Protein AF-A0A6P2FCX9-F1 (afdb_monomer_lite)

Foldseek 3Di:
DQDLQRLLVLLVVLLVLLLVVLVVVVVVDPDQAQAFFWPDVDPDPPGPGDLLLLLLNLLSCCFPNHDDPSNVVSLVSLLVVCPDPVVLQVLQFLLSLLSSLLSLLADDDPSSVVVSVVSVVVSLVQQDPVQLFHFRGHARPVLPVAPDDGDGDLLSRLSSLLSLLSSLVSHDCPPCVVVNVVSLVSLQSSLVSLLVCCVPPVPVCVLVLLSNLLSSCLNQAVNRDPVSVVSLLVLLVVLQQLDKDKDKDWGQDPVRDIDIDIDIDRSSLSQLLSLQRPNHFLLSNLSSLSSSVSLSVQADPSSFRASVHDMGTSNSSSSNSSSSSSSSVSSVPDDPSNVVSNVLVVQPPQDPVRDRPPVSLVVLVVVVVLLCLLVVLCVPDPVCCVPVVSVVSVVVNVVDDPVNVSCVVVVVVCVVVVVVVVCVVVVPPPD

Sequence (431 aa):
MSTPDTLGQQARHLTQRLQAKVISIANAGSLAHLHWGQFVVDPKPDAQVGVYGSTCAAIILSLGGRDDAAAVNARANLVAFVGTAAAEVELAHSLKLAMMACALAPRLDQQADNLMLDQLQKLLGRCSNATHLWPAYSVPQQFQHTQFVERPSEVATAVIVLFLVEIIRRLGHASHSGLRGQITAMLKDTAEVLENAYAGNRSVLARHATLVAAAVILVKGGKASKPIRAAFKEAVQQRDFPDRRVFFYDCVRSNGSFGRDYFILPPSLVLPMVALSDAATAGQRALALDIAPALLDQLDDDGLFRGGQDLPSMVEQGLAGISLEAVAKGVLKKSAALHVAKAWLYVLQPSPSGKPTKLVYAFVILLWIATGVVILGRYVPSSLLSIEILNYVYLASTKTPEPISQFLPFLAAALPVSRAAFSHLIGRGGE

Secondary structure (DSSP, 8-state):
---HHHHHHHHHHHHHHHHHHHHHHHHH---SS-------SS--TTS--SHHHHHHHHHHHHGGG--SHHHHHHHHHHHHHHTSHHHHHHTTBHHHHHHHHHHH-S-S-HHHHHHHHHHHHHHHHTS-TTTS--BSB---GGGTTS-----B-HHHHHHHHHHHHHHHHHS-TTTTHHHHHHHHHHHHHHHHHHHHHHHH-HHHHHTTHHHHHHHHHHHHGGGS-HHHHHHHHHHHHH---S--EEEEEEEE-TTS-EEEEEEEE-GGGGGGGGGG-SSS-HHHHHHHHHSHHHHHTTB-TTS-B-TT-S---HHHHHHHHHHHHHHHHHHH---HHHHHHHHHHHHHSPPTTSS--HHHHHHHHHHHHHHHHHHHHTT--GGGTTSHHHHHHHHHHHH-HHHHHHHHHHHHHHHHHHHHHHHHHHTTS--

pLDDT: mean 77.85, std 16.77, range [32.81, 96.94]

Radius of gyration: 24.72 Å; chains: 1; bounding box: 72×47×86 Å

Structure (mmCIF, N/CA/C/O backbone):
data_AF-A0A6P2FCX9-F1
#
_entry.id   AF-A0A6P2FCX9-F1
#
loop_
_atom_site.group_PDB
_atom_site.id
_atom_site.type_symbol
_atom_site.label_atom_id
_atom_site.label_alt_id
_atom_site.label_comp_id
_atom_site.label_asym_id
_atom_site.label_entity_id
_atom_site.label_seq_id
_atom_site.pdbx_PDB_ins_code
_atom_site.Cartn_x
_atom_site.Cartn_y
_atom_site.Cartn_z
_atom_site.occupancy
_atom_site.B_iso_or_equiv
_atom_site.auth_seq_id
_atom_site.auth_comp_id
_atom_site.auth_asym_id
_atom_site.auth_atom_id
_atom_site.pdbx_PDB_model_num
ATOM 1 N N . MET A 1 1 ? -13.112 -18.689 15.942 1.00 46.19 1 MET A N 1
ATOM 2 C CA . MET A 1 1 ? -12.396 -17.394 15.928 1.00 46.19 1 MET A CA 1
ATOM 3 C C . MET A 1 1 ? -10.965 -17.628 16.371 1.00 46.19 1 MET A C 1
ATOM 5 O O . MET A 1 1 ? -10.762 -18.164 17.452 1.00 46.19 1 MET A O 1
ATOM 9 N N . SER A 1 2 ? -9.996 -17.263 15.538 1.00 47.22 2 SER A N 1
ATOM 10 C CA . SER A 1 2 ? -8.569 -17.256 15.870 1.00 47.22 2 SER A CA 1
ATOM 11 C C . SER A 1 2 ? -8.294 -16.226 16.975 1.00 47.22 2 SER A C 1
ATOM 13 O O . SER A 1 2 ? -8.699 -15.067 16.856 1.00 47.22 2 SER A O 1
ATOM 15 N N . THR A 1 3 ? -7.611 -16.612 18.057 1.00 61.78 3 THR A N 1
ATOM 16 C CA . THR A 1 3 ? -7.068 -15.645 19.026 1.00 61.78 3 THR A CA 1
ATOM 17 C C . THR A 1 3 ? -6.097 -14.684 18.317 1.00 61.78 3 THR A C 1
ATOM 19 O O . THR A 1 3 ? -5.522 -15.055 17.290 1.00 61.78 3 THR A O 1
ATOM 22 N N . PRO A 1 4 ? -5.871 -13.455 18.818 1.00 58.69 4 PRO A N 1
ATOM 23 C CA . PRO A 1 4 ? -4.960 -12.504 18.179 1.00 58.69 4 PRO A CA 1
ATOM 24 C C . PRO A 1 4 ? -3.586 -13.116 17.875 1.00 58.69 4 PRO A C 1
ATOM 26 O O . PRO A 1 4 ? -3.094 -12.983 16.757 1.00 58.69 4 PRO A O 1
ATOM 29 N N . ASP A 1 5 ? -3.027 -13.875 18.819 1.00 68.88 5 ASP A N 1
ATOM 30 C CA . ASP A 1 5 ? -1.742 -14.552 18.643 1.00 68.88 5 ASP A CA 1
ATOM 31 C C . ASP A 1 5 ? -1.777 -15.582 17.505 1.00 68.88 5 ASP A C 1
ATOM 33 O O . ASP A 1 5 ? -0.844 -15.626 16.702 1.00 68.88 5 ASP A O 1
ATOM 37 N N . THR A 1 6 ? -2.878 -16.327 17.351 1.00 84.06 6 THR A N 1
ATOM 38 C CA . THR A 1 6 ? -3.045 -17.252 16.215 1.00 84.06 6 THR A CA 1
ATOM 39 C C . THR A 1 6 ? -3.201 -16.521 14.882 1.00 84.06 6 THR A C 1
ATOM 41 O O . THR A 1 6 ? -2.595 -16.946 13.906 1.00 84.06 6 THR A O 1
ATOM 44 N N . LEU A 1 7 ? -3.902 -15.381 14.828 1.00 86.06 7 LEU A N 1
ATOM 45 C CA . LEU A 1 7 ? -4.043 -14.586 13.599 1.00 86.06 7 LEU A CA 1
ATOM 46 C C . LEU A 1 7 ? -2.684 -14.048 13.121 1.00 86.06 7 LEU A C 1
ATOM 48 O O . LEU A 1 7 ? -2.337 -14.149 11.946 1.00 86.06 7 LEU A O 1
ATOM 52 N N . GLY A 1 8 ? -1.886 -13.499 14.040 1.00 87.81 8 GLY A N 1
ATOM 53 C CA . GLY A 1 8 ? -0.548 -13.000 13.717 1.00 87.81 8 GLY A CA 1
ATOM 54 C C . GLY A 1 8 ? 0.445 -14.114 13.362 1.00 87.81 8 GLY A C 1
ATOM 55 O O . GLY A 1 8 ? 1.371 -13.891 12.581 1.00 87.81 8 GLY A O 1
ATOM 56 N N . GLN A 1 9 ? 0.287 -15.316 13.923 1.00 90.12 9 GLN A N 1
ATOM 57 C CA . GLN A 1 9 ? 1.065 -16.497 13.533 1.00 90.12 9 GLN A CA 1
ATOM 58 C C . GLN A 1 9 ? 0.660 -17.015 12.149 1.00 90.12 9 GLN A C 1
ATOM 60 O O . GLN A 1 9 ? 1.540 -17.236 11.323 1.00 90.12 9 GLN A O 1
ATOM 65 N N . GLN A 1 10 ? -0.641 -17.129 11.868 1.00 92.62 10 GLN A N 1
ATOM 66 C CA . GLN A 1 10 ? -1.169 -17.528 10.559 1.00 92.62 10 GLN A CA 1
ATOM 67 C C . GLN A 1 10 ? -0.705 -16.577 9.456 1.00 92.62 10 GLN A C 1
ATOM 69 O O . GLN A 1 10 ? -0.171 -17.029 8.448 1.00 92.62 10 GLN A O 1
ATOM 74 N N . ALA A 1 11 ? -0.815 -15.262 9.675 1.00 93.19 11 ALA A N 1
ATOM 75 C CA . ALA A 1 11 ? -0.355 -14.276 8.704 1.00 93.19 11 ALA A CA 1
ATOM 76 C C . ALA A 1 11 ? 1.149 -14.418 8.405 1.00 93.19 11 ALA A C 1
ATOM 78 O O . ALA A 1 11 ? 1.545 -14.425 7.243 1.00 93.19 11 ALA A O 1
ATOM 79 N N . ARG A 1 12 ? 1.988 -14.616 9.437 1.00 93.62 12 ARG A N 1
ATOM 80 C CA . ARG A 1 12 ? 3.430 -14.876 9.255 1.00 93.62 12 ARG A CA 1
ATOM 81 C C . ARG A 1 12 ? 3.697 -16.174 8.506 1.00 93.62 12 ARG A C 1
ATOM 83 O O . ARG A 1 12 ? 4.557 -16.189 7.631 1.00 93.62 12 ARG A O 1
ATOM 90 N N . HIS A 1 13 ? 2.977 -17.239 8.845 1.00 94.50 13 HIS A N 1
ATOM 91 C CA . HIS A 1 13 ? 3.109 -18.527 8.179 1.00 94.50 13 HIS A CA 1
ATOM 92 C C . HIS A 1 13 ? 2.786 -18.408 6.685 1.00 94.50 13 HIS A C 1
ATOM 94 O O . HIS A 1 13 ? 3.591 -18.820 5.855 1.00 94.50 13 HIS A O 1
ATOM 100 N N . LEU A 1 14 ? 1.678 -17.754 6.324 1.00 94.44 14 LEU A N 1
ATOM 101 C CA . LEU A 1 14 ? 1.314 -17.547 4.920 1.00 94.44 14 LEU A CA 1
ATOM 102 C C . LEU A 1 14 ? 2.271 -16.596 4.193 1.00 94.44 14 LEU A C 1
ATOM 104 O O . LEU A 1 14 ? 2.592 -16.845 3.037 1.00 94.44 14 LEU A O 1
ATOM 108 N N . THR A 1 15 ? 2.821 -15.571 4.858 1.00 94.62 15 THR A N 1
ATOM 109 C CA . THR A 1 15 ? 3.922 -14.776 4.282 1.00 94.62 15 THR A CA 1
ATOM 110 C C . THR A 1 15 ? 5.138 -15.651 3.960 1.00 94.62 15 THR A C 1
ATOM 112 O O . THR A 1 15 ? 5.723 -15.508 2.890 1.00 94.62 15 THR A O 1
ATOM 115 N N . GLN A 1 16 ? 5.520 -16.575 4.846 1.00 94.06 16 GLN A N 1
ATOM 116 C CA . GLN A 1 16 ? 6.639 -17.495 4.602 1.00 94.06 16 GLN A CA 1
ATOM 117 C C . GLN A 1 16 ? 6.348 -18.465 3.450 1.00 94.06 16 GLN A C 1
ATOM 119 O O . GLN A 1 16 ? 7.233 -18.713 2.630 1.00 94.06 16 GLN A O 1
ATOM 124 N N . ARG A 1 17 ? 5.116 -18.983 3.359 1.00 93.12 17 ARG A N 1
ATOM 125 C CA . ARG A 1 17 ? 4.664 -19.841 2.251 1.00 93.12 17 ARG A CA 1
ATOM 126 C C . ARG A 1 17 ? 4.724 -19.091 0.918 1.00 93.12 17 ARG A C 1
ATOM 128 O O . ARG A 1 17 ? 5.370 -19.572 -0.011 1.00 93.12 17 ARG A O 1
ATOM 135 N N . LEU A 1 18 ? 4.206 -17.861 0.882 1.00 90.94 18 LEU A N 1
ATOM 136 C CA . LEU A 1 18 ? 4.267 -16.990 -0.291 1.00 90.94 18 LEU A CA 1
ATOM 137 C C . LEU A 1 18 ? 5.717 -16.730 -0.727 1.00 90.94 18 LEU A C 1
ATOM 139 O O . LEU A 1 18 ? 6.050 -16.850 -1.904 1.00 90.94 18 LEU A O 1
ATOM 143 N N . GLN A 1 19 ? 6.610 -16.422 0.218 1.00 90.81 19 GLN A N 1
ATOM 144 C CA . GLN A 1 19 ? 8.033 -16.245 -0.076 1.00 90.81 19 GLN A CA 1
ATOM 145 C C . GLN A 1 19 ? 8.674 -17.520 -0.637 1.00 90.81 19 GLN A C 1
ATOM 147 O O . GLN A 1 19 ? 9.436 -17.446 -1.598 1.00 90.81 19 GLN A O 1
ATOM 152 N N . ALA A 1 20 ? 8.375 -18.688 -0.061 1.00 87.81 20 ALA A N 1
ATOM 153 C CA . ALA A 1 20 ? 8.876 -19.966 -0.562 1.00 87.81 20 ALA A CA 1
ATOM 154 C C . ALA A 1 20 ? 8.386 -20.241 -1.991 1.00 87.81 20 ALA A C 1
ATOM 156 O O . ALA A 1 20 ? 9.168 -20.687 -2.832 1.00 87.81 20 ALA A O 1
ATOM 157 N N . LYS A 1 21 ? 7.127 -19.903 -2.292 1.00 85.12 21 LYS A N 1
ATOM 158 C CA . LYS A 1 21 ? 6.565 -20.031 -3.637 1.00 85.12 21 LYS A CA 1
ATOM 159 C C . LYS A 1 21 ? 7.264 -19.122 -4.642 1.00 85.12 21 LYS A C 1
ATOM 161 O O . LYS A 1 21 ? 7.625 -19.586 -5.720 1.00 85.12 21 LYS A O 1
ATOM 166 N N . VAL A 1 22 ? 7.510 -17.862 -4.276 1.00 83.38 22 VAL A N 1
ATOM 167 C CA . VAL A 1 22 ? 8.298 -16.929 -5.094 1.00 83.38 22 VAL A CA 1
ATOM 168 C C . VAL A 1 22 ? 9.678 -17.534 -5.367 1.00 83.38 22 VAL A C 1
ATOM 170 O O . VAL A 1 22 ? 10.031 -17.719 -6.523 1.00 83.38 22 VAL A O 1
ATOM 173 N N . ILE A 1 23 ? 10.420 -17.977 -4.348 1.00 82.00 23 ILE A N 1
ATOM 174 C CA . ILE A 1 23 ? 11.749 -18.600 -4.534 1.00 82.00 23 ILE A CA 1
ATOM 175 C C . ILE A 1 23 ? 11.701 -19.809 -5.475 1.00 82.00 23 ILE A C 1
ATOM 177 O O . ILE A 1 23 ? 12.553 -19.940 -6.352 1.00 82.00 23 ILE A O 1
ATOM 181 N N . SER A 1 24 ? 10.698 -20.676 -5.324 1.00 78.19 24 SER A N 1
ATOM 182 C CA . SER A 1 24 ? 10.518 -21.838 -6.198 1.00 78.19 24 SER A CA 1
ATOM 183 C C . SER A 1 24 ? 10.377 -21.443 -7.668 1.00 78.19 24 SER A C 1
ATOM 185 O O . SER A 1 24 ? 10.896 -22.144 -8.529 1.00 78.19 24 SER A O 1
ATOM 187 N N . ILE A 1 25 ? 9.688 -20.338 -7.957 1.00 72.00 25 ILE A N 1
ATOM 188 C CA . ILE A 1 25 ? 9.503 -19.832 -9.322 1.00 72.00 25 ILE A CA 1
ATOM 189 C C . ILE A 1 25 ? 10.802 -19.224 -9.858 1.00 72.00 25 ILE A C 1
ATOM 191 O O . ILE A 1 25 ? 11.153 -19.487 -11.003 1.00 72.00 25 ILE A O 1
ATOM 195 N N . ALA A 1 26 ? 11.556 -18.493 -9.026 1.00 66.81 26 ALA A N 1
ATOM 196 C CA . ALA A 1 26 ? 12.891 -18.002 -9.394 1.00 66.81 26 ALA A CA 1
ATOM 197 C C . ALA A 1 26 ? 13.815 -19.138 -9.839 1.00 66.81 26 ALA A C 1
ATOM 199 O O . ALA A 1 26 ? 14.487 -19.032 -10.858 1.00 66.81 26 ALA A O 1
ATOM 200 N N . ASN A 1 27 ? 13.848 -20.222 -9.065 1.00 60.50 27 ASN A N 1
ATOM 201 C CA . ASN A 1 27 ? 14.765 -21.333 -9.307 1.00 60.50 27 ASN A CA 1
ATOM 202 C C . ASN A 1 27 ? 14.372 -22.180 -10.529 1.00 60.50 27 ASN A C 1
ATOM 204 O O . ASN A 1 27 ? 15.218 -22.886 -11.071 1.00 60.50 27 ASN A O 1
ATOM 208 N N . ALA A 1 28 ? 13.109 -22.123 -10.961 1.00 52.75 28 ALA A N 1
ATOM 209 C CA . ALA A 1 28 ? 12.601 -22.879 -12.103 1.00 52.75 28 ALA A CA 1
ATOM 210 C C . ALA A 1 28 ? 12.895 -22.219 -13.469 1.00 52.75 28 ALA A C 1
ATOM 212 O O . ALA A 1 28 ? 12.693 -22.861 -14.498 1.00 52.75 28 ALA A O 1
ATOM 213 N N . GLY A 1 29 ? 13.372 -20.965 -13.507 1.00 52.50 29 GLY A N 1
ATOM 214 C CA . GLY A 1 29 ? 13.648 -20.226 -14.744 1.00 52.50 29 GLY A CA 1
ATOM 215 C C . GLY A 1 29 ? 15.104 -19.769 -14.865 1.00 52.50 29 GLY A C 1
ATOM 216 O O . GLY A 1 29 ? 15.557 -18.919 -14.106 1.00 52.50 29 GLY A O 1
ATOM 217 N N . SER A 1 30 ? 15.833 -20.283 -15.863 1.00 36.91 30 SER A N 1
ATOM 218 C CA . SER A 1 30 ? 17.183 -19.828 -16.227 1.00 36.91 30 SER A CA 1
ATOM 219 C C . SER A 1 30 ? 17.128 -18.672 -17.230 1.00 36.91 30 SER A C 1
ATOM 221 O O . SER A 1 30 ? 17.400 -18.857 -18.414 1.00 36.91 30 SER A O 1
ATOM 223 N N . LEU A 1 31 ? 16.755 -17.470 -16.812 1.00 41.50 31 LEU A N 1
ATOM 224 C CA . LEU A 1 31 ? 16.911 -16.302 -17.676 1.00 41.50 31 LEU A CA 1
ATOM 225 C C . LEU A 1 31 ? 17.497 -15.155 -16.851 1.00 41.50 31 LEU A C 1
ATOM 227 O O . LEU A 1 31 ? 17.304 -15.081 -15.641 1.00 41.50 31 LEU A O 1
ATOM 231 N N . ALA A 1 32 ? 18.299 -14.327 -17.510 1.00 39.09 32 ALA A N 1
ATOM 232 C CA . ALA A 1 32 ? 18.761 -13.041 -17.011 1.00 39.09 32 ALA A CA 1
ATOM 233 C C . ALA A 1 32 ? 17.771 -11.968 -17.508 1.00 39.09 32 ALA A C 1
ATOM 235 O O . ALA A 1 32 ? 17.309 -12.082 -18.643 1.00 39.09 32 ALA A O 1
ATOM 236 N N . HIS A 1 33 ? 17.453 -10.958 -16.676 1.00 50.34 33 HIS A N 1
ATOM 237 C CA . HIS A 1 33 ? 16.500 -9.834 -16.890 1.00 50.34 33 HIS A CA 1
ATOM 238 C C . HIS A 1 33 ? 15.006 -9.995 -16.460 1.00 50.34 33 HIS A C 1
ATOM 240 O O . HIS A 1 33 ? 14.185 -10.541 -17.182 1.00 50.34 33 HIS A O 1
ATOM 246 N N . LEU A 1 34 ? 14.620 -9.369 -15.328 1.00 45.94 34 LEU A N 1
ATOM 247 C CA . LEU A 1 34 ? 13.234 -9.107 -14.855 1.00 45.94 34 LEU A CA 1
ATOM 248 C C . LEU A 1 34 ? 12.187 -10.219 -15.129 1.00 45.94 34 LEU A C 1
ATOM 250 O O . LEU A 1 34 ? 11.284 -10.028 -15.934 1.00 45.94 34 LEU A O 1
ATOM 254 N N . HIS A 1 35 ? 12.250 -11.355 -14.426 1.00 52.97 35 HIS A N 1
ATOM 255 C CA . HIS A 1 35 ? 11.493 -12.579 -14.783 1.00 52.97 35 HIS A CA 1
ATOM 256 C C . HIS A 1 35 ? 10.130 -12.779 -14.132 1.00 52.97 35 HIS A C 1
ATOM 258 O O . HIS A 1 35 ? 9.468 -13.789 -14.359 1.00 52.97 35 HIS A O 1
ATOM 264 N N . TRP A 1 36 ? 9.708 -11.863 -13.280 1.00 47.91 36 TRP A N 1
ATOM 265 C CA . TRP A 1 36 ? 8.547 -12.116 -12.446 1.00 47.91 36 TRP A CA 1
ATOM 266 C C . TRP A 1 36 ? 7.291 -11.598 -13.139 1.00 47.91 36 TRP A C 1
ATOM 268 O O . TRP A 1 36 ? 7.201 -10.414 -13.466 1.00 47.91 36 TRP A O 1
ATOM 278 N N . GLY A 1 37 ? 6.341 -12.506 -13.347 1.00 45.66 37 GLY A N 1
ATOM 279 C CA . GLY A 1 37 ? 5.006 -12.265 -13.886 1.00 45.66 37 GLY A CA 1
ATOM 280 C C . GLY A 1 37 ? 3.979 -13.214 -13.286 1.00 45.66 37 GLY A C 1
ATOM 281 O O . GLY A 1 37 ? 4.338 -13.967 -12.385 1.00 45.66 37 GLY A O 1
ATOM 282 N N . GLN A 1 38 ? 2.711 -13.117 -13.725 1.00 44.72 38 GLN A N 1
ATOM 283 C CA . GLN A 1 38 ? 1.582 -13.968 -13.289 1.00 44.72 38 GLN A CA 1
ATOM 284 C C . GLN A 1 38 ? 2.030 -15.394 -12.940 1.00 44.72 38 GLN A C 1
ATOM 286 O O . GLN A 1 38 ? 2.846 -15.973 -13.656 1.00 44.72 38 GLN A O 1
ATOM 291 N N . PHE A 1 39 ? 1.472 -15.965 -11.869 1.00 45.44 39 PHE A N 1
ATOM 292 C CA . PHE A 1 39 ? 1.688 -17.366 -11.505 1.00 45.44 39 PHE A CA 1
ATOM 293 C C . PHE A 1 39 ? 0.986 -18.245 -12.545 1.00 45.44 39 PHE A C 1
ATOM 295 O O . PHE A 1 39 ? -0.110 -18.753 -12.315 1.00 45.44 39 PHE A O 1
ATOM 302 N N . VAL A 1 40 ? 1.578 -18.369 -13.730 1.00 38.47 40 VAL A N 1
ATOM 303 C CA . VAL A 1 40 ? 1.132 -19.325 -14.732 1.00 38.47 40 VAL A CA 1
ATOM 304 C C . VAL A 1 40 ? 1.622 -20.681 -14.245 1.00 38.47 40 VAL A C 1
ATOM 306 O O . VAL A 1 40 ? 2.812 -20.887 -14.019 1.00 38.47 40 VAL A O 1
ATOM 309 N N . VAL A 1 41 ? 0.678 -21.592 -14.029 1.00 37.16 41 VAL A N 1
ATOM 310 C CA . VAL A 1 41 ? 0.930 -22.974 -13.588 1.00 37.16 41 VAL A CA 1
ATOM 311 C C . VAL A 1 41 ? 1.678 -23.787 -14.667 1.00 37.16 41 VAL A C 1
ATOM 313 O O . VAL A 1 41 ? 2.102 -24.902 -14.403 1.00 37.16 41 VAL A O 1
ATOM 316 N N . ASP A 1 42 ? 1.935 -23.194 -15.837 1.00 32.81 42 ASP A N 1
ATOM 317 C CA . ASP A 1 42 ? 2.752 -23.738 -16.919 1.00 32.81 42 ASP A CA 1
ATOM 318 C C . ASP A 1 42 ? 3.721 -22.680 -17.475 1.00 32.81 42 ASP A C 1
ATOM 320 O O . ASP A 1 42 ? 3.376 -21.495 -17.529 1.00 32.81 42 ASP A O 1
ATOM 324 N N . PRO A 1 43 ? 4.908 -23.079 -17.965 1.00 36.31 43 PRO A N 1
ATOM 325 C CA . PRO A 1 43 ? 5.846 -22.180 -18.621 1.00 36.31 43 PRO A CA 1
ATOM 326 C C . PRO A 1 43 ? 5.298 -21.805 -20.007 1.00 36.31 43 PRO A C 1
ATOM 328 O O . PRO A 1 43 ? 5.662 -22.404 -21.017 1.00 36.31 43 PRO A O 1
ATOM 331 N N . LYS A 1 44 ? 4.386 -20.829 -20.076 1.00 34.12 44 LYS A N 1
ATOM 332 C CA . LYS A 1 44 ? 3.972 -20.212 -21.344 1.00 34.12 44 LYS A CA 1
ATOM 333 C C . LYS A 1 44 ? 4.708 -18.886 -21.588 1.00 34.12 44 LYS A C 1
ATOM 335 O O . LYS A 1 44 ? 4.954 -18.157 -20.629 1.00 34.12 44 LYS A O 1
ATOM 340 N N . PRO A 1 45 ? 5.010 -18.539 -22.857 1.00 34.00 45 PRO A N 1
ATOM 341 C CA . PRO A 1 45 ? 5.805 -17.358 -23.221 1.00 34.00 45 PRO A CA 1
ATOM 342 C C . PRO A 1 45 ? 5.134 -16.001 -22.946 1.00 34.00 45 PRO A C 1
ATOM 344 O O . PRO A 1 45 ? 5.797 -14.977 -23.059 1.00 34.00 45 PRO A O 1
ATOM 347 N N . ASP A 1 46 ? 3.854 -15.983 -22.558 1.00 34.50 46 ASP A N 1
ATOM 348 C CA . ASP A 1 46 ? 3.037 -14.767 -22.416 1.00 34.50 46 ASP A CA 1
ATOM 349 C C . ASP A 1 46 ? 2.695 -14.431 -20.950 1.00 34.50 46 ASP A C 1
ATOM 351 O O . ASP A 1 46 ? 1.618 -13.920 -20.639 1.00 34.50 46 ASP A O 1
ATOM 355 N N . ALA A 1 47 ? 3.590 -14.743 -20.009 1.00 39.81 47 ALA A N 1
ATOM 356 C CA . ALA A 1 47 ? 3.454 -14.265 -18.634 1.00 39.81 47 ALA A CA 1
ATOM 357 C C . ALA A 1 47 ? 3.623 -12.730 -18.588 1.00 39.81 47 ALA A C 1
ATOM 359 O O . ALA A 1 47 ? 4.386 -12.161 -19.367 1.00 39.81 47 ALA A O 1
ATOM 360 N N . GLN A 1 48 ? 2.953 -12.039 -17.652 1.00 41.94 48 GLN A N 1
ATOM 361 C CA . GLN A 1 48 ? 3.209 -10.616 -17.340 1.00 41.94 48 GLN A CA 1
ATOM 362 C C . GLN A 1 48 ? 4.599 -10.419 -16.701 1.00 41.94 48 GLN A C 1
ATOM 364 O O . GLN A 1 48 ? 4.720 -9.959 -15.570 1.00 41.94 48 GLN A O 1
ATOM 369 N N . VAL A 1 49 ? 5.648 -10.831 -17.400 1.00 52.12 49 VAL A N 1
ATOM 370 C CA . VAL A 1 49 ? 7.055 -10.695 -17.044 1.00 52.12 49 VAL A CA 1
ATOM 371 C C . VAL A 1 49 ? 7.429 -9.217 -17.136 1.00 52.12 49 VAL A C 1
ATOM 373 O O . VAL A 1 49 ? 7.111 -8.556 -18.123 1.00 52.12 49 VAL A O 1
ATOM 376 N N . GLY A 1 50 ? 8.067 -8.666 -16.102 1.00 67.69 50 GLY A N 1
ATOM 377 C CA . GLY A 1 50 ? 8.580 -7.297 -16.169 1.00 67.69 50 GLY A CA 1
ATOM 378 C C . GLY A 1 50 ? 8.753 -6.604 -14.822 1.00 67.69 50 GLY A C 1
ATOM 379 O O . GLY A 1 50 ? 8.922 -7.229 -13.770 1.00 67.69 50 GLY A O 1
ATOM 380 N N . VAL A 1 51 ? 8.730 -5.269 -14.856 1.00 79.12 51 VAL A N 1
ATOM 381 C CA . VAL A 1 51 ? 9.039 -4.411 -13.699 1.00 79.12 51 VAL A CA 1
ATOM 382 C C . VAL A 1 51 ? 8.064 -4.632 -12.542 1.00 79.12 51 VAL A C 1
ATOM 384 O O . VAL A 1 51 ? 8.488 -4.720 -11.390 1.00 79.12 51 VAL A O 1
ATOM 387 N N . TYR A 1 52 ? 6.767 -4.779 -12.826 1.00 78.81 52 TYR A N 1
ATOM 388 C CA . TYR A 1 52 ? 5.747 -4.990 -11.795 1.00 78.81 52 TYR A CA 1
ATOM 389 C C . TYR A 1 52 ? 5.971 -6.261 -10.990 1.00 78.81 52 TYR A C 1
ATOM 391 O O . TYR A 1 52 ? 6.052 -6.207 -9.765 1.00 78.81 52 TYR A O 1
ATOM 399 N N . GLY A 1 53 ? 6.093 -7.406 -11.662 1.00 78.81 53 GLY A N 1
ATOM 400 C CA . GLY A 1 53 ? 6.291 -8.646 -10.933 1.00 78.81 53 GLY A CA 1
ATOM 401 C C . GLY A 1 53 ? 7.637 -8.661 -10.223 1.00 78.81 53 GLY A C 1
ATOM 402 O O . GLY A 1 53 ? 7.710 -9.156 -9.103 1.00 78.81 53 GLY A O 1
ATOM 403 N N . SER A 1 54 ? 8.684 -8.072 -10.814 1.00 83.31 54 SER A N 1
ATOM 404 C CA . SER A 1 54 ? 10.032 -8.123 -10.230 1.00 83.31 54 SER A CA 1
ATOM 405 C C . SER A 1 54 ? 10.139 -7.270 -8.973 1.00 83.31 54 SER A C 1
ATOM 407 O O . SER A 1 54 ? 10.716 -7.699 -7.973 1.00 83.31 54 SER A O 1
ATOM 409 N N . THR A 1 55 ? 9.518 -6.090 -8.989 1.00 88.62 55 THR A N 1
ATOM 410 C CA . THR A 1 55 ? 9.405 -5.241 -7.798 1.00 88.62 55 THR A CA 1
ATOM 411 C C . THR A 1 55 ? 8.549 -5.910 -6.723 1.00 88.62 55 THR A C 1
ATOM 413 O O . THR A 1 55 ? 8.967 -5.959 -5.569 1.00 88.62 55 THR A O 1
ATOM 416 N N . CYS A 1 56 ? 7.413 -6.523 -7.076 1.00 88.69 56 CYS A N 1
ATOM 417 C CA . CYS A 1 56 ? 6.592 -7.272 -6.120 1.00 88.69 56 CYS A CA 1
ATOM 418 C C . CYS A 1 56 ? 7.302 -8.495 -5.532 1.00 88.69 56 CYS A C 1
ATOM 420 O O . CYS A 1 56 ? 7.198 -8.719 -4.329 1.00 88.69 56 CYS A O 1
ATOM 422 N N . ALA A 1 57 ? 8.055 -9.255 -6.329 1.00 86.75 57 ALA A N 1
ATOM 423 C CA . ALA A 1 57 ? 8.854 -10.376 -5.841 1.00 86.75 57 ALA A CA 1
ATOM 424 C C . ALA A 1 57 ? 9.896 -9.904 -4.819 1.00 86.75 57 ALA A C 1
ATOM 426 O O . ALA A 1 57 ? 9.965 -10.444 -3.718 1.00 86.75 57 ALA A O 1
ATOM 427 N N . ALA A 1 58 ? 10.651 -8.847 -5.134 1.00 88.62 58 ALA A N 1
ATOM 428 C CA . ALA A 1 58 ? 11.622 -8.265 -4.207 1.00 88.62 58 ALA A CA 1
ATOM 429 C C . ALA A 1 58 ? 10.962 -7.711 -2.927 1.00 88.62 58 ALA A C 1
ATOM 431 O O . ALA A 1 58 ? 11.487 -7.888 -1.823 1.00 88.62 58 ALA A O 1
ATOM 432 N N . ILE A 1 59 ? 9.777 -7.098 -3.040 1.00 91.44 59 ILE A N 1
ATOM 433 C CA . ILE A 1 59 ? 8.975 -6.687 -1.879 1.00 91.44 59 ILE A CA 1
ATOM 434 C C . ILE A 1 59 ? 8.622 -7.903 -1.022 1.00 91.44 59 ILE A C 1
ATOM 436 O O . ILE A 1 59 ? 8.875 -7.861 0.177 1.00 91.44 59 ILE A O 1
ATOM 440 N N . ILE A 1 60 ? 8.081 -8.975 -1.613 1.00 92.62 60 ILE A N 1
ATOM 441 C CA . ILE A 1 60 ? 7.678 -10.200 -0.904 1.00 92.62 60 ILE A CA 1
ATOM 442 C C . ILE A 1 60 ? 8.874 -10.835 -0.189 1.00 92.62 60 ILE A C 1
ATOM 444 O O . ILE A 1 60 ? 8.792 -11.149 1.000 1.00 92.62 60 ILE A O 1
ATOM 448 N N . LEU A 1 61 ? 9.996 -10.998 -0.894 1.00 90.69 61 LEU A N 1
ATOM 449 C CA . LEU A 1 61 ? 11.205 -11.637 -0.369 1.00 90.69 61 LEU A CA 1
ATOM 450 C C . LEU A 1 61 ? 11.853 -10.850 0.774 1.00 90.69 61 LEU A C 1
ATOM 452 O O . LEU A 1 61 ? 12.543 -11.449 1.591 1.00 90.69 61 LEU A O 1
ATOM 456 N N . SER A 1 62 ? 11.588 -9.545 0.871 1.00 88.50 62 SER A N 1
ATOM 457 C CA . SER A 1 62 ? 12.078 -8.691 1.961 1.00 88.50 62 SER A CA 1
ATOM 458 C C . SER A 1 62 ? 11.113 -8.547 3.146 1.00 88.50 62 SER A C 1
ATOM 460 O O . SER A 1 62 ? 11.478 -7.971 4.178 1.00 88.50 62 SER A O 1
ATOM 462 N N . LEU A 1 63 ? 9.881 -9.064 3.046 1.00 90.94 63 LEU A N 1
ATOM 463 C CA . LEU A 1 63 ? 8.914 -9.013 4.150 1.00 90.94 63 LEU A CA 1
ATOM 464 C C . LEU A 1 63 ? 9.454 -9.725 5.394 1.00 90.94 63 LEU A C 1
ATOM 466 O O . LEU A 1 63 ? 10.171 -10.724 5.312 1.00 90.94 63 LEU A O 1
ATOM 470 N N . GLY A 1 64 ? 9.092 -9.209 6.570 1.00 84.06 64 GLY A N 1
ATOM 471 C CA . GLY A 1 64 ? 9.576 -9.741 7.842 1.00 84.06 64 GLY A CA 1
ATOM 472 C C . GLY A 1 64 ? 11.033 -9.386 8.151 1.00 84.06 64 GLY A C 1
ATOM 473 O O . GLY A 1 64 ? 11.558 -9.883 9.141 1.00 84.06 64 GLY A O 1
ATOM 474 N N . GLY A 1 65 ? 11.668 -8.517 7.353 1.00 78.12 65 GLY A N 1
ATOM 475 C CA . GLY A 1 65 ? 13.091 -8.191 7.493 1.00 78.12 65 GLY A CA 1
ATOM 476 C C . GLY A 1 65 ? 14.008 -9.317 7.014 1.00 78.12 65 GLY A C 1
ATOM 477 O O . GLY A 1 65 ? 15.132 -9.437 7.490 1.00 78.12 65 GLY A O 1
ATOM 478 N N . ARG A 1 66 ? 13.502 -10.176 6.124 1.00 80.75 66 ARG A N 1
ATOM 479 C CA . ARG A 1 66 ? 14.271 -11.255 5.513 1.00 80.75 66 ARG A CA 1
ATOM 480 C C . ARG A 1 66 ? 15.278 -10.676 4.527 1.00 80.75 66 ARG A C 1
ATOM 482 O O . ARG A 1 66 ? 14.944 -9.783 3.751 1.00 80.75 66 ARG A O 1
ATOM 489 N N . ASP A 1 67 ? 16.489 -11.221 4.560 1.00 80.19 67 ASP A N 1
ATOM 490 C CA . ASP A 1 67 ? 17.588 -10.710 3.747 1.00 80.19 67 ASP A CA 1
ATOM 491 C C . ASP A 1 67 ? 18.583 -11.774 3.289 1.00 80.19 67 ASP A C 1
ATOM 493 O O . ASP A 1 67 ? 19.801 -11.630 3.348 1.00 80.19 67 ASP A O 1
ATOM 497 N N . ASP A 1 68 ? 18.038 -12.906 2.870 1.00 84.25 68 ASP A N 1
ATOM 498 C CA . ASP A 1 68 ? 18.838 -14.000 2.346 1.00 84.25 68 ASP A CA 1
ATOM 499 C C . ASP A 1 68 ? 19.251 -13.782 0.883 1.00 84.25 68 ASP A C 1
ATOM 501 O O . ASP A 1 68 ? 18.907 -12.789 0.236 1.00 84.25 68 ASP A O 1
ATOM 505 N N . ALA A 1 69 ? 19.984 -14.755 0.341 1.00 84.56 69 ALA A N 1
ATOM 506 C CA . ALA A 1 69 ? 20.496 -14.712 -1.023 1.00 84.56 69 ALA A CA 1
ATOM 507 C C . ALA A 1 69 ? 19.402 -14.469 -2.080 1.00 84.56 69 ALA A C 1
ATOM 509 O O . ALA A 1 69 ? 19.664 -13.799 -3.076 1.00 84.56 69 ALA A O 1
ATOM 510 N N . ALA A 1 70 ? 18.178 -14.969 -1.870 1.00 83.19 70 ALA A N 1
ATOM 511 C CA . ALA A 1 70 ? 17.078 -14.760 -2.807 1.00 83.19 70 ALA A CA 1
ATOM 512 C C . ALA A 1 70 ? 16.605 -13.300 -2.802 1.00 83.19 70 ALA A C 1
ATOM 514 O O . ALA A 1 70 ? 16.439 -12.708 -3.869 1.00 83.19 70 ALA A O 1
ATOM 515 N N . ALA A 1 71 ? 16.435 -12.702 -1.618 1.00 82.62 71 ALA A N 1
ATOM 516 C CA . ALA A 1 71 ? 16.084 -11.289 -1.484 1.00 82.62 71 ALA A CA 1
ATOM 517 C C . ALA A 1 71 ? 17.180 -10.369 -2.058 1.00 82.62 71 ALA A C 1
ATOM 519 O O . ALA A 1 71 ? 16.874 -9.430 -2.798 1.00 82.62 71 ALA A O 1
ATOM 520 N N . VAL A 1 72 ? 18.452 -10.680 -1.784 1.00 83.38 72 VAL A N 1
ATOM 521 C CA . VAL A 1 72 ? 19.616 -9.957 -2.325 1.00 83.38 72 VAL A CA 1
ATOM 522 C C . VAL A 1 72 ? 19.662 -10.041 -3.849 1.00 83.38 72 VAL A C 1
ATOM 524 O O . VAL A 1 72 ? 19.747 -9.010 -4.514 1.00 83.38 72 VAL A O 1
ATOM 527 N N . ASN A 1 73 ? 19.543 -11.242 -4.420 1.00 82.81 73 ASN A N 1
ATOM 528 C CA . ASN A 1 73 ? 19.574 -11.442 -5.869 1.00 82.81 73 ASN A CA 1
ATOM 529 C C . ASN A 1 73 ? 18.395 -10.737 -6.565 1.00 82.81 73 ASN A C 1
ATOM 531 O O . ASN A 1 73 ? 18.574 -10.050 -7.570 1.00 82.81 73 ASN A O 1
ATOM 535 N N . ALA A 1 74 ? 17.187 -10.823 -5.998 1.00 82.31 74 ALA A N 1
ATOM 536 C CA . ALA A 1 74 ? 16.026 -10.114 -6.533 1.00 82.31 74 ALA A CA 1
ATOM 537 C C . ALA A 1 74 ? 16.270 -8.598 -6.625 1.00 82.31 74 ALA A C 1
ATOM 539 O O . ALA A 1 74 ? 15.955 -7.995 -7.650 1.00 82.31 74 ALA A O 1
ATOM 540 N N . ARG A 1 75 ? 16.890 -7.984 -5.607 1.00 84.12 75 ARG A N 1
ATOM 541 C CA . ARG A 1 75 ? 17.251 -6.557 -5.638 1.00 84.12 75 ARG A CA 1
ATOM 542 C C . ARG A 1 75 ? 18.408 -6.256 -6.585 1.00 84.12 75 ARG A C 1
ATOM 544 O O . ARG A 1 75 ? 18.329 -5.261 -7.297 1.00 84.12 75 ARG A O 1
ATOM 551 N N . ALA A 1 76 ? 19.429 -7.107 -6.656 1.00 83.38 76 ALA A N 1
ATOM 552 C CA . ALA A 1 76 ? 20.532 -6.942 -7.605 1.00 83.38 76 ALA A CA 1
ATOM 553 C C . ALA A 1 76 ? 20.025 -6.888 -9.059 1.00 83.38 76 ALA A C 1
ATOM 555 O O . ALA A 1 76 ? 20.465 -6.048 -9.842 1.00 83.38 76 ALA A O 1
ATOM 556 N N . ASN A 1 77 ? 19.022 -7.703 -9.397 1.00 83.00 77 ASN A N 1
ATOM 557 C CA . ASN A 1 77 ? 18.366 -7.658 -10.706 1.00 83.00 77 ASN A CA 1
ATOM 558 C C . ASN A 1 77 ? 17.620 -6.338 -10.959 1.00 83.00 77 ASN A C 1
ATOM 560 O O . ASN A 1 77 ? 17.638 -5.827 -12.079 1.00 83.00 77 ASN A O 1
ATOM 564 N N . LEU A 1 78 ? 16.985 -5.762 -9.932 1.00 86.44 78 LEU A N 1
ATOM 565 C CA . LEU A 1 78 ? 16.357 -4.441 -10.032 1.00 86.44 78 LEU A CA 1
ATOM 566 C C . LEU A 1 78 ? 17.403 -3.335 -10.213 1.00 86.44 78 LEU A C 1
ATOM 568 O O . LEU A 1 78 ? 17.229 -2.469 -11.065 1.00 86.44 78 LEU A O 1
ATOM 572 N N . VAL A 1 79 ? 18.507 -3.394 -9.465 1.00 88.19 79 VAL A N 1
ATOM 573 C CA . VAL A 1 79 ? 19.647 -2.474 -9.597 1.00 88.19 79 VAL A CA 1
ATOM 574 C C . VAL A 1 79 ? 20.218 -2.515 -11.016 1.00 88.19 79 VAL A C 1
ATOM 576 O O . VAL A 1 79 ? 20.389 -1.467 -11.635 1.00 88.19 79 VAL A O 1
ATOM 579 N N . ALA A 1 80 ? 20.445 -3.713 -11.561 1.00 85.62 80 ALA A N 1
ATOM 580 C CA . ALA A 1 80 ? 20.918 -3.888 -12.931 1.00 85.62 80 ALA A CA 1
ATOM 581 C C . ALA A 1 80 ? 19.925 -3.325 -13.961 1.00 85.62 80 ALA A C 1
ATOM 583 O O . ALA A 1 80 ? 20.333 -2.678 -14.923 1.00 85.62 80 ALA A O 1
ATOM 584 N N . PHE A 1 81 ? 18.621 -3.524 -13.745 1.00 86.25 81 PHE A N 1
ATOM 585 C CA . PHE A 1 81 ? 17.587 -2.998 -14.631 1.00 86.25 81 PHE A CA 1
ATOM 586 C C . PHE A 1 81 ? 17.570 -1.468 -14.684 1.00 86.25 81 PHE A C 1
ATOM 588 O O . PHE A 1 81 ? 17.474 -0.918 -15.779 1.00 86.25 81 PHE A O 1
ATOM 595 N N . VAL A 1 82 ? 17.689 -0.778 -13.542 1.00 87.31 82 VAL A N 1
ATOM 596 C CA . VAL A 1 82 ? 17.647 0.698 -13.482 1.00 87.31 82 VAL A CA 1
ATOM 597 C C . VAL A 1 82 ? 18.722 1.344 -14.370 1.00 87.31 82 VAL A C 1
ATOM 599 O O . VAL A 1 82 ? 18.504 2.435 -14.887 1.00 87.31 82 VAL A O 1
ATOM 602 N N . GLY A 1 83 ? 19.845 0.660 -14.612 1.00 83.12 83 GLY A N 1
ATOM 603 C CA . GLY A 1 83 ? 20.906 1.120 -15.515 1.00 83.12 83 GLY A CA 1
ATOM 604 C C . GLY A 1 83 ? 20.626 0.950 -17.017 1.00 83.12 83 GLY A C 1
ATOM 605 O O . GLY A 1 83 ? 21.498 1.258 -17.825 1.00 83.12 83 GLY A O 1
ATOM 606 N N . THR A 1 84 ? 19.459 0.437 -17.418 1.00 85.06 84 THR A N 1
ATOM 607 C CA . THR A 1 84 ? 19.125 0.162 -18.828 1.00 85.06 84 THR A CA 1
ATOM 608 C C . THR A 1 84 ? 18.290 1.277 -19.463 1.00 85.06 84 THR A C 1
ATOM 610 O O . THR A 1 84 ? 17.506 1.942 -18.790 1.00 85.06 84 THR A O 1
ATOM 613 N N . ALA A 1 85 ? 18.363 1.431 -20.790 1.00 80.31 85 ALA A N 1
ATOM 614 C CA . ALA A 1 85 ? 17.508 2.373 -21.528 1.00 80.31 85 ALA A CA 1
ATOM 615 C C . ALA A 1 85 ? 16.003 2.053 -21.395 1.00 80.31 85 ALA A C 1
ATOM 617 O O . ALA A 1 85 ? 15.161 2.949 -21.396 1.00 80.31 85 ALA A O 1
ATOM 618 N N . ALA A 1 86 ? 15.655 0.771 -21.229 1.00 81.69 86 ALA A N 1
ATOM 619 C CA . ALA A 1 86 ? 14.275 0.343 -21.008 1.00 81.69 86 ALA A CA 1
ATOM 620 C C . ALA A 1 86 ? 13.704 0.864 -19.677 1.00 81.69 86 ALA A C 1
ATOM 622 O O . ALA A 1 86 ? 12.504 1.132 -19.586 1.00 81.69 86 ALA A O 1
ATOM 623 N N . ALA A 1 87 ? 14.550 1.056 -18.658 1.00 86.06 87 ALA A N 1
ATOM 624 C CA . ALA A 1 87 ? 14.111 1.565 -17.365 1.00 86.06 87 ALA A CA 1
ATOM 625 C C . ALA A 1 87 ? 13.571 2.992 -17.440 1.00 86.06 87 ALA A C 1
ATOM 627 O O . ALA A 1 87 ? 12.620 3.297 -16.727 1.00 86.06 87 ALA A O 1
ATOM 628 N N . GLU A 1 88 ? 14.099 3.846 -18.319 1.00 83.88 88 GLU A N 1
ATOM 629 C CA . GLU A 1 88 ? 13.600 5.218 -18.467 1.00 83.88 88 GLU A CA 1
ATOM 630 C C . GLU A 1 88 ? 12.125 5.241 -18.905 1.00 83.88 88 GLU A C 1
ATOM 632 O O . GLU A 1 88 ? 11.319 5.982 -18.344 1.00 83.88 88 GLU A O 1
ATOM 637 N N . VAL A 1 89 ? 11.750 4.379 -19.859 1.00 83.44 89 VAL A N 1
ATOM 638 C CA . VAL A 1 89 ? 10.370 4.272 -20.368 1.00 83.44 89 VAL A CA 1
ATOM 639 C C . VAL A 1 89 ? 9.455 3.583 -19.362 1.00 83.44 89 VAL A C 1
ATOM 641 O O . VAL A 1 89 ? 8.329 4.018 -19.144 1.00 83.44 89 VAL A O 1
ATOM 644 N N . GLU A 1 90 ? 9.917 2.507 -18.730 1.00 84.62 90 GLU A N 1
ATOM 645 C CA . GLU A 1 90 ? 9.102 1.747 -17.782 1.00 84.62 90 GLU A CA 1
ATOM 646 C C . GLU A 1 90 ? 8.857 2.522 -16.479 1.00 84.62 90 GLU A C 1
ATOM 648 O O . GLU A 1 90 ? 7.738 2.555 -15.963 1.00 84.62 90 GLU A O 1
ATOM 653 N N . LEU A 1 91 ? 9.885 3.192 -15.950 1.00 90.25 91 LEU A N 1
ATOM 654 C CA . LEU A 1 91 ? 9.806 3.974 -14.712 1.00 90.25 91 LEU A CA 1
ATOM 655 C C . LEU A 1 91 ? 9.238 5.382 -14.930 1.00 90.25 91 LEU A C 1
ATOM 657 O O . LEU A 1 91 ? 9.089 6.146 -13.976 1.00 90.25 91 LEU A O 1
ATOM 661 N N . ALA A 1 92 ? 8.852 5.724 -16.157 1.00 89.75 92 ALA A N 1
ATOM 662 C CA . ALA A 1 92 ? 7.990 6.859 -16.479 1.00 89.75 92 ALA A CA 1
ATOM 663 C C . ALA A 1 92 ? 6.628 6.770 -15.765 1.00 89.75 92 ALA A C 1
ATOM 665 O O . ALA A 1 92 ? 6.047 7.780 -15.367 1.00 89.75 92 ALA A O 1
ATOM 666 N N . HIS A 1 93 ? 6.146 5.549 -15.513 1.00 90.19 93 HIS A N 1
ATOM 667 C CA . HIS A 1 93 ? 4.969 5.322 -14.683 1.00 90.19 93 HIS A CA 1
ATOM 668 C C . HIS A 1 93 ? 5.308 5.551 -13.202 1.00 90.19 93 HIS A C 1
ATOM 670 O O . HIS A 1 93 ? 6.055 4.785 -12.589 1.00 90.19 93 HIS A O 1
ATOM 676 N N . SER A 1 94 ? 4.699 6.570 -12.594 1.00 92.56 94 SER A N 1
ATOM 677 C CA . SER A 1 94 ? 4.882 6.924 -11.180 1.00 92.56 94 SER A CA 1
ATOM 678 C C . SER A 1 94 ? 4.598 5.767 -10.210 1.00 92.56 94 SER A C 1
ATOM 680 O O . SER A 1 94 ? 5.303 5.622 -9.215 1.00 92.56 94 SER A O 1
ATOM 682 N N . LEU A 1 95 ? 3.626 4.893 -10.503 1.00 89.50 95 LEU A N 1
ATOM 683 C CA . LEU A 1 95 ? 3.361 3.697 -9.696 1.00 89.50 95 LEU A CA 1
ATOM 684 C C . LEU A 1 95 ? 4.514 2.688 -9.754 1.00 89.50 95 LEU A C 1
ATOM 686 O O . LEU A 1 95 ? 4.961 2.229 -8.705 1.00 89.50 95 LEU A O 1
ATOM 690 N N . LYS A 1 96 ? 5.018 2.357 -10.955 1.00 89.75 96 LYS A N 1
ATOM 691 C CA . LYS A 1 96 ? 6.176 1.454 -11.113 1.00 89.75 96 LYS A CA 1
ATOM 692 C C . LYS A 1 96 ? 7.394 2.018 -10.384 1.00 89.75 96 LYS A C 1
ATOM 694 O O . LYS A 1 96 ? 8.104 1.271 -9.719 1.00 89.75 96 LYS A O 1
ATOM 699 N N . LEU A 1 97 ? 7.587 3.337 -10.442 1.00 93.56 97 LEU A N 1
ATOM 700 C CA . LEU A 1 97 ? 8.648 4.026 -9.714 1.00 93.56 97 LEU A CA 1
ATOM 701 C C . LEU A 1 97 ? 8.477 3.924 -8.186 1.00 93.56 97 LEU A C 1
ATOM 703 O O . LEU A 1 97 ? 9.438 3.612 -7.486 1.00 93.56 97 LEU A O 1
ATOM 707 N N . ALA A 1 98 ? 7.260 4.106 -7.662 1.00 94.25 98 ALA A N 1
ATOM 708 C CA . ALA A 1 98 ? 6.969 3.932 -6.236 1.00 94.25 98 ALA A CA 1
ATOM 709 C C . ALA A 1 98 ? 7.188 2.485 -5.762 1.00 94.25 98 ALA A C 1
ATOM 711 O O . ALA A 1 98 ? 7.771 2.258 -4.701 1.00 94.25 98 ALA A O 1
ATOM 712 N N . MET A 1 99 ? 6.777 1.504 -6.567 1.00 92.00 99 MET A N 1
ATOM 713 C CA . MET A 1 99 ? 7.014 0.083 -6.302 1.00 92.00 99 MET A CA 1
ATOM 714 C C . MET A 1 99 ? 8.504 -0.260 -6.334 1.00 92.00 99 MET A C 1
ATOM 716 O O . MET A 1 99 ? 8.978 -0.976 -5.456 1.00 92.00 99 MET A O 1
ATOM 720 N N . MET A 1 100 ? 9.249 0.289 -7.299 1.00 92.19 100 MET A N 1
ATOM 721 C CA . MET A 1 100 ? 10.702 0.145 -7.396 1.00 92.19 100 MET A CA 1
ATOM 722 C C . MET A 1 100 ? 11.398 0.690 -6.145 1.00 92.19 100 MET A C 1
ATOM 724 O O . MET A 1 100 ? 12.159 -0.032 -5.505 1.00 92.19 100 MET A O 1
ATOM 728 N N . ALA A 1 101 ? 11.082 1.922 -5.736 1.00 92.56 101 ALA A N 1
ATOM 729 C CA . ALA A 1 101 ? 11.634 2.508 -4.516 1.00 92.56 101 ALA A CA 1
ATOM 730 C C . ALA A 1 101 ? 11.283 1.672 -3.269 1.00 92.56 101 ALA A C 1
ATOM 732 O O . ALA A 1 101 ? 12.137 1.435 -2.417 1.00 92.56 101 ALA A O 1
ATOM 733 N N . CYS A 1 102 ? 10.053 1.152 -3.182 1.00 91.94 102 CYS A N 1
ATOM 734 C CA . CYS A 1 102 ? 9.630 0.282 -2.084 1.00 91.94 102 CYS A CA 1
ATOM 735 C C . CYS A 1 102 ? 10.371 -1.064 -2.060 1.00 91.94 102 CYS A C 1
ATOM 737 O O . CYS A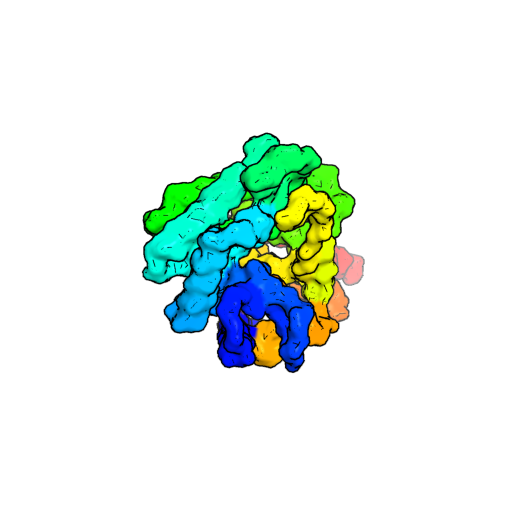 1 102 ? 10.700 -1.564 -0.981 1.00 91.94 102 CYS A O 1
ATOM 739 N N . ALA A 1 103 ? 10.642 -1.647 -3.227 1.00 90.62 103 ALA A N 1
ATOM 740 C CA . ALA A 1 103 ? 11.389 -2.893 -3.364 1.00 90.62 103 ALA A CA 1
ATOM 741 C C . ALA A 1 103 ? 12.863 -2.745 -2.950 1.00 90.62 103 ALA A C 1
ATOM 743 O O . ALA A 1 103 ? 13.439 -3.680 -2.394 1.00 90.62 103 ALA A O 1
ATOM 744 N N . LEU A 1 104 ? 13.453 -1.569 -3.189 1.00 88.38 104 LEU A N 1
ATOM 745 C CA . LEU A 1 104 ? 14.843 -1.252 -2.848 1.00 88.38 104 LEU A CA 1
ATOM 746 C C . LEU A 1 104 ? 15.031 -0.734 -1.407 1.00 88.38 104 LEU A C 1
ATOM 748 O O . LEU A 1 104 ? 16.155 -0.674 -0.930 1.00 88.38 104 LEU A O 1
ATOM 752 N N . ALA A 1 105 ? 13.954 -0.383 -0.694 1.00 81.12 105 ALA A N 1
ATOM 753 C CA . ALA A 1 105 ? 14.008 0.179 0.662 1.00 81.12 105 ALA A CA 1
ATOM 754 C C . ALA A 1 105 ? 14.615 -0.704 1.793 1.00 81.12 105 ALA A C 1
ATOM 756 O O . ALA A 1 105 ? 14.978 -0.133 2.827 1.00 81.12 105 ALA A O 1
ATOM 757 N N . PRO A 1 106 ? 14.728 -2.049 1.707 1.00 68.06 106 PRO A N 1
ATOM 758 C CA . PRO A 1 106 ? 15.487 -2.833 2.690 1.00 68.06 106 PRO A CA 1
ATOM 759 C C . PRO A 1 106 ? 17.002 -2.572 2.574 1.00 68.06 106 PRO A C 1
ATOM 761 O O . PRO A 1 106 ? 17.568 -2.683 1.489 1.00 68.06 106 PRO A O 1
ATOM 764 N N . ARG A 1 107 ? 17.666 -2.239 3.692 1.00 64.44 107 ARG A N 1
ATOM 765 C CA . ARG A 1 107 ? 19.092 -1.860 3.727 1.00 64.44 107 ARG A CA 1
ATOM 766 C C . ARG A 1 107 ? 20.004 -3.085 3.802 1.00 64.44 107 ARG A C 1
ATOM 768 O O . ARG A 1 107 ? 19.978 -3.760 4.825 1.00 64.44 107 ARG A O 1
ATOM 775 N N . LEU A 1 108 ? 20.896 -3.255 2.823 1.00 55.75 108 LEU A N 1
ATOM 776 C CA . LEU A 1 108 ? 22.136 -4.031 3.007 1.00 55.75 108 LEU A CA 1
ATOM 777 C C . LEU A 1 108 ? 23.349 -3.417 2.317 1.00 55.75 108 LEU A C 1
ATOM 779 O O . LEU A 1 108 ? 24.419 -3.402 2.918 1.00 55.75 108 LEU A O 1
ATOM 783 N N . ASP A 1 109 ? 23.202 -2.915 1.088 1.00 69.44 109 ASP A N 1
ATOM 784 C CA . ASP A 1 109 ? 24.319 -2.371 0.313 1.00 69.44 109 ASP A CA 1
ATOM 785 C C . ASP A 1 109 ? 24.114 -0.892 -0.061 1.00 69.44 109 ASP A C 1
ATOM 787 O O . ASP A 1 109 ? 22.995 -0.391 -0.191 1.00 69.44 109 ASP A O 1
ATOM 791 N N . GLN A 1 110 ? 25.229 -0.169 -0.182 1.00 77.06 110 GLN A N 1
ATOM 792 C CA . GLN A 1 110 ? 25.245 1.276 -0.423 1.00 77.06 110 GLN A CA 1
ATOM 793 C C . GLN A 1 110 ? 24.735 1.643 -1.828 1.00 77.06 110 GLN A C 1
ATOM 795 O O . GLN A 1 110 ? 24.236 2.746 -2.037 1.00 77.06 110 GLN A O 1
ATOM 800 N N . GLN A 1 111 ? 24.839 0.727 -2.794 1.00 81.12 111 GLN A N 1
ATOM 801 C CA . GLN A 1 111 ? 24.420 0.963 -4.175 1.00 81.12 111 GLN A CA 1
ATOM 802 C C . GLN A 1 111 ? 22.892 0.958 -4.309 1.00 81.12 111 GLN A C 1
ATOM 804 O O . GLN A 1 111 ? 22.329 1.872 -4.914 1.00 81.12 111 GLN A O 1
ATOM 809 N N . ALA A 1 112 ? 22.215 -0.031 -3.726 1.00 79.38 112 ALA A N 1
ATOM 810 C CA . ALA A 1 112 ? 20.763 -0.121 -3.686 1.00 79.38 112 ALA A CA 1
ATOM 811 C C . ALA A 1 112 ? 20.153 1.030 -2.876 1.00 79.38 112 ALA A C 1
ATOM 813 O O . ALA A 1 112 ? 19.144 1.585 -3.307 1.00 79.38 112 ALA A O 1
ATOM 814 N N . ASP A 1 113 ? 20.785 1.441 -1.767 1.00 83.88 113 ASP A N 1
ATOM 815 C CA . ASP A 1 113 ? 20.343 2.598 -0.969 1.00 83.88 113 ASP A CA 1
ATOM 816 C C . ASP A 1 113 ? 20.411 3.889 -1.806 1.00 83.88 113 ASP A C 1
ATOM 818 O O . ASP A 1 113 ? 19.423 4.612 -1.923 1.00 83.88 113 ASP A O 1
ATOM 822 N N . ASN A 1 114 ? 21.526 4.134 -2.506 1.00 86.56 114 ASN A N 1
ATOM 823 C CA . ASN A 1 114 ? 21.668 5.293 -3.394 1.00 86.56 114 ASN A CA 1
ATOM 824 C C . ASN A 1 114 ? 20.636 5.296 -4.534 1.00 86.56 114 ASN A C 1
ATOM 826 O O . ASN A 1 114 ? 20.041 6.333 -4.830 1.00 86.56 114 ASN A O 1
ATOM 830 N N . LEU A 1 115 ? 20.395 4.144 -5.168 1.00 88.31 115 LEU A N 1
ATOM 831 C CA . LEU A 1 115 ? 19.413 4.028 -6.251 1.00 88.31 115 LEU A CA 1
ATOM 832 C C . LEU A 1 115 ? 17.973 4.178 -5.759 1.00 88.31 115 LEU A C 1
ATOM 834 O O . LEU A 1 115 ? 17.155 4.782 -6.454 1.00 88.31 115 LEU A O 1
ATOM 838 N N . MET A 1 116 ? 17.663 3.659 -4.570 1.00 90.06 116 MET A N 1
ATOM 839 C CA . MET A 1 116 ? 16.379 3.868 -3.906 1.00 90.06 116 MET A CA 1
ATOM 840 C C . MET A 1 116 ? 16.140 5.354 -3.649 1.00 90.06 116 MET A C 1
ATOM 842 O O . MET A 1 116 ? 15.069 5.859 -3.987 1.00 90.06 116 MET A O 1
ATOM 846 N N . LEU A 1 117 ? 17.145 6.059 -3.118 1.00 89.19 117 LEU A N 1
ATOM 847 C CA . LEU A 1 117 ? 17.080 7.499 -2.875 1.00 89.19 117 LEU A CA 1
ATOM 848 C C . LEU A 1 117 ? 16.874 8.286 -4.176 1.00 89.19 117 LEU A C 1
ATOM 850 O O . LEU A 1 117 ? 16.007 9.156 -4.208 1.00 89.19 117 LEU A O 1
ATOM 854 N N . ASP A 1 118 ? 17.591 7.950 -5.253 1.00 91.06 118 ASP A N 1
ATOM 855 C CA . ASP A 1 118 ? 17.402 8.565 -6.576 1.00 91.06 118 ASP A CA 1
ATOM 856 C C . ASP A 1 118 ? 15.982 8.333 -7.121 1.00 91.06 118 ASP A C 1
ATOM 858 O O . ASP A 1 118 ? 15.294 9.280 -7.509 1.00 91.06 118 ASP A O 1
ATOM 862 N N . GLN A 1 119 ? 15.487 7.088 -7.086 1.00 92.56 119 GLN A N 1
ATOM 863 C CA . GLN A 1 119 ? 14.128 6.771 -7.548 1.00 92.56 119 GLN A CA 1
ATOM 864 C C . GLN A 1 119 ? 13.064 7.495 -6.721 1.00 92.56 119 GLN A C 1
ATOM 866 O O . GLN A 1 119 ? 12.073 7.991 -7.262 1.00 92.56 119 GLN A O 1
ATOM 871 N N . LEU A 1 120 ? 13.266 7.583 -5.408 1.00 92.44 120 LEU A N 1
ATOM 872 C CA . LEU A 1 120 ? 12.355 8.271 -4.512 1.00 92.44 120 LEU A CA 1
ATOM 873 C C . LEU A 1 120 ? 12.378 9.786 -4.744 1.00 92.44 120 LEU A C 1
ATOM 875 O O . LEU A 1 120 ? 11.316 10.396 -4.800 1.00 92.44 120 LEU A O 1
ATOM 879 N N . GLN A 1 121 ? 13.544 10.400 -4.941 1.00 92.31 121 GLN A N 1
ATOM 880 C CA . GLN A 1 121 ? 13.642 11.823 -5.281 1.00 92.31 121 GLN A CA 1
ATOM 881 C C . GLN A 1 121 ? 12.963 12.133 -6.618 1.00 92.31 121 GLN A C 1
ATOM 883 O O . GLN A 1 121 ? 12.190 13.088 -6.692 1.00 92.31 121 GLN A O 1
ATOM 888 N N . LYS A 1 122 ? 13.163 11.291 -7.641 1.00 93.81 122 LYS A N 1
ATOM 889 C CA . LYS A 1 122 ? 12.437 11.381 -8.919 1.00 93.81 122 LYS A CA 1
ATOM 890 C C . LYS A 1 122 ? 10.927 11.307 -8.712 1.00 93.81 122 LYS A C 1
ATOM 892 O O . LYS A 1 122 ? 10.193 12.120 -9.267 1.00 93.81 122 LYS A O 1
ATOM 897 N N . LEU A 1 123 ? 10.454 10.372 -7.887 1.00 95.38 123 LEU A N 1
ATOM 898 C CA . LEU A 1 123 ? 9.033 10.244 -7.572 1.00 95.38 123 LEU A CA 1
ATOM 899 C C . LEU A 1 123 ? 8.501 11.497 -6.872 1.00 95.38 123 LEU A C 1
ATOM 901 O O . LEU A 1 123 ? 7.474 12.027 -7.282 1.00 95.38 123 LEU A O 1
ATOM 905 N N . LEU A 1 124 ? 9.189 11.990 -5.841 1.00 94.00 124 LEU A N 1
ATOM 906 C CA . LEU A 1 124 ? 8.784 13.194 -5.113 1.00 94.00 124 LEU A CA 1
ATOM 907 C C . LEU A 1 124 ? 8.773 14.427 -6.030 1.00 94.00 124 LEU A C 1
ATOM 909 O O . LEU A 1 124 ? 7.845 15.225 -5.949 1.00 94.00 124 LEU A O 1
ATOM 913 N N . GLY A 1 125 ? 9.741 14.543 -6.945 1.00 93.06 125 GLY A N 1
ATOM 914 C CA . GLY A 1 125 ? 9.810 15.617 -7.939 1.00 93.06 125 GLY A CA 1
ATOM 915 C C . GLY A 1 125 ? 8.683 15.599 -8.979 1.00 93.06 125 GLY A C 1
ATOM 916 O O . GLY A 1 125 ? 8.387 16.636 -9.562 1.00 93.06 125 GLY A O 1
ATOM 917 N N . ARG A 1 126 ? 8.019 14.452 -9.187 1.00 93.50 126 ARG A N 1
ATOM 918 C CA . ARG A 1 126 ? 6.834 14.331 -10.059 1.00 93.50 126 ARG A CA 1
ATOM 919 C C . ARG A 1 126 ? 5.529 14.740 -9.382 1.00 93.50 126 ARG A C 1
ATOM 921 O O . ARG A 1 126 ? 4.502 14.822 -10.054 1.00 93.50 126 ARG A O 1
ATOM 928 N N . CYS A 1 127 ? 5.522 14.946 -8.066 1.00 93.75 127 CYS A N 1
ATOM 929 C CA . CYS A 1 127 ? 4.325 15.426 -7.390 1.00 93.75 127 CYS A CA 1
ATOM 930 C C . CYS A 1 127 ? 4.028 16.854 -7.861 1.00 93.75 127 CYS A C 1
ATOM 932 O O . CYS A 1 127 ? 4.884 17.735 -7.793 1.00 93.75 127 CYS A O 1
ATOM 934 N N . SER A 1 128 ? 2.819 17.092 -8.365 1.00 89.62 128 SER A N 1
ATOM 935 C CA . SER A 1 128 ? 2.431 18.411 -8.858 1.00 89.62 128 SER A CA 1
ATOM 936 C C . SER A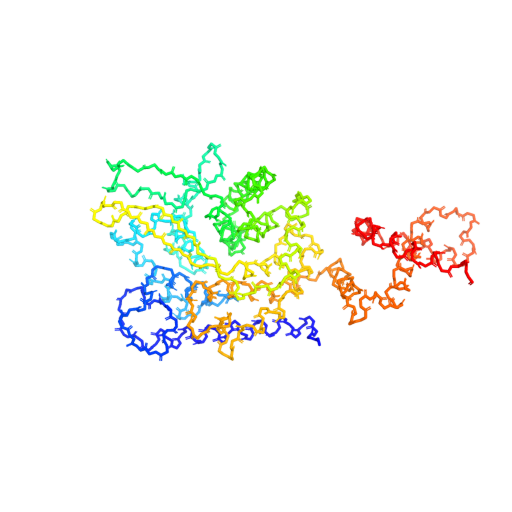 1 128 ? 2.376 19.409 -7.704 1.00 89.62 128 SER A C 1
ATOM 938 O O . SER A 1 128 ? 1.562 19.258 -6.800 1.00 89.62 128 SER A O 1
ATOM 940 N N . ASN A 1 129 ? 3.155 20.489 -7.768 1.00 86.00 129 ASN A N 1
ATOM 941 C CA . ASN A 1 129 ? 3.100 21.552 -6.755 1.00 86.00 129 ASN A CA 1
ATOM 942 C C . ASN A 1 129 ? 1.741 22.274 -6.704 1.00 86.00 129 ASN A C 1
ATOM 944 O O . ASN A 1 129 ? 1.392 22.838 -5.676 1.00 86.00 129 ASN A O 1
ATOM 948 N N . ALA A 1 130 ? 0.984 22.280 -7.807 1.00 85.50 130 ALA A N 1
ATOM 949 C CA . ALA A 1 130 ? -0.305 22.968 -7.887 1.00 85.50 130 ALA A CA 1
ATOM 950 C C . ALA A 1 130 ? -1.459 22.137 -7.311 1.00 85.50 130 ALA A C 1
ATOM 952 O O . ALA A 1 130 ? -2.418 22.692 -6.783 1.00 85.50 130 ALA A O 1
ATOM 953 N N . THR A 1 131 ? -1.389 20.811 -7.450 1.00 89.44 131 THR A N 1
ATOM 954 C CA . THR A 1 131 ? -2.479 19.906 -7.047 1.00 89.44 131 THR A CA 1
ATOM 955 C C . THR A 1 131 ? -2.104 18.978 -5.899 1.00 89.44 131 THR A C 1
ATOM 957 O O . THR A 1 131 ? -2.987 18.357 -5.333 1.00 89.44 131 THR A O 1
ATOM 960 N N . HIS A 1 132 ? -0.825 18.860 -5.544 1.00 93.06 132 HIS A N 1
ATOM 961 C CA . HIS A 1 132 ? -0.291 17.874 -4.593 1.00 93.06 132 HIS A CA 1
ATOM 962 C C . HIS A 1 132 ? -0.658 16.418 -4.931 1.00 93.06 132 HIS A C 1
ATOM 964 O O . HIS A 1 132 ? -0.759 15.561 -4.048 1.00 93.06 132 HIS A O 1
ATOM 970 N N . LEU A 1 133 ? -0.865 16.144 -6.221 1.00 94.19 133 LEU A N 1
ATOM 971 C CA . LEU A 1 133 ? -1.169 14.830 -6.772 1.00 94.19 133 LEU A CA 1
ATOM 972 C C . LEU A 1 133 ? -0.078 14.415 -7.762 1.00 94.19 133 LEU A C 1
ATOM 974 O O . LEU A 1 133 ? 0.518 15.246 -8.454 1.00 94.19 133 LEU A O 1
ATOM 978 N N . TRP A 1 134 ? 0.153 13.111 -7.864 1.00 95.19 134 TRP A N 1
ATOM 979 C CA . TRP A 1 134 ? 1.037 12.540 -8.871 1.00 95.19 134 TRP A CA 1
ATOM 980 C C . TRP A 1 134 ? 0.294 12.311 -10.183 1.00 95.19 134 TRP A C 1
ATOM 982 O O . TRP A 1 134 ? -0.848 11.832 -10.170 1.00 95.19 134 TRP A O 1
ATOM 992 N N . PRO A 1 135 ? 0.939 12.569 -11.332 1.00 93.12 135 PRO A N 1
ATOM 993 C CA . PRO A 1 135 ? 0.463 12.029 -12.587 1.00 93.12 135 PRO A CA 1
ATOM 994 C C . PRO A 1 135 ? 0.668 10.513 -12.609 1.00 93.12 135 PRO A C 1
ATOM 996 O O . PRO A 1 135 ? 1.627 9.986 -12.035 1.00 93.12 135 PRO A O 1
ATOM 999 N N . ALA A 1 136 ? -0.223 9.803 -13.302 1.00 88.62 136 ALA A N 1
ATOM 1000 C CA . ALA A 1 136 ? -0.036 8.371 -13.533 1.00 88.62 136 ALA A CA 1
ATOM 1001 C C . ALA A 1 136 ? 1.245 8.116 -14.347 1.00 88.62 136 ALA A C 1
ATOM 1003 O O . ALA A 1 136 ? 2.018 7.220 -14.029 1.00 88.62 136 ALA A O 1
ATOM 1004 N N . TYR A 1 137 ? 1.522 8.957 -15.339 1.00 91.31 137 TYR A N 1
ATOM 1005 C CA . TYR A 1 137 ? 2.671 8.830 -16.226 1.00 91.31 137 TYR A CA 1
ATOM 1006 C C . TYR A 1 137 ? 3.376 10.177 -16.376 1.00 91.31 137 TYR A C 1
ATOM 1008 O O . TYR A 1 137 ? 2.702 11.196 -16.531 1.00 91.31 137 TYR A O 1
ATOM 1016 N N . SER A 1 138 ? 4.709 10.162 -16.342 1.00 91.25 138 SER A N 1
ATOM 1017 C CA . SER A 1 138 ? 5.548 11.323 -16.637 1.00 91.25 138 SER A CA 1
ATOM 1018 C C . SER A 1 138 ? 6.397 11.069 -17.875 1.00 91.25 138 SER A C 1
ATOM 1020 O O . SER A 1 138 ? 6.934 9.976 -18.030 1.00 91.25 138 SER A O 1
ATOM 1022 N N . VAL A 1 139 ? 6.488 12.050 -18.769 1.00 87.62 139 VAL A N 1
ATOM 1023 C CA . VAL A 1 139 ? 7.104 11.884 -20.089 1.00 87.62 139 VAL A CA 1
ATOM 1024 C C . VAL A 1 139 ? 8.615 11.661 -19.941 1.00 87.62 139 VAL A C 1
ATOM 1026 O O . VAL A 1 139 ? 9.295 12.511 -19.365 1.00 87.62 139 VAL A O 1
ATOM 1029 N N . PRO A 1 140 ? 9.168 10.549 -20.467 1.00 86.12 140 PRO A N 1
ATOM 1030 C CA . PRO A 1 140 ? 10.612 10.331 -20.519 1.00 86.12 140 PRO A CA 1
ATOM 1031 C C . PRO A 1 140 ? 11.331 11.476 -21.227 1.00 86.12 140 PRO A C 1
ATOM 1033 O O . PRO A 1 140 ? 10.798 12.053 -22.178 1.00 86.12 140 PRO A O 1
ATOM 1036 N N . GLN A 1 141 ? 12.573 11.758 -20.836 1.00 85.50 141 GLN A N 1
ATOM 1037 C CA . GLN A 1 141 ? 13.334 12.875 -21.393 1.00 85.50 141 GLN A CA 1
ATOM 1038 C C . GLN A 1 141 ? 13.541 12.706 -22.903 1.00 85.50 141 GLN A C 1
ATOM 1040 O O . GLN A 1 141 ? 13.391 13.661 -23.665 1.00 85.50 141 GLN A O 1
ATOM 1045 N N . GLN A 1 142 ? 13.779 11.473 -23.357 1.00 83.94 142 GLN A N 1
ATOM 1046 C CA . GLN A 1 142 ? 13.878 11.145 -24.785 1.00 83.94 142 GLN A CA 1
ATOM 1047 C C . GLN A 1 142 ? 12.613 11.470 -25.607 1.00 83.94 142 GLN A C 1
ATOM 1049 O O . GLN A 1 142 ? 12.698 11.637 -26.821 1.00 83.94 142 GLN A O 1
ATOM 1054 N N . PHE A 1 143 ? 11.445 11.604 -24.967 1.00 85.88 143 PHE A N 1
ATOM 1055 C CA . PHE A 1 143 ? 10.171 11.931 -25.616 1.00 85.88 143 PHE A CA 1
ATOM 1056 C C . PHE A 1 143 ? 9.643 13.319 -25.249 1.00 85.88 143 PHE A C 1
ATOM 1058 O O . PHE A 1 143 ? 8.483 13.611 -25.535 1.00 85.88 143 PHE A O 1
ATOM 1065 N N . GLN A 1 144 ? 10.479 14.200 -24.690 1.00 83.12 144 GLN A N 1
ATOM 1066 C CA . GLN A 1 144 ? 10.096 15.554 -24.263 1.00 83.12 144 GLN A CA 1
ATOM 1067 C C . GLN A 1 144 ? 9.464 16.418 -25.372 1.00 83.12 144 GLN A C 1
ATOM 1069 O O . GLN A 1 144 ? 8.729 17.357 -25.086 1.00 83.12 144 GLN A O 1
ATOM 1074 N N . HIS A 1 145 ? 9.740 16.112 -26.645 1.00 84.25 145 HIS A N 1
ATOM 1075 C CA . HIS A 1 145 ? 9.170 16.817 -27.800 1.00 84.25 145 HIS A CA 1
ATOM 1076 C C . HIS A 1 145 ? 7.761 16.331 -28.178 1.00 84.25 145 HIS A C 1
ATOM 1078 O O . HIS A 1 145 ? 7.111 16.918 -29.041 1.00 84.25 145 HIS A O 1
ATOM 1084 N N . THR A 1 146 ? 7.282 15.260 -27.546 1.00 82.56 146 THR A N 1
ATOM 1085 C CA . THR A 1 146 ? 5.945 14.712 -27.773 1.00 82.56 146 THR A CA 1
ATOM 1086 C C . THR A 1 146 ? 4.917 15.597 -27.081 1.00 82.56 146 THR A C 1
ATOM 1088 O O . THR A 1 146 ? 5.064 15.924 -25.905 1.00 82.56 146 THR A O 1
ATOM 1091 N N . GLN A 1 147 ? 3.842 15.961 -27.784 1.00 83.38 147 GLN A N 1
ATOM 1092 C CA . GLN A 1 147 ? 2.730 16.713 -27.199 1.00 83.38 147 GLN A CA 1
ATOM 1093 C C . GLN A 1 147 ? 1.885 15.813 -26.284 1.00 83.38 147 GLN A C 1
ATOM 1095 O O . GLN A 1 147 ? 0.789 15.388 -26.640 1.00 83.38 147 GLN A O 1
ATOM 1100 N N . PHE A 1 148 ? 2.409 15.493 -25.104 1.00 83.31 148 PHE A N 1
ATOM 1101 C CA . PHE A 1 148 ? 1.710 14.748 -24.065 1.00 83.31 148 PHE A CA 1
ATOM 1102 C C . PHE A 1 148 ? 1.448 15.659 -22.868 1.00 83.31 148 PHE A C 1
ATOM 1104 O O . PHE A 1 148 ? 2.347 16.337 -22.379 1.00 83.31 148 PHE A O 1
ATOM 1111 N N . VAL A 1 149 ? 0.207 15.665 -22.385 1.00 83.38 149 VAL A N 1
ATOM 1112 C CA . VAL A 1 149 ? -0.169 16.421 -21.189 1.00 83.38 149 VAL A CA 1
ATOM 1113 C C . VAL A 1 149 ? -0.220 15.459 -20.017 1.00 83.38 149 VAL A C 1
ATOM 1115 O O . VAL A 1 149 ? -1.133 14.638 -19.923 1.00 83.38 149 VAL A O 1
ATOM 1118 N N . GLU A 1 150 ? 0.743 15.585 -19.109 1.00 85.44 150 GLU A N 1
ATOM 1119 C CA . GLU A 1 150 ? 0.700 14.882 -17.832 1.00 85.44 150 GLU A CA 1
ATOM 1120 C C . GLU A 1 150 ? -0.522 15.343 -17.033 1.00 85.44 150 GLU A C 1
ATOM 1122 O O . GLU A 1 150 ? -0.737 16.539 -16.817 1.00 85.44 150 GLU A O 1
ATOM 1127 N N . ARG A 1 151 ? -1.350 14.390 -16.601 1.00 85.00 151 ARG A N 1
ATOM 1128 C CA . ARG A 1 151 ? -2.552 14.673 -15.813 1.00 85.00 151 ARG A CA 1
ATOM 1129 C C . ARG A 1 151 ? -2.414 14.065 -14.425 1.00 85.00 151 ARG A C 1
ATOM 1131 O O . ARG A 1 151 ? -2.223 12.847 -14.336 1.00 85.00 151 ARG A O 1
ATOM 1138 N N . PRO A 1 152 ? -2.530 14.873 -13.356 1.00 88.56 152 PRO A N 1
ATOM 1139 C CA . PRO A 1 152 ? -2.611 14.346 -12.005 1.00 88.56 152 PRO A CA 1
ATOM 1140 C C . PRO A 1 152 ? -3.757 13.337 -11.872 1.00 88.56 152 PRO A C 1
ATOM 1142 O O . PRO A 1 152 ? -4.797 13.481 -12.514 1.00 88.56 152 PRO A O 1
ATOM 1145 N N . SER A 1 153 ? -3.551 12.301 -11.062 1.00 89.69 153 SER A N 1
ATOM 1146 C CA . SER A 1 153 ? -4.509 11.212 -10.872 1.00 89.69 153 SER A CA 1
ATOM 1147 C C . SER A 1 153 ? -4.673 10.903 -9.392 1.00 89.69 153 SER A C 1
ATOM 1149 O O . SER A 1 153 ? -3.726 10.480 -8.729 1.00 89.69 153 SER A O 1
ATOM 1151 N N . GLU A 1 154 ? -5.888 11.050 -8.872 1.00 89.81 154 GLU A N 1
ATOM 1152 C CA . GLU A 1 154 ? -6.233 10.739 -7.483 1.00 89.81 154 GLU A CA 1
ATOM 1153 C C . GLU A 1 154 ? -6.028 9.256 -7.180 1.00 89.81 154 GLU A C 1
ATOM 1155 O O . GLU A 1 154 ? -5.570 8.889 -6.102 1.00 89.81 154 GLU A O 1
ATOM 1160 N N . VAL A 1 155 ? -6.338 8.394 -8.148 1.00 88.38 155 VAL A N 1
ATOM 1161 C CA . VAL A 1 155 ? -6.180 6.950 -8.005 1.00 88.38 155 VAL A CA 1
ATOM 1162 C C . VAL A 1 155 ? -4.709 6.563 -7.948 1.00 88.38 155 VAL A C 1
ATOM 1164 O O . VAL A 1 155 ? -4.306 5.874 -7.012 1.00 88.38 155 VAL A O 1
ATOM 1167 N N . ALA A 1 156 ? -3.908 6.988 -8.933 1.00 89.94 156 ALA A N 1
ATOM 1168 C CA . ALA A 1 156 ? -2.480 6.676 -8.940 1.00 89.94 156 ALA A CA 1
ATOM 1169 C C . ALA A 1 156 ? -1.826 7.220 -7.665 1.00 89.94 156 ALA A C 1
ATOM 1171 O O . ALA A 1 156 ? -1.079 6.510 -6.997 1.00 89.94 156 ALA A O 1
ATOM 1172 N N . THR A 1 157 ? -2.207 8.437 -7.273 1.00 94.69 157 THR A N 1
ATOM 1173 C CA . THR A 1 157 ? -1.774 9.069 -6.027 1.00 94.69 157 THR A CA 1
ATOM 1174 C C . THR A 1 157 ? -2.153 8.244 -4.801 1.00 94.69 157 THR A C 1
ATOM 1176 O O . THR A 1 157 ? -1.291 7.989 -3.965 1.00 94.69 157 THR A O 1
ATOM 1179 N N . ALA A 1 158 ? -3.395 7.766 -4.692 1.00 94.19 158 ALA A N 1
ATOM 1180 C CA . ALA A 1 158 ? -3.821 6.942 -3.565 1.00 94.19 158 ALA A CA 1
ATOM 1181 C C . ALA A 1 158 ? -2.964 5.676 -3.434 1.00 94.19 158 ALA A C 1
ATOM 1183 O O . ALA A 1 158 ? -2.567 5.339 -2.325 1.00 94.19 158 ALA A O 1
ATOM 1184 N N . VAL A 1 159 ? -2.620 5.014 -4.545 1.00 92.50 159 VAL A N 1
ATOM 1185 C CA . VAL A 1 159 ? -1.756 3.821 -4.524 1.00 92.50 159 VAL A CA 1
ATOM 1186 C C . VAL A 1 159 ? -0.298 4.180 -4.199 1.00 92.50 159 VAL A C 1
ATOM 1188 O O . VAL A 1 159 ? 0.332 3.499 -3.392 1.00 92.50 159 VAL A O 1
ATOM 1191 N N . ILE A 1 160 ? 0.234 5.274 -4.755 1.00 95.62 160 ILE A N 1
ATOM 1192 C CA . ILE A 1 160 ? 1.581 5.783 -4.439 1.00 95.62 160 ILE A CA 1
ATOM 1193 C C . ILE A 1 160 ? 1.707 6.101 -2.943 1.00 95.62 160 ILE A C 1
ATOM 1195 O O . ILE A 1 160 ? 2.709 5.739 -2.329 1.00 95.62 160 ILE A O 1
ATOM 1199 N N . VAL A 1 161 ? 0.676 6.693 -2.329 1.00 96.50 161 VAL A N 1
ATOM 1200 C CA . VAL A 1 161 ? 0.621 6.946 -0.879 1.00 96.50 161 VAL A CA 1
ATOM 1201 C C . VAL A 1 161 ? 0.815 5.652 -0.082 1.00 96.50 161 VAL A C 1
ATOM 1203 O O . VAL A 1 161 ? 1.559 5.662 0.898 1.00 96.50 161 VAL A O 1
ATOM 1206 N N . LEU A 1 162 ? 0.215 4.529 -0.502 1.00 94.75 162 LEU A N 1
ATOM 1207 C CA . LEU A 1 162 ? 0.388 3.235 0.176 1.00 94.75 162 LEU A CA 1
ATOM 1208 C C . LEU A 1 162 ? 1.861 2.806 0.192 1.00 94.75 162 LEU A C 1
ATOM 1210 O O . LEU A 1 162 ? 2.383 2.428 1.242 1.00 94.75 162 LEU A O 1
ATOM 1214 N N . PHE A 1 163 ? 2.536 2.909 -0.956 1.00 94.69 163 PHE A N 1
ATOM 1215 C CA . PHE A 1 163 ? 3.951 2.559 -1.082 1.00 94.69 163 PHE A CA 1
ATOM 1216 C C . PHE A 1 163 ? 4.862 3.537 -0.338 1.00 94.69 163 PHE A C 1
ATOM 1218 O O . PHE A 1 163 ? 5.802 3.098 0.313 1.00 94.69 163 PHE A O 1
ATOM 1225 N N . LEU A 1 164 ? 4.578 4.841 -0.354 1.00 95.06 164 LEU A N 1
ATOM 1226 C CA . LEU A 1 164 ? 5.353 5.835 0.398 1.00 95.06 164 LEU A CA 1
ATOM 1227 C C . LEU A 1 164 ? 5.244 5.637 1.915 1.00 95.06 164 LEU A C 1
ATOM 1229 O O . LEU A 1 164 ? 6.246 5.753 2.623 1.00 95.06 164 LEU A O 1
ATOM 1233 N N . VAL A 1 165 ? 4.056 5.296 2.424 1.00 93.75 165 VAL A N 1
ATOM 1234 C CA . VAL A 1 165 ? 3.865 4.937 3.840 1.00 93.75 165 VAL A CA 1
ATOM 1235 C C . VAL A 1 165 ? 4.661 3.678 4.189 1.00 93.75 165 VAL A C 1
ATOM 1237 O O . VAL A 1 165 ? 5.311 3.623 5.235 1.00 93.75 165 VAL A O 1
ATOM 1240 N N . GLU A 1 166 ? 4.656 2.684 3.304 1.00 91.25 166 GLU A N 1
ATOM 1241 C CA . GLU A 1 166 ? 5.422 1.453 3.483 1.00 91.25 166 GLU A CA 1
ATOM 1242 C C . GLU A 1 166 ? 6.943 1.694 3.423 1.00 91.25 166 GLU A C 1
ATOM 1244 O O . GLU A 1 166 ? 7.682 1.168 4.256 1.00 91.25 166 GLU A O 1
ATOM 1249 N N . ILE A 1 167 ? 7.417 2.561 2.523 1.00 90.94 167 ILE A N 1
ATOM 1250 C CA . ILE A 1 167 ? 8.813 3.015 2.463 1.00 90.94 167 ILE A CA 1
ATOM 1251 C C . ILE A 1 167 ? 9.195 3.702 3.775 1.00 90.94 167 ILE A C 1
ATOM 1253 O O . ILE A 1 167 ? 10.176 3.302 4.391 1.00 90.94 167 ILE A O 1
ATOM 1257 N N . ILE A 1 168 ? 8.405 4.668 4.263 1.00 89.50 168 ILE A N 1
ATOM 1258 C CA . ILE A 1 168 ? 8.652 5.341 5.552 1.00 89.50 168 ILE A CA 1
ATOM 1259 C C . ILE A 1 168 ? 8.818 4.329 6.691 1.00 89.50 168 ILE A C 1
ATOM 1261 O O . ILE A 1 168 ? 9.662 4.521 7.567 1.00 89.50 168 ILE A O 1
ATOM 1265 N N . ARG A 1 169 ? 8.016 3.260 6.691 1.00 86.00 169 ARG A N 1
ATOM 1266 C CA . ARG A 1 169 ? 8.077 2.205 7.707 1.00 86.00 169 ARG A CA 1
ATOM 1267 C C . ARG A 1 169 ? 9.361 1.378 7.606 1.00 86.00 169 ARG A C 1
ATOM 1269 O O . ARG A 1 169 ? 9.871 0.928 8.631 1.00 86.00 169 ARG A O 1
ATOM 1276 N N . ARG A 1 170 ? 9.846 1.137 6.387 1.00 82.88 170 ARG A N 1
ATOM 1277 C CA . ARG A 1 170 ? 11.074 0.373 6.109 1.00 82.88 170 ARG A CA 1
ATOM 1278 C C . ARG A 1 170 ? 12.338 1.208 6.324 1.00 82.88 170 ARG A C 1
ATOM 1280 O O . ARG A 1 170 ? 13.348 0.667 6.767 1.00 82.88 170 ARG A O 1
ATOM 1287 N N . LEU A 1 171 ? 12.276 2.518 6.087 1.00 80.25 171 LEU A N 1
ATOM 1288 C CA . LEU A 1 171 ? 13.363 3.450 6.374 1.00 80.25 171 LEU A CA 1
ATOM 1289 C C . LEU A 1 171 ? 13.579 3.546 7.895 1.00 80.25 171 LEU A C 1
ATOM 1291 O O . LEU A 1 171 ? 12.765 4.098 8.639 1.00 80.25 171 LEU A O 1
ATOM 1295 N N . GLY A 1 172 ? 14.707 3.005 8.365 1.00 67.75 172 GLY A N 1
ATOM 1296 C CA . GLY A 1 172 ? 15.116 3.089 9.768 1.00 67.75 172 GLY A CA 1
ATOM 1297 C C . GLY A 1 172 ? 15.185 4.537 10.279 1.00 67.75 172 GLY A C 1
ATOM 1298 O O . GLY A 1 172 ? 15.522 5.461 9.541 1.00 67.75 172 GLY A O 1
ATOM 1299 N N . HIS A 1 173 ? 14.879 4.738 11.564 1.00 60.72 173 HIS A N 1
ATOM 1300 C CA . HIS A 1 173 ? 14.624 6.058 12.160 1.00 60.72 173 HIS A CA 1
ATOM 1301 C C . HIS A 1 173 ? 15.790 7.068 12.103 1.00 60.72 173 HIS A C 1
ATOM 1303 O O . HIS A 1 173 ? 15.528 8.268 12.131 1.00 60.72 173 HIS A O 1
ATOM 1309 N N . ALA A 1 174 ? 17.050 6.622 12.038 1.00 61.75 174 ALA A N 1
ATOM 1310 C CA . ALA A 1 174 ? 18.209 7.500 12.242 1.00 61.75 174 ALA A CA 1
ATOM 1311 C C . ALA A 1 174 ? 18.837 8.052 10.947 1.00 61.75 174 ALA A C 1
ATOM 1313 O O . ALA A 1 174 ? 19.122 9.242 10.872 1.00 61.75 174 ALA A O 1
ATOM 1314 N N . SER A 1 175 ? 19.048 7.223 9.919 1.00 66.88 175 SER A N 1
ATOM 1315 C CA . SER A 1 175 ? 19.867 7.613 8.753 1.00 66.88 175 SER A CA 1
ATOM 1316 C C . SER A 1 175 ? 19.130 8.435 7.691 1.00 66.88 175 SER A C 1
ATOM 1318 O O . SER A 1 175 ? 19.773 9.084 6.878 1.00 66.88 175 SER A O 1
ATOM 1320 N N . HIS A 1 176 ? 17.794 8.430 7.697 1.00 76.38 176 HIS A N 1
ATOM 1321 C CA . HIS A 1 176 ? 16.966 9.073 6.666 1.00 76.38 176 HIS A CA 1
ATOM 1322 C C . HIS A 1 176 ? 15.900 10.002 7.263 1.00 76.38 176 HIS A C 1
ATOM 1324 O O . HIS A 1 176 ? 14.830 10.190 6.686 1.00 76.38 176 HIS A O 1
ATOM 1330 N N . SER A 1 177 ? 16.165 10.573 8.441 1.00 80.62 177 SER A N 1
ATOM 1331 C CA . SER A 1 177 ? 15.203 11.398 9.185 1.00 80.62 177 SER A CA 1
ATOM 1332 C C . SER A 1 177 ? 14.710 12.612 8.385 1.00 80.62 177 SER A C 1
ATOM 1334 O O . SER A 1 177 ? 13.506 12.866 8.358 1.00 80.62 177 SER A O 1
ATOM 1336 N N . GLY A 1 178 ? 15.608 13.306 7.673 1.00 84.62 178 GLY A N 1
ATOM 1337 C CA . GLY A 1 178 ? 15.263 14.446 6.814 1.00 84.62 178 GLY A CA 1
ATOM 1338 C C . GLY A 1 178 ? 14.318 14.064 5.672 1.00 84.62 178 GLY A C 1
ATOM 1339 O O . GLY A 1 178 ? 13.244 14.648 5.532 1.00 84.62 178 GLY A O 1
ATOM 1340 N N . LEU A 1 179 ? 14.662 13.017 4.917 1.00 85.12 179 LEU A N 1
ATOM 1341 C CA . LEU A 1 179 ? 13.833 12.500 3.824 1.00 85.12 179 LEU A CA 1
ATOM 1342 C C . LEU A 1 179 ? 12.478 11.992 4.326 1.00 85.12 179 LEU A C 1
ATOM 1344 O O . LEU A 1 179 ? 11.437 12.299 3.754 1.00 85.12 179 LEU A O 1
ATOM 1348 N N . ARG A 1 180 ? 12.463 11.266 5.446 1.00 88.38 180 ARG A N 1
ATOM 1349 C CA . ARG A 1 180 ? 11.224 10.811 6.083 1.00 88.38 180 ARG A CA 1
ATOM 1350 C C . ARG A 1 180 ? 10.333 11.989 6.483 1.00 88.38 180 ARG A C 1
ATOM 1352 O O . ARG A 1 180 ? 9.117 11.907 6.310 1.00 88.38 180 ARG A O 1
ATOM 1359 N N . GLY A 1 181 ? 10.921 13.076 6.986 1.00 89.06 181 GLY A N 1
ATOM 1360 C CA . GLY A 1 181 ? 10.222 14.330 7.264 1.00 89.06 181 GLY A CA 1
ATOM 1361 C C . GLY A 1 181 ? 9.594 14.933 6.007 1.00 89.06 181 GLY A C 1
ATOM 1362 O O . GLY A 1 181 ? 8.404 15.246 6.022 1.00 89.06 181 GLY A O 1
ATOM 1363 N N . GLN A 1 182 ? 10.354 15.002 4.910 1.00 90.69 182 GLN A N 1
ATOM 1364 C CA . GLN A 1 182 ? 9.882 15.495 3.612 1.00 90.69 182 GLN A CA 1
ATOM 1365 C C . GLN A 1 182 ? 8.705 14.670 3.071 1.00 90.69 182 GLN A C 1
ATOM 1367 O O . GLN A 1 182 ? 7.662 15.239 2.749 1.00 90.69 182 GLN A O 1
ATOM 1372 N N . ILE A 1 183 ? 8.827 13.336 3.028 1.00 92.56 183 ILE A N 1
ATOM 1373 C CA . ILE A 1 183 ? 7.739 12.457 2.569 1.00 92.56 183 ILE A CA 1
ATOM 1374 C C . ILE A 1 183 ? 6.516 12.626 3.476 1.00 92.56 183 ILE A C 1
ATOM 1376 O O . ILE A 1 183 ? 5.398 12.752 2.993 1.00 92.56 183 ILE A O 1
ATOM 1380 N N . THR A 1 184 ? 6.708 12.667 4.799 1.00 93.06 184 THR A N 1
ATOM 1381 C CA . THR A 1 184 ? 5.597 12.807 5.754 1.00 93.06 184 THR A CA 1
ATOM 1382 C C . THR A 1 184 ? 4.846 14.126 5.574 1.00 93.06 184 THR A C 1
ATOM 1384 O O . THR A 1 184 ? 3.624 14.141 5.710 1.00 93.06 184 THR A O 1
ATOM 1387 N N . ALA A 1 185 ? 5.549 15.228 5.295 1.00 92.06 185 ALA A N 1
ATOM 1388 C CA . ALA A 1 185 ? 4.923 16.515 5.005 1.00 92.06 185 ALA A CA 1
ATOM 1389 C C . ALA A 1 185 ? 4.093 16.436 3.718 1.00 92.06 185 ALA A C 1
ATOM 1391 O O . ALA A 1 185 ? 2.889 16.670 3.763 1.00 92.06 185 ALA A O 1
ATOM 1392 N N . MET A 1 186 ? 4.699 15.966 2.624 1.00 94.31 186 MET A N 1
ATOM 1393 C CA . MET A 1 186 ? 4.016 15.807 1.337 1.00 94.31 186 MET A CA 1
ATOM 1394 C C . MET A 1 186 ? 2.779 14.906 1.440 1.00 94.31 186 MET A C 1
ATOM 1396 O O . MET A 1 186 ? 1.720 15.243 0.923 1.00 94.31 186 MET A O 1
ATOM 1400 N N . LEU A 1 187 ? 2.877 13.785 2.162 1.00 95.81 187 LEU A N 1
ATOM 1401 C CA . LEU A 1 187 ? 1.751 12.876 2.365 1.00 95.81 187 LEU A CA 1
ATOM 1402 C C . LEU A 1 187 ? 0.568 13.552 3.066 1.00 95.81 187 LEU A C 1
ATOM 1404 O O . LEU A 1 187 ? -0.573 13.224 2.746 1.00 95.81 187 LEU A O 1
ATOM 1408 N N . LYS A 1 188 ? 0.808 14.469 4.014 1.00 95.12 188 LYS A N 1
ATOM 1409 C CA . LYS A 1 188 ? -0.273 15.199 4.695 1.00 95.12 188 LYS A CA 1
ATOM 1410 C C . LYS A 1 188 ? -1.026 16.098 3.719 1.00 95.12 188 LYS A C 1
ATOM 1412 O O . LYS A 1 188 ? -2.252 16.005 3.678 1.00 95.12 188 LYS A O 1
ATOM 1417 N N . ASP A 1 189 ? -0.300 16.873 2.918 1.00 94.88 189 ASP A N 1
ATOM 1418 C CA . ASP A 1 189 ? -0.879 17.780 1.921 1.00 94.88 189 ASP A CA 1
ATOM 1419 C C . ASP A 1 189 ? -1.656 16.985 0.861 1.00 94.88 189 ASP A C 1
ATOM 1421 O O . ASP A 1 189 ? -2.827 17.254 0.587 1.00 94.88 189 ASP A O 1
ATOM 1425 N N . THR A 1 190 ? -1.062 15.905 0.345 1.00 96.06 190 THR A N 1
ATOM 1426 C CA . THR A 1 190 ? -1.734 14.990 -0.585 1.00 96.06 190 THR A CA 1
ATOM 1427 C C . THR A 1 190 ? -3.000 14.383 0.022 1.00 96.06 190 THR A C 1
ATOM 1429 O O . THR A 1 190 ? -4.031 14.300 -0.647 1.00 96.06 190 THR A O 1
ATOM 1432 N N . ALA A 1 191 ? -2.958 13.936 1.280 1.00 96.06 191 ALA A N 1
ATOM 1433 C CA . ALA A 1 191 ? -4.118 13.326 1.925 1.00 96.06 191 ALA A CA 1
ATOM 1434 C C . ALA A 1 191 ? -5.268 14.327 2.117 1.00 96.06 191 ALA A C 1
ATOM 1436 O O . ALA A 1 191 ? -6.429 13.925 2.062 1.00 96.06 191 ALA A O 1
ATOM 1437 N N . GLU A 1 192 ? -4.969 15.612 2.322 1.00 95.25 192 GLU A N 1
ATOM 1438 C CA . GLU A 1 192 ? -5.969 16.685 2.339 1.00 95.25 192 GLU A CA 1
ATOM 1439 C C . GLU A 1 192 ? -6.614 16.890 0.969 1.00 95.25 192 GLU A C 1
ATOM 1441 O O . GLU A 1 192 ? -7.841 16.967 0.879 1.00 95.25 192 GLU A O 1
ATOM 1446 N N . VAL A 1 193 ? -5.824 16.891 -0.106 1.00 93.94 193 VAL A N 1
ATOM 1447 C CA . VAL A 1 193 ? -6.366 17.006 -1.466 1.00 93.94 193 VAL A CA 1
ATOM 1448 C C . VAL A 1 193 ? -7.225 15.797 -1.836 1.00 93.94 193 VAL A C 1
ATOM 1450 O O . VAL A 1 193 ? -8.350 15.976 -2.303 1.00 93.94 193 VAL A O 1
ATOM 1453 N N . LEU A 1 194 ? -6.749 14.574 -1.582 1.00 93.44 194 LEU A N 1
ATOM 1454 C CA . LEU A 1 194 ? -7.514 13.345 -1.836 1.00 93.44 194 LEU A CA 1
ATOM 1455 C C . LEU A 1 194 ? -8.851 13.335 -1.084 1.00 93.44 194 LEU A C 1
ATOM 1457 O O . LEU A 1 194 ? -9.879 12.914 -1.615 1.00 93.44 194 LEU A O 1
ATOM 1461 N N . GLU A 1 195 ? -8.846 13.815 0.155 1.00 92.62 195 GLU A N 1
ATOM 1462 C CA . GLU A 1 195 ? -10.040 13.937 0.979 1.00 92.62 195 GLU A CA 1
ATOM 1463 C C . GLU A 1 195 ? -11.037 14.966 0.430 1.00 92.62 195 GLU A C 1
ATOM 1465 O O . GLU A 1 195 ? -12.234 14.675 0.341 1.00 92.62 195 GLU A O 1
ATOM 1470 N N . ASN A 1 196 ? -10.554 16.139 0.019 1.00 90.50 196 ASN A N 1
ATOM 1471 C CA . ASN A 1 196 ? -11.385 17.179 -0.586 1.00 90.50 196 ASN A CA 1
ATOM 1472 C C . ASN A 1 196 ? -11.978 16.715 -1.923 1.00 90.50 196 ASN A C 1
ATOM 1474 O O . ASN A 1 196 ? -13.174 16.898 -2.162 1.00 90.50 196 ASN A O 1
ATOM 1478 N N . ALA A 1 197 ? -11.177 16.045 -2.756 1.00 87.38 197 ALA A N 1
ATOM 1479 C CA . ALA A 1 197 ? -11.630 15.458 -4.012 1.00 87.38 197 ALA A CA 1
ATOM 1480 C C . ALA A 1 197 ? -12.731 14.413 -3.768 1.00 87.38 197 ALA A C 1
ATOM 1482 O O . ALA A 1 197 ? -13.782 14.451 -4.413 1.00 87.38 197 ALA A O 1
ATOM 1483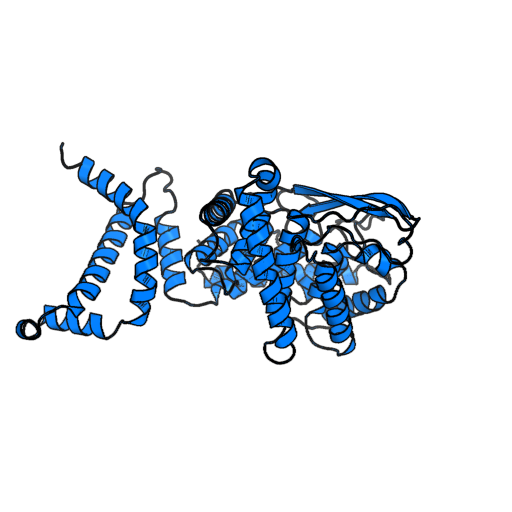 N N . TYR A 1 198 ? -12.546 13.533 -2.777 1.00 86.88 198 TYR A N 1
ATOM 1484 C CA . TYR A 1 198 ? -13.551 12.541 -2.388 1.00 86.88 198 TYR A CA 1
ATOM 1485 C C . TYR A 1 198 ? -14.859 13.181 -1.902 1.00 86.88 198 TYR A C 1
ATOM 1487 O O . TYR A 1 198 ? -15.952 12.704 -2.218 1.00 86.88 198 TYR A O 1
ATOM 1495 N N . ALA A 1 199 ? -14.769 14.272 -1.138 1.00 83.56 199 ALA A N 1
ATOM 1496 C CA . ALA A 1 199 ? -15.938 14.986 -0.638 1.00 83.56 199 ALA A CA 1
ATOM 1497 C C . ALA A 1 199 ? -16.717 15.705 -1.754 1.00 83.56 199 ALA A C 1
ATOM 1499 O O . ALA A 1 199 ? -17.950 15.665 -1.736 1.00 83.56 199 ALA A O 1
ATOM 1500 N N . GLY A 1 200 ? -16.011 16.333 -2.702 1.00 74.44 200 GLY A N 1
ATOM 1501 C CA . GLY A 1 200 ? -16.591 17.141 -3.780 1.00 74.44 200 GLY A CA 1
ATOM 1502 C C . GLY A 1 200 ? -17.072 16.351 -5.001 1.00 74.44 200 GLY A C 1
ATOM 1503 O O . GLY A 1 200 ? -18.018 16.776 -5.656 1.00 74.44 200 GLY A O 1
ATOM 1504 N N . ASN A 1 201 ? -16.475 15.191 -5.299 1.00 67.88 201 ASN A N 1
ATOM 1505 C CA . ASN A 1 201 ? -16.775 14.408 -6.503 1.00 67.88 201 ASN A CA 1
ATOM 1506 C C . ASN A 1 201 ? -17.046 12.931 -6.179 1.00 67.88 201 ASN A C 1
ATOM 1508 O O . ASN A 1 201 ? -16.292 12.019 -6.535 1.00 67.88 201 ASN A O 1
ATOM 1512 N N . ARG A 1 202 ? -18.154 12.691 -5.467 1.00 61.62 202 ARG A N 1
ATOM 1513 C CA . ARG A 1 202 ? -18.490 11.358 -4.949 1.00 61.62 202 ARG A CA 1
ATOM 1514 C C . ARG A 1 202 ? -18.706 10.303 -6.034 1.00 61.62 202 ARG A C 1
ATOM 1516 O O . ARG A 1 202 ? -18.457 9.144 -5.750 1.00 61.62 202 ARG A O 1
ATOM 1523 N N . SER A 1 203 ? -19.155 10.643 -7.244 1.00 59.31 203 SER A N 1
ATOM 1524 C CA . SER A 1 203 ? -19.538 9.636 -8.253 1.00 59.31 203 SER A CA 1
ATOM 1525 C C . SER A 1 203 ? -18.341 8.972 -8.945 1.00 59.31 203 SER A C 1
ATOM 1527 O O . SER A 1 203 ? -18.343 7.756 -9.133 1.00 59.31 203 SER A O 1
ATOM 1529 N N . VAL A 1 204 ? -17.301 9.739 -9.288 1.00 57.28 204 VAL A N 1
ATOM 1530 C CA . VAL A 1 204 ? -16.097 9.218 -9.962 1.00 57.28 204 VAL A CA 1
ATOM 1531 C C . VAL A 1 204 ? -15.199 8.490 -8.965 1.00 57.28 204 VAL A C 1
ATOM 1533 O O . VAL A 1 204 ? -14.773 7.362 -9.217 1.00 57.28 204 VAL A O 1
ATOM 1536 N N . LEU A 1 205 ? -14.980 9.082 -7.788 1.00 64.31 205 LEU A N 1
ATOM 1537 C CA . LEU A 1 205 ? -14.161 8.465 -6.747 1.00 64.31 205 LEU A CA 1
ATOM 1538 C C . LEU A 1 205 ? -14.893 7.374 -5.962 1.00 64.31 205 LEU A C 1
ATOM 1540 O O . LEU A 1 205 ? -14.213 6.564 -5.341 1.00 64.31 205 LEU A O 1
ATOM 1544 N N . ALA A 1 206 ? -16.228 7.255 -6.036 1.00 66.62 206 ALA A N 1
ATOM 1545 C CA . ALA A 1 206 ? -16.950 6.104 -5.474 1.00 66.62 206 ALA A CA 1
ATOM 1546 C C . ALA A 1 206 ? -16.377 4.779 -5.994 1.00 66.62 206 ALA A C 1
ATOM 1548 O O . ALA A 1 206 ? -16.148 3.844 -5.224 1.00 66.62 206 ALA A O 1
ATOM 1549 N N . ARG A 1 207 ? -16.041 4.726 -7.292 1.00 71.88 207 ARG A N 1
ATOM 1550 C CA . ARG A 1 207 ? -15.427 3.549 -7.922 1.00 71.88 207 ARG A CA 1
ATOM 1551 C C . ARG A 1 207 ? -14.041 3.226 -7.400 1.00 71.88 207 ARG A C 1
ATOM 1553 O O . ARG A 1 207 ? -13.559 2.139 -7.677 1.00 71.88 207 ARG A O 1
ATOM 1560 N N . HIS A 1 208 ? -13.398 4.093 -6.629 1.00 83.56 208 HIS A N 1
ATOM 1561 C CA . HIS A 1 208 ? -12.087 3.846 -6.021 1.00 83.56 208 HIS A CA 1
ATOM 1562 C C . HIS A 1 208 ? -12.057 4.255 -4.541 1.00 83.56 208 HIS A C 1
ATOM 1564 O O . HIS A 1 208 ? -10.986 4.434 -3.961 1.00 83.56 208 HIS A O 1
ATOM 1570 N N . ALA A 1 209 ? -13.238 4.356 -3.920 1.00 87.88 209 ALA A N 1
ATOM 1571 C CA . ALA A 1 209 ? -13.430 4.891 -2.577 1.00 87.88 209 ALA A CA 1
ATOM 1572 C C . ALA A 1 209 ? -12.603 4.136 -1.541 1.00 87.88 209 ALA A C 1
ATOM 1574 O O . ALA A 1 209 ? -11.983 4.754 -0.685 1.00 87.88 209 ALA A O 1
ATOM 1575 N N . THR A 1 210 ? -12.537 2.810 -1.663 1.00 92.00 210 THR A N 1
ATOM 1576 C CA . THR A 1 210 ? -11.740 1.942 -0.792 1.00 92.00 210 THR A CA 1
ATOM 1577 C C . THR A 1 210 ? -10.260 2.328 -0.792 1.00 92.00 210 THR A C 1
ATOM 1579 O O . THR A 1 210 ? -9.668 2.453 0.278 1.00 92.00 210 THR A O 1
ATOM 1582 N N . LEU A 1 211 ? -9.671 2.584 -1.968 1.00 92.19 211 LEU A N 1
ATOM 1583 C CA . LEU A 1 211 ? -8.258 2.965 -2.094 1.00 92.19 211 LEU A CA 1
ATOM 1584 C C . LEU A 1 211 ? -7.998 4.342 -1.503 1.00 92.19 211 LEU A C 1
ATOM 1586 O O . LEU A 1 211 ? -7.084 4.505 -0.697 1.00 92.19 211 LEU A O 1
ATOM 1590 N N . VAL A 1 212 ? -8.829 5.318 -1.873 1.00 93.38 212 VAL A N 1
ATOM 1591 C CA . VAL A 1 212 ? -8.708 6.694 -1.380 1.00 93.38 212 VAL A CA 1
ATOM 1592 C C . VAL A 1 212 ? -8.883 6.724 0.135 1.00 93.38 212 VAL A C 1
ATOM 1594 O O . VAL A 1 212 ? -8.072 7.319 0.842 1.00 93.38 212 VAL A O 1
ATOM 1597 N N . ALA A 1 213 ? -9.896 6.033 0.658 1.00 94.62 213 ALA A N 1
ATOM 1598 C CA . ALA A 1 213 ? -10.151 5.976 2.085 1.00 94.62 213 ALA A CA 1
ATOM 1599 C C . ALA A 1 213 ? -8.998 5.302 2.835 1.00 94.62 213 ALA A C 1
ATOM 1601 O O . ALA A 1 213 ? -8.538 5.849 3.833 1.00 94.62 213 ALA A O 1
ATOM 1602 N N . ALA A 1 214 ? -8.478 4.169 2.354 1.00 95.94 214 ALA A N 1
ATOM 1603 C CA . ALA A 1 214 ? -7.324 3.517 2.968 1.00 95.94 214 ALA A CA 1
ATOM 1604 C C . ALA A 1 214 ? -6.082 4.424 2.967 1.00 95.94 214 ALA A C 1
ATOM 1606 O O . ALA A 1 214 ? -5.465 4.600 4.017 1.00 95.94 214 ALA A O 1
ATOM 1607 N N . ALA A 1 215 ? -5.762 5.062 1.837 1.00 96.69 215 ALA A N 1
ATOM 1608 C CA . ALA A 1 215 ? -4.631 5.979 1.707 1.00 96.69 215 ALA A CA 1
ATOM 1609 C C . ALA A 1 215 ? -4.735 7.170 2.676 1.00 96.69 215 ALA A C 1
ATOM 1611 O O . ALA A 1 215 ? -3.808 7.443 3.441 1.00 96.69 215 ALA A O 1
ATOM 1612 N N . VAL A 1 216 ? -5.894 7.836 2.724 1.00 96.81 216 VAL A N 1
ATOM 1613 C CA . VAL A 1 216 ? -6.125 8.964 3.639 1.00 96.81 216 VAL A CA 1
ATOM 1614 C C . VAL A 1 216 ? -6.078 8.506 5.100 1.00 96.81 216 VAL A C 1
ATOM 1616 O O . VAL A 1 216 ? -5.509 9.197 5.944 1.00 96.81 216 VAL A O 1
ATOM 1619 N N . ILE A 1 217 ? -6.630 7.335 5.431 1.00 96.94 217 ILE A N 1
ATOM 1620 C CA . ILE A 1 217 ? -6.611 6.793 6.799 1.00 96.94 217 ILE A CA 1
ATOM 1621 C C . ILE A 1 217 ? -5.192 6.405 7.227 1.00 96.94 217 ILE A C 1
ATOM 1623 O O . ILE A 1 217 ? -4.833 6.639 8.381 1.00 96.94 217 ILE A O 1
ATOM 1627 N N . LEU A 1 218 ? -4.363 5.871 6.327 1.00 96.19 218 LEU A N 1
ATOM 1628 C CA . LEU A 1 218 ? -2.963 5.558 6.621 1.00 96.19 218 LEU A CA 1
ATOM 1629 C C . LEU A 1 218 ? -2.174 6.799 7.052 1.00 96.19 218 LEU A C 1
ATOM 1631 O O . LEU A 1 218 ? -1.348 6.688 7.960 1.00 96.19 218 LEU A O 1
ATOM 1635 N N . VAL A 1 219 ? -2.466 7.960 6.455 1.00 96.69 219 VAL A N 1
ATOM 1636 C CA . VAL A 1 219 ? -1.769 9.228 6.722 1.00 96.69 219 VAL A CA 1
ATOM 1637 C C . VAL A 1 219 ? -2.412 10.034 7.856 1.00 96.69 219 VAL A C 1
ATOM 1639 O O . VAL A 1 219 ? -1.726 10.469 8.780 1.00 96.69 219 VAL A O 1
ATOM 1642 N N . LYS A 1 220 ? -3.728 10.266 7.798 1.00 95.75 220 LYS A N 1
ATOM 1643 C CA . LYS A 1 220 ? -4.455 11.160 8.722 1.00 95.75 220 LYS A CA 1
ATOM 1644 C C . LYS A 1 220 ? -5.094 10.421 9.894 1.00 95.75 220 LYS A C 1
ATOM 1646 O O . LYS A 1 220 ? -5.351 11.032 10.934 1.00 95.75 220 LYS A O 1
ATOM 1651 N N . GLY A 1 221 ? -5.385 9.131 9.731 1.00 92.56 221 GLY A N 1
ATOM 1652 C CA . GLY A 1 221 ? -6.006 8.276 10.740 1.00 92.56 221 GLY A CA 1
ATOM 1653 C C . GLY A 1 221 ? -7.233 8.901 11.398 1.00 92.56 221 GLY A C 1
ATOM 1654 O O . GLY A 1 221 ? -8.262 9.103 10.751 1.00 92.56 221 GLY A O 1
ATOM 1655 N N . GLY A 1 222 ? -7.146 9.216 12.694 1.00 88.25 222 GLY A N 1
ATOM 1656 C CA . GLY A 1 222 ? -8.259 9.815 13.446 1.00 88.25 222 GLY A CA 1
ATOM 1657 C C . GLY A 1 222 ? -8.700 11.193 12.946 1.00 88.25 222 GLY A C 1
ATOM 1658 O O . GLY A 1 222 ? -9.870 11.545 13.094 1.00 88.25 222 GLY A O 1
ATOM 1659 N N . LYS A 1 223 ? -7.790 11.940 12.309 1.00 94.75 223 LYS A N 1
ATOM 1660 C CA . LYS A 1 223 ? -8.046 13.277 11.754 1.00 94.75 223 LYS A CA 1
ATOM 1661 C C . LYS A 1 223 ? -8.713 13.250 10.377 1.00 94.75 223 LYS A C 1
ATOM 1663 O O . LYS A 1 223 ? -9.072 14.308 9.877 1.00 94.75 223 LYS A O 1
ATOM 1668 N N . ALA A 1 224 ? -8.878 12.076 9.765 1.00 93.88 224 ALA A N 1
ATOM 1669 C CA . ALA A 1 224 ? -9.653 11.950 8.535 1.00 93.88 224 ALA A CA 1
ATOM 1670 C C . ALA A 1 224 ? -11.117 12.360 8.775 1.00 93.88 224 ALA A C 1
ATOM 1672 O O . ALA A 1 224 ? -11.679 12.126 9.845 1.00 93.88 224 ALA A O 1
ATOM 1673 N N . SER A 1 225 ? -11.749 12.953 7.778 1.00 93.19 225 SER A N 1
ATOM 1674 C CA . SER A 1 225 ? -13.133 13.411 7.781 1.00 93.19 225 SER A CA 1
ATOM 1675 C C . SER A 1 225 ? -14.131 12.266 7.954 1.00 93.19 225 SER A C 1
ATOM 1677 O O . SER A 1 225 ? -13.848 11.076 7.782 1.00 93.19 225 SER A O 1
ATOM 1679 N N . LYS A 1 226 ? -15.366 12.632 8.312 1.00 91.69 226 LYS A N 1
ATOM 1680 C CA . LYS A 1 226 ? -16.460 11.673 8.501 1.00 91.69 226 LYS A CA 1
ATOM 1681 C C . LYS A 1 226 ? -16.753 10.838 7.237 1.00 91.69 226 LYS A C 1
ATOM 1683 O O . LYS A 1 226 ? -16.874 9.627 7.413 1.00 91.69 226 LYS A O 1
ATOM 1688 N N . PRO A 1 227 ? -16.829 11.402 6.011 1.00 90.88 227 PRO A N 1
ATOM 1689 C CA . PRO A 1 227 ? -17.048 10.611 4.796 1.00 90.88 227 PRO A CA 1
ATOM 1690 C C . PRO A 1 227 ? -15.959 9.564 4.546 1.00 90.88 227 PRO A C 1
ATOM 1692 O O . PRO A 1 227 ? -16.287 8.416 4.269 1.00 90.88 227 PRO A O 1
ATOM 1695 N N . ILE A 1 228 ? -14.684 9.925 4.721 1.00 93.69 228 ILE A N 1
ATOM 1696 C CA . ILE A 1 228 ? -13.557 8.999 4.543 1.00 93.69 228 ILE A CA 1
ATOM 1697 C C . ILE A 1 228 ? -13.619 7.853 5.558 1.00 93.69 228 ILE A C 1
ATOM 1699 O O . ILE A 1 228 ? -13.509 6.683 5.197 1.00 93.69 228 ILE A O 1
ATOM 1703 N N . ARG A 1 229 ? -13.855 8.169 6.837 1.00 93.12 229 ARG A N 1
ATOM 1704 C CA . ARG A 1 229 ? -13.985 7.143 7.885 1.00 93.12 229 ARG A CA 1
ATOM 1705 C C . ARG A 1 229 ? -15.183 6.220 7.652 1.00 93.12 229 ARG A C 1
ATOM 1707 O O . ARG A 1 229 ? -15.086 5.033 7.952 1.00 93.12 229 ARG A O 1
ATOM 1714 N N . ALA A 1 230 ? -16.293 6.753 7.140 1.00 90.56 230 ALA A N 1
ATOM 1715 C CA . ALA A 1 230 ? -17.470 5.962 6.793 1.00 90.56 230 ALA A CA 1
ATOM 1716 C C . ALA A 1 230 ? -17.175 5.009 5.626 1.00 90.56 230 ALA A C 1
ATOM 1718 O O . ALA A 1 230 ? -17.429 3.819 5.764 1.00 90.56 230 ALA A O 1
ATOM 1719 N N . ALA A 1 231 ? -16.552 5.505 4.554 1.00 91.50 231 ALA A N 1
ATOM 1720 C CA . ALA A 1 231 ? -16.164 4.701 3.397 1.00 91.50 231 ALA A CA 1
ATOM 1721 C C . ALA A 1 231 ? -15.176 3.583 3.763 1.00 91.50 231 ALA A C 1
ATOM 1723 O O . ALA A 1 231 ? -15.345 2.442 3.348 1.00 91.50 231 ALA A O 1
ATOM 1724 N N . PHE A 1 232 ? -14.180 3.879 4.607 1.00 93.81 232 PHE A N 1
ATOM 1725 C CA . PHE A 1 232 ? -13.257 2.862 5.118 1.00 93.81 232 PHE A CA 1
ATOM 1726 C C . PHE A 1 232 ? -13.991 1.770 5.907 1.00 93.81 232 PHE A C 1
ATOM 1728 O O . PHE A 1 232 ? -13.754 0.582 5.701 1.00 93.81 232 PHE A O 1
ATOM 1735 N N . LYS A 1 233 ? -14.902 2.165 6.806 1.00 92.19 233 LYS A N 1
ATOM 1736 C CA . LYS A 1 233 ? -15.700 1.217 7.592 1.00 92.19 233 LYS A CA 1
ATOM 1737 C C . LYS A 1 233 ? -16.592 0.355 6.697 1.00 92.19 233 LYS A C 1
ATOM 1739 O O . LYS A 1 233 ? -16.665 -0.847 6.919 1.00 92.19 233 LYS A O 1
ATOM 1744 N N . GLU A 1 234 ? -17.255 0.958 5.717 1.00 90.75 234 GLU A N 1
ATOM 1745 C CA . GLU A 1 234 ? -18.112 0.257 4.760 1.00 90.75 234 GLU A CA 1
ATOM 1746 C C . GLU A 1 234 ? -17.317 -0.766 3.942 1.00 90.75 234 GLU A C 1
ATOM 1748 O O . GLU A 1 234 ? -17.711 -1.926 3.871 1.00 90.75 234 GLU A O 1
ATOM 1753 N N . ALA A 1 235 ? -16.146 -0.385 3.424 1.00 91.25 235 ALA A N 1
ATOM 1754 C CA . ALA A 1 235 ? -15.280 -1.301 2.687 1.00 91.25 235 ALA A CA 1
ATOM 1755 C C . ALA A 1 235 ? -14.828 -2.498 3.546 1.00 91.25 235 ALA A C 1
ATOM 1757 O O . ALA A 1 235 ? -14.841 -3.640 3.089 1.00 91.25 235 ALA A O 1
ATOM 1758 N N . VAL A 1 236 ? -14.499 -2.260 4.824 1.00 91.06 236 VAL A N 1
ATOM 1759 C CA . VAL A 1 236 ? -14.184 -3.331 5.787 1.00 91.06 236 VAL A CA 1
ATOM 1760 C C . VAL A 1 236 ? -15.378 -4.266 6.022 1.00 91.06 236 VAL A C 1
ATOM 1762 O O . VAL A 1 236 ? -15.185 -5.463 6.215 1.00 91.06 236 VAL A O 1
ATOM 1765 N N . GLN A 1 237 ? -16.606 -3.744 6.009 1.00 88.56 237 GLN A N 1
ATOM 1766 C CA . GLN A 1 237 ? -17.824 -4.535 6.206 1.00 88.56 237 GLN A CA 1
ATOM 1767 C C . GLN A 1 237 ? -18.200 -5.365 4.976 1.00 88.56 237 GLN A C 1
ATOM 1769 O O . GLN A 1 237 ? -18.667 -6.488 5.141 1.00 88.56 237 GLN A O 1
ATOM 1774 N N . GLN A 1 238 ? -17.985 -4.831 3.771 1.00 88.06 238 GLN A N 1
ATOM 1775 C CA . GLN A 1 238 ? -18.268 -5.533 2.516 1.00 88.06 238 GLN A CA 1
ATOM 1776 C C . GLN A 1 238 ? -17.354 -6.747 2.315 1.00 88.06 238 GLN A C 1
ATOM 1778 O O . GLN A 1 238 ? -17.814 -7.764 1.808 1.00 88.06 238 GLN A O 1
ATOM 1783 N N . ARG A 1 239 ? -16.083 -6.665 2.749 1.00 87.12 239 ARG A N 1
ATOM 1784 C CA . ARG A 1 239 ? -15.091 -7.761 2.655 1.00 87.12 239 ARG A CA 1
ATOM 1785 C C . ARG A 1 239 ? -14.923 -8.308 1.229 1.00 87.12 239 ARG A C 1
ATOM 1787 O O . ARG A 1 239 ? -14.619 -9.483 1.038 1.00 87.12 239 ARG A O 1
ATOM 1794 N N . ASP A 1 240 ? -15.099 -7.444 0.234 1.00 86.06 240 ASP A N 1
ATOM 1795 C CA . ASP A 1 240 ? -15.119 -7.816 -1.178 1.00 86.06 240 ASP A CA 1
ATOM 1796 C C . ASP A 1 240 ? -13.694 -7.913 -1.741 1.00 86.06 240 ASP A C 1
ATOM 1798 O O . ASP A 1 240 ? -13.170 -6.999 -2.380 1.00 86.06 240 ASP A O 1
ATOM 1802 N N . PHE A 1 241 ? -12.997 -8.988 -1.382 1.00 86.06 241 PHE A N 1
ATOM 1803 C CA . PHE A 1 241 ? -11.680 -9.317 -1.928 1.00 86.06 241 PHE A CA 1
ATOM 1804 C C . PHE A 1 241 ? -11.701 -9.778 -3.394 1.00 86.06 241 PHE A C 1
ATOM 1806 O O . PHE A 1 241 ? -10.728 -9.480 -4.090 1.00 86.06 241 PHE A O 1
ATOM 1813 N N . PRO A 1 242 ? -12.746 -10.472 -3.887 1.00 86.44 242 PRO A N 1
ATOM 1814 C CA . PRO A 1 242 ? -12.836 -10.829 -5.301 1.00 86.44 242 PRO A CA 1
ATOM 1815 C C . PRO A 1 242 ? -12.993 -9.631 -6.255 1.00 86.44 242 PRO A C 1
ATOM 1817 O O . PRO A 1 242 ? -12.620 -9.761 -7.423 1.00 86.44 242 PRO A O 1
ATOM 1820 N N . ASP A 1 243 ? -13.510 -8.478 -5.794 1.00 86.50 243 ASP A N 1
ATOM 1821 C CA . ASP A 1 243 ? -13.635 -7.261 -6.616 1.00 86.50 243 ASP A CA 1
ATOM 1822 C C . ASP A 1 243 ? -12.273 -6.744 -7.099 1.00 86.50 243 ASP A C 1
ATOM 1824 O O . ASP A 1 243 ? -11.474 -6.175 -6.348 1.00 86.50 243 ASP A O 1
ATOM 1828 N N . ARG A 1 244 ? -12.031 -6.914 -8.401 1.00 83.00 244 ARG A N 1
ATOM 1829 C CA . ARG A 1 244 ? -10.854 -6.428 -9.119 1.00 83.00 244 ARG A CA 1
ATOM 1830 C C . ARG A 1 244 ? -11.234 -5.224 -9.959 1.00 83.00 244 ARG A C 1
ATOM 1832 O O . ARG A 1 244 ? -12.040 -5.318 -10.884 1.00 83.00 244 ARG A O 1
ATOM 1839 N N . ARG A 1 245 ? -10.577 -4.095 -9.702 1.00 83.25 245 ARG A N 1
ATOM 1840 C CA . ARG A 1 245 ? -10.797 -2.864 -10.465 1.00 83.25 245 ARG A CA 1
ATOM 1841 C C . ARG A 1 245 ? -9.679 -2.674 -11.479 1.00 83.25 245 ARG A C 1
ATOM 1843 O O . ARG A 1 245 ? -8.510 -2.879 -11.160 1.00 83.25 245 ARG A O 1
ATOM 1850 N N . VAL A 1 246 ? -10.053 -2.297 -12.700 1.00 82.19 246 VAL A N 1
ATOM 1851 C CA . VAL A 1 246 ? -9.115 -2.001 -13.791 1.00 82.19 246 VAL A CA 1
ATOM 1852 C C . VAL A 1 246 ? -8.920 -0.495 -13.885 1.00 82.19 246 VAL A C 1
ATOM 1854 O O . VAL A 1 246 ? -9.886 0.270 -13.898 1.00 82.19 246 VAL A O 1
ATOM 1857 N N . PHE A 1 247 ? -7.664 -0.082 -13.965 1.00 79.94 247 PHE A N 1
ATOM 1858 C CA . PHE A 1 247 ? -7.245 1.308 -13.963 1.00 79.94 247 PHE A CA 1
ATOM 1859 C C . PHE A 1 247 ? -6.489 1.604 -15.240 1.00 79.94 247 PHE A C 1
ATOM 1861 O O . PHE A 1 247 ? -5.416 1.049 -15.448 1.00 79.94 247 PHE A O 1
ATOM 1868 N N . PHE A 1 248 ? -7.042 2.476 -16.077 1.00 82.81 248 PHE A N 1
ATOM 1869 C CA . PHE A 1 248 ? -6.433 2.869 -17.343 1.00 82.81 248 PHE A CA 1
ATOM 1870 C C . PHE A 1 248 ? -5.728 4.216 -17.217 1.00 82.81 248 PHE A C 1
ATOM 1872 O O . PHE A 1 248 ? -6.215 5.111 -16.526 1.00 82.81 248 PHE A O 1
ATOM 1879 N N . TYR A 1 249 ? -4.622 4.376 -17.935 1.00 85.00 249 TYR A N 1
ATOM 1880 C CA . TYR A 1 249 ? -3.916 5.646 -18.061 1.00 85.00 249 TYR A CA 1
ATOM 1881 C C . TYR A 1 249 ? -3.295 5.785 -19.449 1.00 85.00 249 TYR A C 1
ATOM 1883 O O . TYR A 1 249 ? -2.927 4.799 -20.089 1.00 85.00 249 TYR A O 1
ATOM 1891 N N . ASP A 1 250 ? -3.193 7.026 -19.912 1.00 88.62 250 ASP A N 1
ATOM 1892 C CA . ASP A 1 250 ? -2.531 7.341 -21.173 1.00 88.62 250 ASP A CA 1
ATOM 1893 C C . ASP A 1 250 ? -1.012 7.439 -20.946 1.00 88.62 250 ASP A C 1
ATOM 1895 O O . ASP A 1 250 ? -0.557 7.876 -19.884 1.00 88.62 250 ASP A O 1
ATOM 1899 N N . CYS A 1 251 ? -0.223 7.004 -21.926 1.00 88.75 251 CYS A N 1
ATOM 1900 C CA . CYS A 1 251 ? 1.236 6.954 -21.845 1.00 88.75 251 CYS A CA 1
ATOM 1901 C C . CYS A 1 251 ? 1.898 7.139 -23.217 1.00 88.75 251 CYS A C 1
ATOM 1903 O O . CYS A 1 251 ? 1.238 7.103 -24.259 1.00 88.75 251 CYS A O 1
ATOM 1905 N N . VAL A 1 252 ? 3.221 7.311 -23.211 1.00 86.38 252 VAL A N 1
ATOM 1906 C CA . VAL A 1 252 ? 4.058 7.262 -24.415 1.00 86.38 252 VAL A CA 1
ATOM 1907 C C . VAL A 1 252 ? 4.779 5.912 -24.453 1.00 86.38 252 VAL A C 1
ATOM 1909 O O . VAL A 1 252 ? 5.386 5.484 -23.470 1.00 86.38 252 VAL A O 1
ATOM 1912 N N . ARG A 1 253 ? 4.675 5.199 -25.577 1.00 82.69 253 ARG A N 1
ATOM 1913 C CA . ARG A 1 253 ? 5.335 3.903 -25.793 1.00 82.69 253 ARG A CA 1
ATOM 1914 C C . ARG A 1 253 ? 6.810 4.093 -26.140 1.00 82.69 253 ARG A C 1
ATOM 1916 O O . ARG A 1 253 ? 7.241 5.179 -26.507 1.00 82.69 253 ARG A O 1
ATOM 1923 N N . SER A 1 254 ? 7.579 3.006 -26.102 1.00 79.19 254 SER A N 1
ATOM 1924 C CA . SER A 1 254 ? 9.016 2.999 -26.425 1.00 79.19 254 SER A CA 1
ATOM 1925 C C . SER A 1 254 ? 9.360 3.494 -27.835 1.00 79.19 254 SER A C 1
ATOM 1927 O O . SER A 1 254 ? 10.488 3.899 -28.078 1.00 79.19 254 SER A O 1
ATOM 1929 N N . ASN A 1 255 ? 8.405 3.489 -28.766 1.00 82.62 255 ASN A N 1
ATOM 1930 C CA . ASN A 1 255 ? 8.564 4.044 -30.112 1.00 82.62 255 ASN A CA 1
ATOM 1931 C C . ASN A 1 255 ? 8.094 5.511 -30.235 1.00 82.62 255 ASN A C 1
ATOM 1933 O O . ASN A 1 255 ? 7.938 6.001 -31.350 1.00 82.62 255 ASN A O 1
ATOM 1937 N N . GLY A 1 256 ? 7.790 6.187 -29.122 1.00 80.69 256 GLY A N 1
ATOM 1938 C CA . GLY A 1 256 ? 7.284 7.563 -29.092 1.00 80.69 256 GLY A CA 1
ATOM 1939 C C . GLY A 1 256 ? 5.795 7.713 -29.429 1.00 80.69 256 GLY A C 1
ATOM 1940 O O . GLY A 1 256 ? 5.266 8.820 -29.378 1.00 80.69 256 GLY A O 1
ATOM 1941 N N . SER A 1 257 ? 5.089 6.625 -29.760 1.00 85.94 257 SER A N 1
ATOM 1942 C CA . SER A 1 257 ? 3.648 6.679 -30.039 1.00 85.94 257 SER A CA 1
ATOM 1943 C C . SER A 1 257 ? 2.808 6.794 -28.766 1.00 85.94 257 SER A C 1
ATOM 1945 O O . SER A 1 257 ? 3.178 6.281 -27.708 1.00 85.94 257 SER A O 1
ATOM 1947 N N . PHE A 1 258 ? 1.638 7.424 -28.879 1.00 86.25 258 PHE A N 1
ATOM 1948 C CA . PHE A 1 258 ? 0.657 7.446 -27.797 1.00 86.25 258 PHE A CA 1
ATOM 1949 C C . PHE A 1 258 ? 0.046 6.062 -27.587 1.00 86.25 258 PHE A C 1
ATOM 1951 O O . PHE A 1 258 ? -0.319 5.360 -28.533 1.00 86.25 258 PHE A O 1
ATOM 1958 N N . GLY A 1 259 ? -0.097 5.686 -26.325 1.00 85.50 259 GLY A N 1
ATOM 1959 C CA . GLY A 1 259 ? -0.717 4.444 -25.911 1.00 85.50 259 GLY A CA 1
ATOM 1960 C C . GLY A 1 259 ? -1.632 4.644 -24.716 1.00 85.50 259 GLY A C 1
ATOM 1961 O O . GLY A 1 259 ? -1.652 5.689 -24.069 1.00 85.50 259 GLY A O 1
ATOM 1962 N N . ARG A 1 260 ? -2.381 3.587 -24.425 1.00 83.25 260 ARG A N 1
ATOM 1963 C CA . ARG A 1 260 ? -3.084 3.410 -23.165 1.00 83.25 260 ARG A CA 1
ATOM 1964 C C . ARG A 1 260 ? -2.604 2.116 -22.547 1.00 83.25 260 ARG A C 1
ATOM 1966 O O . ARG A 1 260 ? -2.481 1.108 -23.243 1.00 83.25 260 ARG A O 1
ATOM 1973 N N . ASP A 1 261 ? -2.338 2.178 -21.261 1.00 80.06 261 ASP A N 1
ATOM 1974 C CA . ASP A 1 261 ? -1.902 1.052 -20.457 1.00 80.06 261 ASP A CA 1
ATOM 1975 C C . ASP A 1 261 ? -2.839 0.922 -19.251 1.00 80.06 261 ASP A C 1
ATOM 1977 O O . ASP A 1 261 ? -3.690 1.790 -19.006 1.00 80.06 261 ASP A O 1
ATOM 1981 N N . TYR A 1 262 ? -2.756 -0.202 -18.549 1.00 81.00 262 TYR A N 1
ATOM 1982 C CA . TYR A 1 262 ? -3.631 -0.482 -17.428 1.00 81.00 262 TYR A CA 1
ATOM 1983 C C . TYR A 1 262 ? -2.956 -1.300 -16.336 1.00 81.00 262 TYR A C 1
ATOM 1985 O O . TYR A 1 262 ? -2.006 -2.043 -16.560 1.00 81.00 262 TYR A O 1
ATOM 1993 N N . PHE A 1 263 ? -3.506 -1.204 -15.132 1.00 76.25 263 PHE A N 1
ATOM 1994 C CA . PHE A 1 263 ? -3.212 -2.143 -14.060 1.00 76.25 263 PHE A CA 1
ATOM 1995 C C . PHE A 1 263 ? -4.505 -2.584 -13.377 1.00 76.25 263 PHE A C 1
ATOM 1997 O O . PHE A 1 263 ? -5.529 -1.902 -13.440 1.00 76.25 263 PHE A O 1
ATOM 2004 N N . ILE A 1 264 ? -4.462 -3.753 -12.747 1.00 80.00 264 ILE A N 1
ATOM 2005 C CA . ILE A 1 264 ? -5.594 -4.339 -12.031 1.00 80.00 264 ILE A CA 1
ATOM 2006 C C . ILE A 1 264 ? -5.250 -4.345 -10.548 1.00 80.00 264 ILE A C 1
ATOM 2008 O O . ILE A 1 264 ? -4.147 -4.740 -10.171 1.00 80.00 264 ILE A O 1
ATOM 2012 N N . LEU A 1 265 ? -6.181 -3.890 -9.714 1.00 82.75 265 LEU A N 1
ATOM 2013 C CA . LEU A 1 265 ? -5.995 -3.834 -8.270 1.00 82.75 265 LEU A CA 1
ATOM 2014 C C . LEU A 1 265 ? -7.269 -4.299 -7.561 1.00 82.75 265 LEU A C 1
ATOM 2016 O O . LEU A 1 265 ? -8.323 -3.701 -7.796 1.00 82.75 265 LEU A O 1
ATOM 2020 N N . PRO A 1 266 ? -7.192 -5.294 -6.668 1.00 88.19 266 PRO A N 1
ATOM 2021 C CA . PRO A 1 266 ? -8.259 -5.586 -5.719 1.00 88.19 266 PRO A CA 1
ATOM 2022 C C . PRO A 1 266 ? -8.187 -4.598 -4.538 1.00 88.19 266 PRO A C 1
ATOM 2024 O O . PRO A 1 266 ? -7.278 -4.691 -3.707 1.00 88.19 266 PRO A O 1
ATOM 2027 N N . PRO A 1 267 ? -9.104 -3.616 -4.424 1.00 90.31 267 PRO A N 1
ATOM 2028 C CA . PRO A 1 267 ? -8.975 -2.536 -3.443 1.00 90.31 267 PRO A CA 1
ATOM 2029 C C . PRO A 1 267 ? -8.975 -3.019 -1.994 1.00 90.31 267 PRO A C 1
ATOM 2031 O O . PRO A 1 267 ? -8.323 -2.427 -1.139 1.00 90.31 267 PRO A O 1
ATOM 2034 N N . SER A 1 268 ? -9.681 -4.107 -1.703 1.00 92.50 268 SER A N 1
ATOM 2035 C CA . SER A 1 268 ? -9.777 -4.652 -0.349 1.00 92.50 268 SER A CA 1
ATOM 2036 C C . SER A 1 268 ? -8.433 -5.165 0.181 1.00 92.50 268 SER A C 1
ATOM 2038 O O . SER A 1 268 ? -8.227 -5.156 1.397 1.00 92.50 268 SER A O 1
ATOM 2040 N N . LEU A 1 269 ? -7.473 -5.506 -0.699 1.00 93.50 269 LEU A N 1
ATOM 2041 C CA . LEU A 1 269 ? -6.124 -5.913 -0.288 1.00 93.50 269 LEU A CA 1
ATOM 2042 C C . LEU A 1 269 ? -5.380 -4.830 0.484 1.00 93.50 269 LEU A C 1
ATOM 2044 O O . LEU A 1 269 ? -4.470 -5.181 1.219 1.00 93.50 269 LEU A O 1
ATOM 2048 N N . VAL A 1 270 ? -5.732 -3.547 0.366 1.00 94.75 270 VAL A N 1
ATOM 2049 C CA . VAL A 1 270 ? -4.981 -2.467 1.034 1.00 94.75 270 VAL A CA 1
ATOM 2050 C C . VAL A 1 270 ? -5.530 -2.123 2.421 1.00 94.75 270 VAL A C 1
ATOM 2052 O O . VAL A 1 270 ? -4.868 -1.445 3.205 1.00 94.75 270 VAL A O 1
ATOM 2055 N N . LEU A 1 271 ? -6.737 -2.590 2.756 1.00 96.06 271 LEU A N 1
ATOM 2056 C CA . LEU A 1 271 ? -7.395 -2.287 4.031 1.00 96.06 271 LEU A CA 1
ATOM 2057 C C . LEU A 1 271 ? -6.606 -2.787 5.257 1.00 96.06 271 LEU A C 1
ATOM 2059 O O . LEU A 1 271 ? -6.469 -2.013 6.212 1.00 96.06 271 LEU A O 1
ATOM 2063 N N . PRO A 1 272 ? -6.030 -4.010 5.261 1.00 96.12 272 PRO A N 1
ATOM 2064 C CA . PRO A 1 272 ? -5.269 -4.503 6.409 1.00 96.12 272 PRO A CA 1
ATOM 2065 C C . PRO A 1 272 ? -3.996 -3.698 6.701 1.00 96.12 272 PRO A C 1
ATOM 2067 O O . PRO A 1 272 ? -3.554 -3.662 7.851 1.00 96.12 272 PRO A O 1
ATOM 2070 N N . MET A 1 273 ? -3.442 -2.979 5.713 1.00 95.56 273 MET A N 1
ATOM 2071 C CA . MET A 1 273 ? -2.262 -2.119 5.895 1.00 95.56 273 MET A CA 1
ATOM 2072 C C . MET A 1 273 ? -2.461 -1.084 7.015 1.00 95.56 273 MET A C 1
ATOM 2074 O O . MET A 1 273 ? -1.521 -0.736 7.734 1.00 95.56 273 MET A O 1
ATOM 2078 N N . VAL A 1 274 ? -3.705 -0.632 7.231 1.00 95.50 274 VAL A N 1
ATOM 2079 C CA . VAL A 1 274 ? -4.069 0.333 8.282 1.00 95.50 274 VAL A CA 1
ATOM 2080 C C . VAL A 1 274 ? -3.763 -0.180 9.691 1.00 95.50 274 VAL A C 1
ATOM 2082 O O . VAL A 1 274 ? -3.496 0.630 10.583 1.00 95.50 274 VAL A O 1
ATOM 2085 N N . ALA A 1 275 ? -3.722 -1.499 9.905 1.00 92.19 275 ALA A N 1
ATOM 2086 C CA . ALA A 1 275 ? -3.408 -2.092 11.205 1.00 92.19 275 ALA A CA 1
ATOM 2087 C C . ALA A 1 275 ? -2.045 -1.633 11.754 1.00 92.19 275 ALA A C 1
ATOM 2089 O O . ALA A 1 275 ? -1.875 -1.509 12.971 1.00 92.19 275 ALA A O 1
ATOM 2090 N N . LEU A 1 276 ? -1.094 -1.328 10.865 1.00 90.00 276 LEU A N 1
ATOM 2091 C CA . LEU A 1 276 ? 0.236 -0.853 11.231 1.00 90.00 276 LEU A CA 1
ATOM 2092 C C . LEU A 1 276 ? 0.401 0.663 11.269 1.00 90.00 276 LEU A C 1
ATOM 2094 O O . LEU A 1 276 ? 1.402 1.117 11.825 1.00 90.00 276 LEU A O 1
ATOM 2098 N N . SER A 1 277 ? -0.544 1.451 10.753 1.00 90.44 277 SER A N 1
ATOM 2099 C CA . SER A 1 277 ? -0.387 2.910 10.707 1.00 90.44 277 SER A CA 1
ATOM 2100 C C . SER A 1 277 ? -0.284 3.516 12.107 1.00 90.44 277 SER A C 1
ATOM 2102 O O . SER A 1 277 ? -1.079 3.213 13.003 1.00 90.44 277 SER A O 1
ATOM 2104 N N . ASP A 1 278 ? 0.695 4.402 12.300 1.00 85.88 278 ASP A N 1
ATOM 2105 C CA . ASP A 1 278 ? 0.854 5.195 13.524 1.00 85.88 278 ASP A CA 1
ATOM 2106 C C . ASP A 1 278 ? -0.238 6.259 13.671 1.00 85.88 278 ASP A C 1
ATOM 2108 O O . ASP A 1 278 ? -0.669 6.535 14.790 1.00 85.88 278 ASP A O 1
ATOM 2112 N N . ALA A 1 279 ? -0.750 6.785 12.556 1.00 89.75 279 ALA A N 1
ATOM 2113 C CA . ALA A 1 279 ? -1.821 7.777 12.549 1.00 89.75 279 ALA A CA 1
ATOM 2114 C C . ALA A 1 279 ? -3.195 7.169 12.880 1.00 89.75 279 ALA A C 1
ATOM 2116 O O . ALA A 1 279 ? -4.060 7.851 13.441 1.00 89.75 279 ALA A O 1
ATOM 2117 N N . ALA A 1 280 ? -3.411 5.897 12.528 1.00 90.62 280 ALA A N 1
ATOM 2118 C CA . ALA A 1 280 ? -4.685 5.216 12.726 1.00 90.62 280 ALA A CA 1
ATOM 2119 C C . ALA A 1 280 ? -5.079 5.122 14.210 1.00 90.62 280 ALA A C 1
ATOM 2121 O O . ALA A 1 280 ? -4.287 4.761 15.082 1.00 90.62 280 ALA A O 1
ATOM 2122 N N . THR A 1 281 ? -6.350 5.402 14.495 1.00 88.69 281 THR A N 1
ATOM 2123 C CA . THR A 1 281 ? -6.943 5.207 15.826 1.00 88.69 281 THR A CA 1
ATOM 2124 C C . THR A 1 281 ? -7.029 3.726 16.184 1.00 88.69 281 THR A C 1
ATOM 2126 O O . THR A 1 281 ? -7.032 2.854 15.314 1.00 88.69 281 THR A O 1
ATOM 2129 N N . ALA A 1 282 ? -7.195 3.429 17.475 1.00 85.38 282 ALA A N 1
ATOM 2130 C CA . ALA A 1 282 ? -7.444 2.067 17.941 1.00 85.38 282 ALA A CA 1
ATOM 2131 C C . ALA A 1 282 ? -8.638 1.400 17.228 1.00 85.38 282 ALA A C 1
ATOM 2133 O O . ALA A 1 282 ? -8.537 0.241 16.838 1.00 85.38 282 ALA A O 1
ATOM 2134 N N . GLY A 1 283 ? -9.729 2.140 16.988 1.00 85.81 283 GLY A N 1
ATOM 2135 C CA . GLY A 1 283 ? -10.897 1.640 16.254 1.00 85.81 283 GLY A CA 1
ATOM 2136 C C . GLY A 1 283 ? -10.606 1.322 14.786 1.00 85.81 283 GLY A C 1
ATOM 2137 O O . GLY A 1 283 ? -11.004 0.270 14.298 1.00 85.81 283 GLY A O 1
ATOM 2138 N N . GLN A 1 284 ? -9.864 2.188 14.089 1.00 91.75 284 GLN A N 1
ATOM 2139 C CA . GLN A 1 284 ? -9.464 1.949 12.694 1.00 91.75 284 GLN A CA 1
ATOM 2140 C C . GLN A 1 284 ? -8.523 0.747 12.568 1.00 91.75 284 GLN A C 1
ATOM 2142 O O . GLN A 1 284 ? -8.712 -0.081 11.682 1.00 91.75 284 GLN A O 1
ATOM 2147 N N . ARG A 1 285 ? -7.556 0.605 13.483 1.00 91.38 285 ARG A N 1
ATOM 2148 C CA . ARG A 1 285 ? -6.687 -0.581 13.538 1.00 91.38 285 ARG A CA 1
ATOM 2149 C C . ARG A 1 285 ? -7.482 -1.849 13.842 1.00 91.38 285 ARG A C 1
ATOM 2151 O O . ARG A 1 285 ? -7.215 -2.884 13.247 1.00 91.38 285 ARG A O 1
ATOM 2158 N N . ALA A 1 286 ? -8.463 -1.777 14.743 1.00 88.31 286 ALA A N 1
ATOM 2159 C CA . ALA A 1 286 ? -9.323 -2.914 15.053 1.00 88.31 286 ALA A CA 1
ATOM 2160 C C . ALA A 1 286 ? -10.151 -3.348 13.831 1.00 88.31 286 ALA A C 1
ATOM 2162 O O . ALA A 1 286 ? -10.192 -4.537 13.544 1.00 88.31 286 ALA A O 1
ATOM 2163 N N . LEU A 1 287 ? -10.719 -2.401 13.073 1.00 91.31 287 LEU A N 1
ATOM 2164 C CA . LEU A 1 287 ? -11.416 -2.678 11.808 1.00 91.31 287 LEU A CA 1
ATOM 2165 C C . LEU A 1 287 ? -10.486 -3.315 10.763 1.00 91.31 287 LEU A C 1
ATOM 2167 O O . LEU A 1 287 ? -10.842 -4.314 10.150 1.00 91.31 287 LEU A O 1
ATOM 2171 N N . ALA A 1 288 ? -9.273 -2.780 10.599 1.00 93.06 288 ALA A N 1
ATOM 2172 C CA . ALA A 1 288 ? -8.276 -3.337 9.682 1.00 93.06 288 ALA A CA 1
ATOM 2173 C C . ALA A 1 288 ? -7.860 -4.774 10.051 1.00 93.06 288 ALA A C 1
ATOM 2175 O O . ALA A 1 288 ? -7.574 -5.585 9.177 1.00 93.06 288 ALA A O 1
ATOM 2176 N N . LEU A 1 289 ? -7.840 -5.104 11.345 1.00 91.31 289 LEU A N 1
ATOM 2177 C CA . LEU A 1 289 ? -7.575 -6.463 11.822 1.00 91.31 289 LEU A CA 1
ATOM 2178 C C . LEU A 1 289 ? -8.807 -7.379 11.735 1.00 91.31 289 LEU A C 1
ATOM 2180 O O . LEU A 1 289 ? -8.636 -8.586 11.605 1.00 91.31 289 LEU A O 1
ATOM 2184 N N . ASP A 1 290 ? -10.026 -6.837 11.790 1.00 89.12 290 ASP A N 1
ATOM 2185 C CA . ASP A 1 290 ? -11.279 -7.602 11.669 1.00 89.12 290 ASP A CA 1
ATOM 2186 C C . ASP A 1 290 ? -11.507 -8.150 10.252 1.00 89.12 290 ASP A C 1
ATOM 2188 O O . ASP A 1 290 ? -12.108 -9.210 10.094 1.00 89.12 290 ASP A O 1
ATOM 2192 N N . ILE A 1 291 ? -10.986 -7.473 9.223 1.00 91.31 291 ILE A N 1
ATOM 2193 C CA . ILE A 1 291 ? -11.030 -7.972 7.840 1.00 91.31 291 ILE A CA 1
ATOM 2194 C C . ILE A 1 291 ? -9.952 -9.031 7.548 1.00 91.31 291 ILE A C 1
ATOM 2196 O O . ILE A 1 291 ? -10.066 -9.771 6.574 1.00 91.31 291 ILE A O 1
ATOM 2200 N N . ALA A 1 292 ? -8.924 -9.158 8.392 1.00 91.44 292 ALA A N 1
ATOM 2201 C CA . ALA A 1 292 ? -7.807 -10.068 8.143 1.00 91.44 292 ALA A CA 1
ATOM 2202 C C . ALA A 1 292 ? -8.217 -11.543 7.947 1.00 91.44 292 ALA A C 1
ATOM 2204 O O . ALA A 1 292 ? -7.691 -12.144 7.018 1.00 91.44 292 ALA A O 1
ATOM 2205 N N . PRO A 1 293 ? -9.158 -12.136 8.714 1.00 90.81 293 PRO A N 1
ATOM 2206 C CA . PRO A 1 293 ? -9.628 -13.496 8.444 1.00 90.81 293 PRO A CA 1
ATOM 2207 C C . PRO A 1 293 ? -10.174 -13.665 7.023 1.00 90.81 293 PRO A C 1
ATOM 2209 O O . PRO A 1 293 ? -9.807 -14.612 6.347 1.00 90.81 293 PRO A O 1
ATOM 2212 N N . ALA A 1 294 ? -10.945 -12.690 6.530 1.00 91.81 294 ALA A N 1
ATOM 2213 C CA . ALA A 1 294 ? -11.466 -12.732 5.168 1.00 91.81 294 ALA A CA 1
ATOM 2214 C C . ALA A 1 294 ? -10.360 -12.611 4.109 1.00 91.81 294 ALA A C 1
ATOM 2216 O O . ALA A 1 294 ? -10.521 -13.164 3.034 1.00 91.81 294 ALA A O 1
ATOM 2217 N N . LEU A 1 295 ? -9.236 -11.936 4.395 1.00 94.06 295 LEU A N 1
ATOM 2218 C CA . LEU A 1 295 ? -8.049 -12.007 3.532 1.00 94.06 295 LEU A CA 1
ATOM 2219 C C . LEU A 1 295 ? -7.453 -13.418 3.544 1.00 94.06 295 LEU A C 1
ATOM 2221 O O . LEU A 1 295 ? -7.142 -13.944 2.481 1.00 94.06 295 LEU A O 1
ATOM 2225 N N . LEU A 1 296 ? -7.275 -14.013 4.729 1.00 92.62 296 LEU A N 1
ATOM 2226 C CA . LEU A 1 296 ? -6.684 -15.348 4.872 1.00 92.62 296 LEU A CA 1
ATOM 2227 C C . LEU A 1 296 ? -7.507 -16.406 4.125 1.00 92.62 296 LEU A C 1
ATOM 2229 O O . LEU A 1 296 ? -6.918 -17.255 3.469 1.00 92.62 296 LEU A O 1
ATOM 2233 N N . ASP A 1 297 ? -8.837 -16.291 4.138 1.00 92.38 297 ASP A N 1
ATOM 2234 C CA . ASP A 1 297 ? -9.755 -17.180 3.410 1.00 92.38 297 ASP A CA 1
ATOM 2235 C C . ASP A 1 297 ? -9.607 -17.096 1.874 1.00 92.38 297 ASP A C 1
ATOM 2237 O O . ASP A 1 297 ? -10.122 -17.946 1.153 1.00 92.38 297 ASP A O 1
ATOM 2241 N N . GLN A 1 298 ? -8.935 -16.064 1.349 1.00 92.44 298 GLN A N 1
ATOM 2242 C CA . GLN A 1 298 ? -8.683 -15.881 -0.089 1.00 92.44 298 GLN A CA 1
ATOM 2243 C C . GLN A 1 298 ? -7.294 -16.359 -0.524 1.00 92.44 298 GLN A C 1
ATOM 2245 O O . GLN A 1 298 ? -6.955 -16.247 -1.710 1.00 92.44 298 GLN A O 1
ATOM 2250 N N . LEU A 1 299 ? -6.480 -16.828 0.424 1.00 91.00 299 LEU A N 1
ATOM 2251 C CA . LEU A 1 299 ? -5.155 -17.374 0.173 1.00 91.00 299 LEU A CA 1
ATOM 2252 C C . LEU A 1 299 ? -5.249 -18.896 0.039 1.00 91.00 299 LEU A C 1
ATOM 2254 O O . LEU A 1 299 ? -5.962 -19.542 0.804 1.00 91.00 299 LEU A O 1
ATOM 2258 N N . ASP A 1 300 ? -4.525 -19.468 -0.918 1.00 88.81 300 ASP A N 1
ATOM 2259 C CA . ASP A 1 300 ? -4.346 -20.919 -0.990 1.00 88.81 300 ASP A CA 1
ATOM 2260 C C . ASP A 1 300 ? -3.286 -21.417 0.009 1.00 88.81 300 ASP A C 1
ATOM 2262 O O . ASP A 1 300 ? -2.656 -20.640 0.735 1.00 88.81 300 ASP A O 1
ATOM 2266 N N . ASP A 1 301 ? -3.064 -22.732 0.034 1.00 86.25 301 ASP A N 1
ATOM 2267 C CA . ASP A 1 301 ? -2.092 -23.363 0.930 1.00 86.25 301 ASP A CA 1
ATOM 2268 C C . ASP A 1 301 ? -0.655 -22.873 0.697 1.00 86.25 301 ASP A C 1
ATOM 2270 O O . ASP A 1 301 ? 0.177 -22.938 1.605 1.00 86.25 301 ASP A O 1
ATOM 2274 N N . ASP A 1 302 ? -0.324 -22.385 -0.501 1.00 82.31 302 ASP A N 1
ATOM 2275 C CA . ASP A 1 302 ? 0.974 -21.787 -0.836 1.00 82.31 302 ASP A CA 1
ATOM 2276 C C . ASP A 1 302 ? 1.057 -20.304 -0.428 1.00 82.31 302 ASP A C 1
ATOM 2278 O O . ASP A 1 302 ? 2.102 -19.672 -0.592 1.00 82.31 302 ASP A O 1
ATOM 2282 N N . GLY A 1 303 ? -0.009 -19.747 0.153 1.00 85.38 303 GLY A N 1
ATOM 2283 C CA . GLY A 1 303 ? -0.104 -18.344 0.541 1.00 85.38 303 GLY A CA 1
ATOM 2284 C C . GLY A 1 303 ? -0.380 -17.406 -0.633 1.00 85.38 303 GLY A C 1
ATOM 2285 O O . GLY A 1 303 ? -0.190 -16.197 -0.485 1.00 85.38 303 GLY A O 1
ATOM 2286 N N . LEU A 1 304 ? -0.807 -17.929 -1.789 1.00 87.75 304 LEU A N 1
ATOM 2287 C CA . LEU A 1 304 ? -1.161 -17.123 -2.953 1.00 87.75 304 LEU A CA 1
ATOM 2288 C C . LEU A 1 304 ? -2.592 -16.619 -2.844 1.00 87.75 304 LEU A C 1
ATOM 2290 O O . LEU A 1 304 ? -3.535 -17.389 -2.690 1.00 87.75 304 LEU A O 1
ATOM 2294 N N . PHE A 1 305 ? -2.767 -15.317 -3.016 1.00 89.00 305 PHE A N 1
ATOM 2295 C CA . PHE A 1 305 ? -4.063 -14.687 -3.173 1.00 89.00 305 PHE A CA 1
ATOM 2296 C C . PHE A 1 305 ? -4.710 -15.088 -4.495 1.00 89.00 305 PHE A C 1
ATOM 2298 O O . PHE A 1 305 ? -4.206 -14.742 -5.563 1.00 89.00 305 PHE A O 1
ATOM 2305 N N . ARG A 1 306 ? -5.847 -15.785 -4.403 1.00 83.19 306 ARG A N 1
ATOM 2306 C CA . ARG A 1 306 ? -6.645 -16.238 -5.551 1.00 83.19 306 ARG A CA 1
ATOM 2307 C C . ARG A 1 306 ? -7.831 -15.325 -5.825 1.00 83.19 306 ARG A C 1
ATOM 2309 O O . ARG A 1 306 ? -8.184 -15.121 -6.986 1.00 83.19 306 ARG A O 1
ATOM 2316 N N . GLY A 1 307 ? -8.458 -14.776 -4.780 1.00 78.25 307 GLY A N 1
ATOM 2317 C CA . GLY A 1 307 ? -9.629 -13.903 -4.934 1.00 78.25 307 GLY A CA 1
ATOM 2318 C C . GLY A 1 307 ? -10.717 -14.532 -5.816 1.00 78.25 307 GLY A C 1
ATOM 2319 O O . GLY A 1 307 ? -11.236 -13.866 -6.712 1.00 78.25 307 GLY A O 1
ATOM 2320 N N . GLY A 1 308 ? -10.946 -15.844 -5.669 1.00 72.31 308 GLY A N 1
ATOM 2321 C CA . GLY A 1 308 ? -11.895 -16.618 -6.479 1.00 72.31 308 GLY A CA 1
ATOM 2322 C C . GLY A 1 308 ? -11.493 -16.907 -7.935 1.00 72.31 308 GLY A C 1
ATOM 2323 O O . GLY A 1 308 ? -12.373 -17.223 -8.729 1.00 72.31 308 GLY A O 1
ATOM 2324 N N . GLN A 1 309 ? -10.216 -16.784 -8.318 1.00 68.62 309 GLN A N 1
ATOM 2325 C CA . GLN A 1 309 ? -9.735 -17.094 -9.674 1.00 68.62 309 GLN A CA 1
ATOM 2326 C C . GLN A 1 309 ? -8.564 -18.078 -9.701 1.00 68.62 309 GLN A C 1
ATOM 2328 O O . GLN A 1 309 ? -7.790 -18.189 -8.750 1.00 68.62 309 GLN A O 1
ATOM 2333 N N . ASP A 1 310 ? -8.394 -18.712 -10.862 1.00 62.91 310 ASP A N 1
ATOM 2334 C CA . ASP A 1 310 ? -7.338 -19.693 -11.109 1.00 62.91 310 ASP A CA 1
ATOM 2335 C C . ASP A 1 310 ? -5.960 -19.059 -11.358 1.00 62.91 310 ASP A C 1
A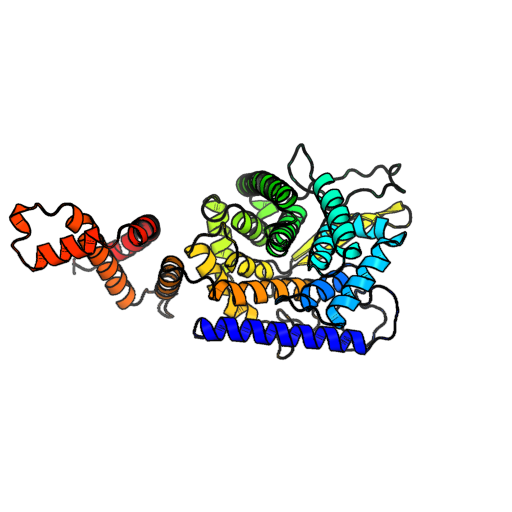TOM 2337 O O . ASP A 1 310 ? -4.950 -19.718 -11.127 1.00 62.91 310 ASP A O 1
ATOM 2341 N N . LEU A 1 311 ? -5.884 -17.788 -11.787 1.00 67.88 311 LEU A N 1
ATOM 2342 C CA . LEU A 1 311 ? -4.631 -17.133 -12.200 1.00 67.88 311 LEU A CA 1
ATOM 2343 C C . LEU A 1 311 ? -4.263 -15.928 -11.305 1.00 67.88 311 LEU A C 1
ATOM 2345 O O . LEU A 1 311 ? -4.805 -14.838 -11.496 1.00 67.88 311 LEU A O 1
ATOM 2349 N N . PRO A 1 312 ? -3.316 -16.082 -10.359 1.00 70.62 312 PRO A N 1
ATOM 2350 C CA . PRO A 1 312 ? -2.848 -14.993 -9.501 1.00 70.62 312 PRO A CA 1
ATOM 2351 C C . PRO A 1 312 ? -1.890 -14.029 -10.222 1.00 70.62 312 PRO A C 1
ATOM 2353 O O . PRO A 1 312 ? -0.947 -14.458 -10.896 1.00 70.62 312 PRO A O 1
ATOM 2356 N N . SER A 1 313 ? -2.045 -12.716 -10.010 1.00 77.81 313 SER A N 1
ATOM 2357 C CA . SER A 1 313 ? -1.061 -11.705 -10.438 1.00 77.81 313 SER A CA 1
ATOM 2358 C C . SER A 1 313 ? -0.013 -11.426 -9.357 1.00 77.81 313 SER A C 1
ATOM 2360 O O . SER A 1 313 ? -0.329 -11.355 -8.170 1.00 77.81 313 SER A O 1
ATOM 2362 N N . MET A 1 314 ? 1.241 -11.185 -9.757 1.00 80.38 314 MET A N 1
ATOM 2363 C CA . MET A 1 314 ? 2.318 -10.800 -8.832 1.00 80.38 314 MET A CA 1
ATOM 2364 C C . MET A 1 314 ? 2.052 -9.475 -8.108 1.00 80.38 314 MET A C 1
ATOM 2366 O O . MET A 1 314 ? 2.490 -9.316 -6.971 1.00 80.38 314 MET A O 1
ATOM 2370 N N . VAL A 1 315 ? 1.322 -8.540 -8.726 1.00 83.06 315 VAL A N 1
ATOM 2371 C CA . VAL A 1 315 ? 0.951 -7.273 -8.070 1.00 83.06 315 VAL A CA 1
ATOM 2372 C C . VAL A 1 315 ? 0.010 -7.531 -6.897 1.00 83.06 315 VAL A C 1
ATOM 2374 O O . VAL A 1 315 ? 0.214 -6.996 -5.806 1.00 83.06 315 VAL A O 1
ATOM 2377 N N . GLU A 1 316 ? -0.973 -8.412 -7.096 1.00 87.75 316 GLU A N 1
ATOM 2378 C CA . GLU A 1 316 ? -1.884 -8.852 -6.038 1.00 87.75 316 GLU A CA 1
ATOM 2379 C C . GLU A 1 316 ? -1.104 -9.537 -4.917 1.00 87.75 316 GLU A C 1
ATOM 2381 O O . GLU A 1 316 ? -1.306 -9.213 -3.750 1.00 87.75 316 GLU A O 1
ATOM 2386 N N . GLN A 1 317 ? -0.143 -10.399 -5.261 1.00 89.00 317 GLN A N 1
ATOM 2387 C CA . GLN A 1 317 ? 0.692 -11.065 -4.261 1.00 89.00 317 GLN A CA 1
ATOM 2388 C C . GLN A 1 317 ? 1.573 -10.093 -3.478 1.00 89.00 317 GLN A C 1
ATOM 2390 O O . GLN A 1 317 ? 1.734 -10.249 -2.270 1.00 89.00 317 GLN A O 1
ATOM 2395 N N . GLY A 1 318 ? 2.125 -9.069 -4.135 1.00 90.94 318 GLY A N 1
ATOM 2396 C CA . GLY A 1 318 ? 2.912 -8.036 -3.467 1.00 90.94 318 GLY A CA 1
ATOM 2397 C C . GLY A 1 318 ? 2.094 -7.300 -2.406 1.00 90.94 318 GLY A C 1
ATOM 2398 O O . GLY A 1 318 ? 2.544 -7.135 -1.273 1.00 90.94 318 GLY A O 1
ATOM 2399 N N . LEU A 1 319 ? 0.864 -6.911 -2.747 1.00 92.62 319 LEU A N 1
ATOM 2400 C CA . LEU A 1 319 ? -0.043 -6.214 -1.831 1.00 92.62 319 LEU A CA 1
ATOM 2401 C C . LEU A 1 319 ? -0.591 -7.130 -0.741 1.00 92.62 319 LEU A C 1
ATOM 2403 O O . LEU A 1 319 ? -0.632 -6.726 0.420 1.00 92.62 319 LEU A O 1
ATOM 2407 N N . ALA A 1 320 ? -0.958 -8.366 -1.087 1.00 94.25 320 ALA A N 1
ATOM 2408 C CA . ALA A 1 320 ? -1.356 -9.380 -0.119 1.00 94.25 320 ALA A CA 1
ATOM 2409 C C . ALA A 1 320 ? -0.226 -9.625 0.888 1.00 94.25 320 ALA A C 1
ATOM 2411 O O . ALA A 1 320 ? -0.469 -9.611 2.091 1.00 94.25 320 ALA A O 1
ATOM 2412 N N . GLY A 1 321 ? 1.020 -9.737 0.419 1.00 95.00 321 GLY A N 1
ATOM 2413 C CA . GLY A 1 321 ? 2.205 -9.858 1.260 1.00 95.00 321 GLY A CA 1
ATOM 2414 C C . GLY A 1 321 ? 2.388 -8.676 2.220 1.00 95.00 321 GLY A C 1
ATOM 2415 O O . GLY A 1 321 ? 2.535 -8.889 3.425 1.00 95.00 321 GLY A O 1
ATOM 2416 N N . ILE A 1 322 ? 2.319 -7.433 1.724 1.00 95.25 322 ILE A N 1
ATOM 2417 C CA . ILE A 1 322 ? 2.391 -6.228 2.576 1.00 95.25 322 ILE A CA 1
ATOM 2418 C C . ILE A 1 322 ? 1.266 -6.236 3.623 1.00 95.25 322 ILE A C 1
ATOM 2420 O O . ILE A 1 322 ? 1.500 -5.945 4.797 1.00 95.25 322 ILE A O 1
ATOM 2424 N N . SER A 1 323 ? 0.050 -6.610 3.229 1.00 96.06 323 SER A N 1
ATOM 2425 C CA . SER A 1 323 ? -1.095 -6.684 4.136 1.00 96.06 323 SER A CA 1
ATOM 2426 C C . SER A 1 323 ? -0.978 -7.790 5.175 1.00 96.06 323 SER A C 1
ATOM 2428 O O . SER A 1 323 ? -1.302 -7.556 6.338 1.00 96.06 323 SER A O 1
ATOM 2430 N N . LEU A 1 324 ? -0.454 -8.961 4.815 1.00 95.81 324 LEU A N 1
ATOM 2431 C CA . LEU A 1 324 ? -0.145 -10.026 5.767 1.00 95.81 324 LEU A CA 1
ATOM 2432 C C . LEU A 1 324 ? 0.908 -9.576 6.780 1.00 95.81 324 LEU A C 1
ATOM 2434 O O . LEU A 1 324 ? 0.734 -9.789 7.981 1.00 95.81 324 LEU A O 1
ATOM 2438 N N . GLU A 1 325 ? 1.961 -8.888 6.331 1.00 94.38 325 GLU A N 1
ATOM 2439 C CA . GLU A 1 325 ? 2.955 -8.311 7.236 1.00 94.38 325 GLU A CA 1
ATOM 2440 C C . GLU A 1 325 ? 2.318 -7.261 8.165 1.00 94.38 325 GLU A C 1
ATOM 2442 O O . GLU A 1 325 ? 2.613 -7.224 9.368 1.00 94.38 325 GLU A O 1
ATOM 2447 N N . ALA A 1 326 ? 1.400 -6.447 7.636 1.00 94.38 326 ALA A N 1
ATOM 2448 C CA . ALA A 1 326 ? 0.657 -5.472 8.419 1.00 94.38 326 ALA A CA 1
ATOM 2449 C C . ALA A 1 326 ? -0.244 -6.112 9.478 1.00 94.38 326 ALA A C 1
ATOM 2451 O O . ALA A 1 326 ? -0.275 -5.647 10.617 1.00 94.38 326 ALA A O 1
ATOM 2452 N N . VAL A 1 327 ? -0.917 -7.215 9.159 1.00 94.00 327 VAL A N 1
ATOM 2453 C CA . VAL A 1 327 ? -1.696 -7.987 10.135 1.00 94.00 327 VAL A CA 1
ATOM 2454 C C . VAL A 1 327 ? -0.772 -8.588 11.191 1.00 94.00 327 VAL A C 1
ATOM 2456 O O . VAL A 1 327 ? -0.975 -8.364 12.387 1.00 94.00 327 VAL A O 1
ATOM 2459 N N . ALA A 1 328 ? 0.277 -9.293 10.761 1.00 92.38 328 ALA A N 1
ATOM 2460 C CA . ALA A 1 328 ? 1.229 -9.973 11.633 1.00 92.38 328 ALA A CA 1
ATOM 2461 C C . ALA A 1 328 ? 1.827 -9.039 12.690 1.00 92.38 328 ALA A C 1
ATOM 2463 O O . ALA A 1 328 ? 1.829 -9.353 13.882 1.00 92.38 328 ALA A O 1
ATOM 2464 N N . LYS A 1 329 ? 2.315 -7.870 12.266 1.00 90.19 329 LYS A N 1
ATOM 2465 C CA . LYS A 1 329 ? 2.913 -6.880 13.168 1.00 90.19 329 LYS A CA 1
ATOM 2466 C C . LYS A 1 329 ? 1.861 -6.002 13.853 1.00 90.19 329 LYS A C 1
ATOM 2468 O O . LYS A 1 329 ? 2.065 -5.581 14.989 1.00 90.19 329 LYS A O 1
ATOM 2473 N N . GLY A 1 330 ? 0.728 -5.744 13.204 1.00 85.88 330 GLY A N 1
ATOM 2474 C CA . GLY A 1 330 ? -0.375 -4.948 13.746 1.00 85.88 330 GLY A CA 1
ATOM 2475 C C . GLY A 1 330 ? -1.015 -5.585 14.975 1.00 85.88 330 GLY A C 1
ATOM 2476 O O . GLY A 1 330 ? -1.359 -4.882 15.922 1.00 85.88 330 GLY A O 1
ATOM 2477 N N . VAL A 1 331 ? -1.096 -6.917 15.024 1.00 85.06 331 VAL A N 1
ATOM 2478 C CA . VAL A 1 331 ? -1.525 -7.637 16.232 1.00 85.06 331 VAL A CA 1
ATOM 2479 C C . VAL A 1 331 ? -0.572 -7.397 17.410 1.00 85.06 331 VAL A C 1
ATOM 2481 O O . VAL A 1 331 ? -1.028 -7.294 18.549 1.00 85.06 331 VAL A O 1
ATOM 2484 N N . LEU A 1 332 ? 0.732 -7.267 17.147 1.00 82.31 332 LEU A N 1
ATOM 2485 C CA . LEU A 1 332 ? 1.756 -7.068 18.177 1.00 82.31 332 LEU A CA 1
ATOM 2486 C C . LEU A 1 332 ? 1.789 -5.638 18.735 1.00 82.31 332 LEU A C 1
ATOM 2488 O O . LEU A 1 332 ? 2.369 -5.427 19.801 1.00 82.31 332 LEU A O 1
ATOM 2492 N N . LYS A 1 333 ? 1.152 -4.658 18.075 1.00 77.06 333 LYS A N 1
ATOM 2493 C CA . LYS A 1 333 ? 0.950 -3.308 18.627 1.00 77.06 333 LYS A CA 1
ATOM 2494 C C . LYS A 1 333 ? -0.035 -3.371 19.803 1.00 77.06 333 LYS A C 1
ATOM 2496 O O . LYS A 1 333 ? -1.222 -3.074 19.675 1.00 77.06 333 LYS A O 1
ATOM 2501 N N . LYS A 1 334 ? 0.463 -3.770 20.976 1.00 64.69 334 LYS A N 1
ATOM 2502 C CA . LYS A 1 334 ? -0.311 -3.847 22.218 1.00 64.69 334 LYS A CA 1
ATOM 2503 C C . LYS A 1 334 ? -0.662 -2.436 22.697 1.00 64.69 334 LYS A C 1
ATOM 2505 O O . LYS A 1 334 ? 0.197 -1.705 23.172 1.00 64.69 334 LYS A O 1
ATOM 2510 N N . SER A 1 335 ? -1.937 -2.065 22.616 1.00 68.56 335 SER A N 1
ATOM 2511 C CA . SER A 1 335 ? -2.490 -0.950 23.393 1.00 68.56 335 SER A CA 1
ATOM 2512 C C . SER A 1 335 ? -3.812 -1.361 24.033 1.00 68.56 335 SER A C 1
ATOM 2514 O O . SER A 1 335 ? -4.592 -2.109 23.436 1.00 68.56 335 SER A O 1
ATOM 2516 N N . ALA A 1 336 ? -4.077 -0.901 25.259 1.00 65.81 336 ALA A N 1
ATOM 2517 C CA . ALA A 1 336 ? -5.342 -1.174 25.949 1.00 65.81 336 ALA A CA 1
ATOM 2518 C C . ALA A 1 336 ? -6.540 -0.705 25.103 1.00 65.81 336 ALA A C 1
ATOM 2520 O O . ALA A 1 336 ? -7.506 -1.443 24.923 1.00 65.81 336 ALA A O 1
ATOM 2521 N N . ALA A 1 337 ? -6.413 0.467 24.470 1.00 65.38 337 ALA A N 1
ATOM 2522 C CA . ALA A 1 337 ? -7.410 1.011 23.555 1.00 65.38 337 ALA A CA 1
ATOM 2523 C C . ALA A 1 337 ? -7.712 0.082 22.363 1.00 65.38 337 ALA A C 1
ATOM 2525 O O . ALA A 1 337 ? -8.867 -0.040 21.964 1.00 65.38 337 ALA A O 1
ATOM 2526 N N . LEU A 1 338 ? -6.706 -0.603 21.800 1.00 73.62 338 LEU A N 1
ATOM 2527 C CA . LEU A 1 338 ? -6.918 -1.558 20.706 1.00 73.62 338 LEU A CA 1
ATOM 2528 C C . LEU A 1 338 ? -7.689 -2.798 21.171 1.00 73.62 338 LEU A C 1
ATOM 2530 O O . LEU A 1 338 ? -8.582 -3.255 20.462 1.00 73.62 338 LEU A O 1
ATOM 2534 N N . HIS A 1 339 ? -7.375 -3.335 22.353 1.00 71.38 339 HIS A N 1
ATOM 2535 C CA . HIS A 1 339 ? -8.083 -4.495 22.906 1.00 71.38 339 HIS A CA 1
ATOM 2536 C C . HIS A 1 339 ? -9.547 -4.167 23.198 1.00 71.38 339 HIS A C 1
ATOM 2538 O O . HIS A 1 339 ? -10.433 -4.931 22.823 1.00 71.38 339 HIS A O 1
ATOM 2544 N N . VAL A 1 340 ? -9.801 -2.994 23.781 1.00 66.12 340 VAL A N 1
ATOM 2545 C CA . VAL A 1 340 ? -11.158 -2.479 23.994 1.00 66.12 340 VAL A CA 1
ATOM 2546 C C . VAL A 1 340 ? -11.884 -2.311 22.662 1.00 66.12 340 VAL A C 1
ATOM 2548 O O . VAL A 1 340 ? -13.011 -2.774 22.523 1.00 66.12 340 VAL A O 1
ATOM 2551 N N . ALA A 1 341 ? -11.248 -1.695 21.662 1.00 71.00 341 ALA A N 1
ATOM 2552 C CA . ALA A 1 341 ? -11.860 -1.502 20.352 1.00 71.00 341 ALA A CA 1
ATOM 2553 C C . ALA A 1 341 ? -12.209 -2.837 19.672 1.00 71.00 341 ALA A C 1
ATOM 2555 O O . ALA A 1 341 ? -13.283 -2.960 19.091 1.00 71.00 341 ALA A O 1
ATOM 2556 N N . LYS A 1 342 ? -11.345 -3.854 19.783 1.00 72.44 342 LYS A N 1
ATOM 2557 C CA . LYS A 1 342 ? -11.627 -5.213 19.295 1.00 72.44 342 LYS A CA 1
ATOM 2558 C C . LYS A 1 342 ? -12.799 -5.857 20.033 1.00 72.44 342 LYS A C 1
ATOM 2560 O O . LYS A 1 342 ? -13.703 -6.373 19.384 1.00 72.44 342 LYS A O 1
ATOM 2565 N N . ALA A 1 343 ? -12.808 -5.793 21.366 1.00 69.56 343 ALA A N 1
ATOM 2566 C CA . ALA A 1 343 ? -13.915 -6.301 22.174 1.00 69.56 343 ALA A CA 1
ATOM 2567 C C . ALA A 1 343 ? -15.235 -5.615 21.795 1.00 69.56 343 ALA A C 1
ATOM 2569 O O . ALA A 1 343 ? -16.266 -6.264 21.668 1.00 69.56 343 ALA A O 1
ATOM 2570 N N . TRP A 1 344 ? -15.190 -4.311 21.532 1.00 66.75 344 TRP A N 1
ATOM 2571 C CA . TRP A 1 344 ? -16.345 -3.540 21.096 1.00 66.75 344 TRP A CA 1
ATOM 2572 C C . TRP A 1 344 ? -16.836 -3.914 19.697 1.00 66.75 344 TRP A C 1
ATOM 2574 O O . TRP A 1 344 ? -18.037 -4.049 19.489 1.00 66.75 344 TRP A O 1
ATOM 2584 N N . LEU A 1 345 ? -15.933 -4.113 18.733 1.00 69.00 345 LEU A N 1
ATOM 2585 C CA . LEU A 1 345 ? -16.316 -4.595 17.404 1.00 69.00 345 LEU A CA 1
ATOM 2586 C C . LEU A 1 345 ? -16.962 -5.977 17.479 1.00 69.00 345 LEU A C 1
ATOM 2588 O O . LEU A 1 345 ? -18.000 -6.171 16.859 1.00 69.00 345 LEU A O 1
ATOM 2592 N N . TYR A 1 346 ? -16.410 -6.887 18.286 1.00 67.81 346 TYR A N 1
ATOM 2593 C CA . TYR A 1 346 ? -16.999 -8.203 18.543 1.00 67.81 346 TYR A CA 1
ATOM 2594 C C . TYR A 1 346 ? -18.425 -8.094 19.099 1.00 67.81 346 TYR A C 1
ATOM 2596 O O . TYR A 1 346 ? -19.348 -8.742 18.619 1.00 67.81 346 TYR A O 1
ATOM 2604 N N . VAL A 1 347 ? -18.615 -7.203 20.068 1.00 62.47 347 VAL A N 1
ATOM 2605 C CA . VAL A 1 347 ? -19.907 -6.882 20.686 1.00 62.47 347 VAL A CA 1
ATOM 2606 C C . VAL A 1 347 ? -20.908 -6.281 19.683 1.00 62.47 347 VAL A C 1
ATOM 2608 O O . VAL A 1 347 ? -22.111 -6.483 19.824 1.00 62.47 347 VAL A O 1
ATOM 2611 N N . LEU A 1 348 ? -20.435 -5.560 18.664 1.00 60.59 348 LEU A N 1
ATOM 2612 C CA . LEU A 1 348 ? -21.268 -4.959 17.618 1.00 60.59 348 LEU A CA 1
ATOM 2613 C C . LEU A 1 348 ? -21.502 -5.860 16.399 1.00 60.59 348 LEU A C 1
ATOM 2615 O O . LEU A 1 348 ? -22.244 -5.449 15.502 1.00 60.59 348 LEU A O 1
ATOM 2619 N N . GLN A 1 349 ? -20.890 -7.046 16.326 1.00 59.03 349 GLN A N 1
ATOM 2620 C CA . GLN A 1 349 ? -21.158 -7.962 15.222 1.00 59.03 349 GLN A CA 1
ATOM 2621 C C . GLN A 1 349 ? -22.646 -8.356 15.242 1.00 59.03 349 GLN A C 1
ATOM 2623 O O . GLN A 1 349 ? -23.181 -8.706 16.299 1.00 59.03 349 GLN A O 1
ATOM 2628 N N . PRO A 1 350 ? -23.350 -8.268 14.100 1.00 49.78 350 PRO A N 1
ATOM 2629 C CA . PRO A 1 350 ? -24.746 -8.662 14.038 1.00 49.78 350 PRO A CA 1
ATOM 2630 C C . PRO A 1 350 ? -24.866 -10.152 14.373 1.00 49.78 350 PRO A C 1
ATOM 2632 O O . PRO A 1 350 ? -24.271 -11.005 13.721 1.00 49.78 350 PRO A O 1
ATOM 2635 N N . SER A 1 351 ? -25.651 -10.462 15.406 1.00 52.03 351 SER A N 1
ATOM 2636 C CA . SER A 1 351 ? -26.151 -11.818 15.646 1.00 52.03 351 SER A CA 1
ATOM 2637 C C . SER A 1 351 ? -26.884 -12.318 14.391 1.00 52.03 351 SER A C 1
ATOM 2639 O O . SER A 1 351 ? -27.511 -11.498 13.714 1.00 52.03 351 SER A O 1
ATOM 2641 N N . PRO A 1 352 ? -26.938 -13.637 14.122 1.00 49.97 352 PRO A N 1
ATOM 2642 C CA . PRO A 1 352 ? -27.839 -14.210 13.114 1.00 49.97 352 PRO A CA 1
ATOM 2643 C C . PRO A 1 352 ? -29.299 -13.738 13.262 1.00 49.97 352 PRO A C 1
ATOM 2645 O O . PRO A 1 352 ? -30.053 -13.718 12.298 1.00 49.97 352 PRO A O 1
ATOM 2648 N N . SER A 1 353 ? -29.697 -13.310 14.467 1.00 53.19 353 SER A N 1
ATOM 2649 C CA . SER A 1 353 ? -31.013 -12.733 14.771 1.00 53.19 353 SER A CA 1
ATOM 2650 C C . SER A 1 353 ? -31.134 -11.211 14.563 1.00 53.19 353 SER A C 1
ATOM 2652 O O . SER A 1 353 ? -32.150 -10.625 14.935 1.00 53.19 353 SER A O 1
ATOM 2654 N N . GLY A 1 354 ? -30.101 -10.541 14.043 1.00 49.25 354 GLY A N 1
ATOM 2655 C CA . GLY A 1 354 ? -30.073 -9.095 13.777 1.00 49.25 354 GLY A CA 1
ATOM 2656 C C . GLY A 1 354 ? -30.063 -8.190 15.018 1.00 49.25 354 GLY A C 1
ATOM 2657 O O . GLY A 1 354 ? -30.037 -6.969 14.883 1.00 49.25 354 GLY A O 1
ATOM 2658 N N . LYS A 1 355 ? -30.075 -8.756 16.234 1.00 50.00 355 LYS A N 1
ATOM 2659 C CA . LYS A 1 355 ? -30.089 -8.010 17.504 1.00 50.00 355 LYS A CA 1
ATOM 2660 C C . LYS A 1 355 ? -28.760 -8.167 18.247 1.00 50.00 355 LYS A C 1
ATOM 2662 O O . LYS A 1 355 ? -28.256 -9.289 18.319 1.00 50.00 355 LYS A O 1
ATOM 2667 N N . PRO A 1 356 ? -28.211 -7.101 18.858 1.00 53.41 356 PRO A N 1
ATOM 2668 C CA . PRO A 1 356 ? -27.100 -7.246 19.792 1.00 53.41 356 PRO A CA 1
ATOM 2669 C C . PRO A 1 356 ? -27.526 -8.186 20.928 1.00 53.41 356 PRO A C 1
ATOM 2671 O O . PRO A 1 356 ? -28.642 -8.080 21.446 1.00 53.41 356 PRO A O 1
ATOM 2674 N N . THR A 1 357 ? -26.674 -9.134 21.313 1.00 55.22 357 THR A N 1
ATOM 2675 C CA . THR A 1 357 ? -26.979 -10.063 22.412 1.00 55.22 357 THR A CA 1
ATOM 2676 C C . THR A 1 357 ? -27.131 -9.290 23.729 1.00 55.22 357 THR A C 1
ATOM 2678 O O . THR A 1 357 ? -26.460 -8.290 23.950 1.00 55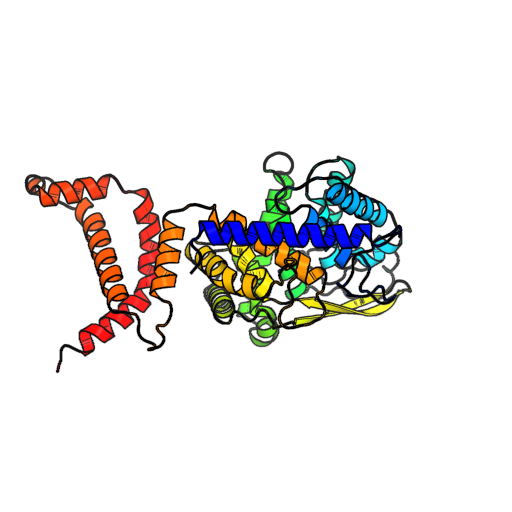.22 357 THR A O 1
ATOM 2681 N N . LYS A 1 358 ? -28.005 -9.724 24.651 1.00 52.94 358 LYS A N 1
ATOM 2682 C CA . LYS A 1 358 ? -28.252 -9.030 25.943 1.00 52.94 358 LYS A CA 1
ATOM 2683 C C . LYS A 1 358 ? -26.966 -8.744 26.750 1.00 52.94 358 LYS A C 1
ATOM 2685 O O . LYS A 1 358 ? -26.898 -7.754 27.472 1.00 52.94 358 LYS A O 1
ATOM 2690 N N . LEU A 1 359 ? -25.930 -9.567 26.569 1.00 57.25 359 LEU A N 1
ATOM 2691 C CA . LEU A 1 359 ? -24.581 -9.385 27.121 1.00 57.25 359 LEU A CA 1
ATOM 2692 C C . LEU A 1 359 ? -23.894 -8.090 26.660 1.00 57.25 359 LEU A C 1
ATOM 2694 O O . LEU A 1 359 ? -23.186 -7.471 27.447 1.00 57.25 359 LEU A O 1
ATOM 2698 N N . VAL A 1 360 ? -24.144 -7.650 25.424 1.00 56.84 360 VAL A N 1
ATOM 2699 C CA . VAL A 1 360 ? -23.641 -6.386 24.862 1.00 56.84 360 VAL A CA 1
ATOM 2700 C C . VAL A 1 360 ? -24.117 -5.213 25.708 1.00 56.84 360 VAL A C 1
ATOM 2702 O O . VAL A 1 360 ? -23.314 -4.397 26.149 1.00 56.84 360 VAL A O 1
ATOM 2705 N N . TYR A 1 361 ? -25.415 -5.171 26.002 1.00 57.03 361 TYR A N 1
ATOM 2706 C CA . TYR A 1 361 ? -26.018 -4.124 26.822 1.00 57.03 361 TYR A CA 1
ATOM 2707 C C . TYR A 1 361 ? -25.469 -4.137 28.251 1.00 57.03 361 TYR A C 1
ATOM 2709 O O . TYR A 1 361 ? -25.105 -3.084 28.767 1.00 57.03 361 TYR A O 1
ATOM 2717 N N . ALA A 1 362 ? -25.338 -5.317 28.865 1.00 59.12 362 ALA A N 1
ATOM 2718 C CA . ALA A 1 362 ? -24.769 -5.452 30.205 1.00 59.12 362 ALA A CA 1
ATOM 2719 C C . ALA A 1 362 ? -23.308 -4.974 30.267 1.00 59.12 362 ALA A C 1
ATOM 2721 O O . ALA A 1 362 ? -22.931 -4.263 31.196 1.00 59.12 362 ALA A O 1
ATOM 2722 N N . PHE A 1 363 ? -22.499 -5.298 29.254 1.00 64.75 363 PHE A N 1
ATOM 2723 C CA . PHE A 1 363 ? -21.102 -4.874 29.180 1.00 64.75 363 PHE A CA 1
ATOM 2724 C C . PHE A 1 363 ? -20.968 -3.360 28.970 1.00 64.75 363 PHE A C 1
ATOM 2726 O O . PHE A 1 363 ? -20.158 -2.714 29.630 1.00 64.75 363 PHE A O 1
ATOM 2733 N N . VAL A 1 364 ? -21.803 -2.773 28.104 1.00 63.62 364 VAL A N 1
ATOM 2734 C CA . VAL A 1 364 ? -21.874 -1.317 27.884 1.00 63.62 364 VAL A CA 1
ATOM 2735 C C . VAL A 1 364 ? -22.269 -0.593 29.171 1.00 63.62 364 VAL A C 1
ATOM 2737 O O . VAL A 1 364 ? -21.660 0.415 29.517 1.00 63.62 364 VAL A O 1
ATOM 2740 N N . ILE A 1 365 ? -23.264 -1.113 29.894 1.00 63.69 365 ILE A N 1
ATOM 2741 C CA . ILE A 1 365 ? -23.719 -0.560 31.174 1.00 63.69 365 ILE A CA 1
ATOM 2742 C C . ILE A 1 365 ? -22.607 -0.654 32.221 1.00 63.69 365 ILE A C 1
ATOM 2744 O O . ILE A 1 365 ? -22.303 0.349 32.857 1.00 63.69 365 ILE A O 1
ATOM 2748 N N . LEU A 1 366 ? -21.942 -1.805 32.355 1.00 64.56 366 LEU A N 1
ATOM 2749 C CA . LEU A 1 366 ? -20.804 -1.975 33.267 1.00 64.56 366 LEU A CA 1
ATOM 2750 C C . LEU A 1 366 ? -19.658 -1.007 32.952 1.00 64.56 366 LEU A C 1
ATOM 2752 O O . LEU A 1 366 ? -19.052 -0.457 33.865 1.00 64.56 366 LEU A O 1
ATOM 2756 N N . LEU A 1 367 ? -19.396 -0.748 31.671 1.00 67.06 367 LEU A N 1
ATOM 2757 C CA . LEU A 1 367 ? -18.400 0.221 31.219 1.00 67.06 367 LEU A CA 1
ATOM 2758 C C . LEU A 1 367 ? -18.780 1.668 31.546 1.00 67.06 367 LEU A C 1
ATOM 2760 O O . LEU A 1 367 ? -17.927 2.450 31.974 1.00 67.06 367 LEU A O 1
ATOM 2764 N N . TRP A 1 368 ? -20.054 2.023 31.381 1.00 67.19 368 TRP A N 1
ATOM 2765 C CA . TRP A 1 368 ? -20.589 3.318 31.799 1.00 67.19 368 TRP A CA 1
ATOM 2766 C C . TRP A 1 368 ? -20.540 3.493 33.316 1.00 67.19 368 TRP A C 1
ATOM 2768 O O . TRP A 1 368 ? -20.118 4.548 33.780 1.00 67.19 368 TRP A O 1
ATOM 2778 N N . ILE A 1 369 ? -20.896 2.457 34.080 1.00 65.94 369 ILE A N 1
ATOM 2779 C CA . ILE A 1 369 ? -20.803 2.447 35.543 1.00 65.94 369 ILE A CA 1
ATOM 2780 C C . ILE A 1 369 ? -19.344 2.612 35.965 1.00 65.94 369 ILE A C 1
ATOM 2782 O O . ILE A 1 369 ? -19.044 3.512 36.738 1.00 65.94 369 ILE A O 1
ATOM 2786 N N . ALA A 1 370 ? -18.421 1.821 35.413 1.00 64.62 370 ALA A N 1
ATOM 2787 C CA . ALA A 1 370 ? -16.998 1.912 35.731 1.00 64.62 370 ALA A CA 1
ATOM 2788 C C . ALA A 1 370 ? -16.426 3.303 35.410 1.00 64.62 370 ALA A C 1
ATOM 2790 O O . ALA A 1 370 ? -15.689 3.874 36.208 1.00 64.62 370 ALA A O 1
ATOM 2791 N N . THR A 1 371 ? -16.813 3.889 34.275 1.00 64.56 371 THR A N 1
ATOM 2792 C CA . THR A 1 371 ? -16.376 5.241 33.897 1.00 64.56 371 THR A CA 1
ATOM 2793 C C . THR A 1 371 ? -16.983 6.305 34.807 1.00 64.56 371 THR A C 1
ATOM 2795 O O . THR A 1 371 ? -16.273 7.205 35.248 1.00 64.56 371 THR A O 1
ATOM 2798 N N . GLY A 1 372 ? -18.275 6.193 35.126 1.00 67.69 372 GLY A N 1
ATOM 2799 C CA . GLY A 1 372 ? -18.958 7.072 36.071 1.00 67.69 372 GLY A CA 1
ATOM 2800 C C . GLY A 1 372 ? -18.304 7.027 37.448 1.00 67.69 372 GLY A C 1
ATOM 2801 O O . GLY A 1 372 ? -17.996 8.077 37.997 1.00 67.69 372 GLY A O 1
ATOM 2802 N N . VAL A 1 373 ? -18.000 5.829 37.952 1.00 66.88 373 VAL A N 1
ATOM 2803 C CA . VAL A 1 373 ? -17.287 5.603 39.217 1.00 66.88 373 VAL A CA 1
ATOM 2804 C C . VAL A 1 373 ? -15.929 6.301 39.215 1.00 66.88 373 VAL A C 1
ATOM 2806 O O . VAL A 1 373 ? -15.597 6.977 40.183 1.00 66.88 373 VAL A O 1
ATOM 2809 N N . VAL A 1 374 ? -15.158 6.224 38.127 1.00 64.81 374 VAL A N 1
ATOM 2810 C CA . VAL A 1 374 ? -13.865 6.919 38.075 1.00 64.81 374 VAL A CA 1
ATOM 2811 C C . VAL A 1 374 ? -14.024 8.440 37.954 1.00 64.81 374 VAL A C 1
ATOM 2813 O O . VAL A 1 374 ? -13.325 9.179 38.643 1.00 64.81 374 VAL A O 1
ATOM 2816 N N . ILE A 1 375 ? -14.928 8.941 37.112 1.00 67.06 375 ILE A N 1
ATOM 2817 C CA . ILE A 1 375 ? -15.117 10.391 36.950 1.00 67.06 375 ILE A CA 1
ATOM 2818 C C . ILE A 1 375 ? -15.634 11.007 38.254 1.00 67.06 375 ILE A C 1
ATOM 2820 O O . ILE A 1 375 ? -15.027 11.948 38.754 1.00 67.06 375 ILE A O 1
ATOM 2824 N N . LEU A 1 376 ? -16.708 10.455 38.827 1.00 68.75 376 LEU A N 1
ATOM 2825 C CA . LEU A 1 376 ? -17.302 10.920 40.085 1.00 68.75 376 LEU A CA 1
ATOM 2826 C C . LEU A 1 376 ? -16.352 10.725 41.267 1.00 68.75 376 LEU A C 1
ATOM 2828 O O . LEU A 1 376 ? -16.318 11.569 42.157 1.00 68.75 376 LEU A O 1
ATOM 2832 N N . GLY A 1 377 ? -15.535 9.667 41.242 1.00 65.00 377 GLY A N 1
ATOM 2833 C CA . GLY A 1 377 ? -14.524 9.388 42.257 1.00 65.00 377 GLY A CA 1
ATOM 2834 C C . GLY A 1 377 ? -13.547 10.536 42.481 1.00 65.00 377 GLY A C 1
ATOM 2835 O O . GLY A 1 377 ? -13.177 10.795 43.620 1.00 65.00 377 GLY A O 1
ATOM 2836 N N . ARG A 1 378 ? -13.203 11.295 41.431 1.00 67.38 378 ARG A N 1
ATOM 2837 C CA . ARG A 1 378 ? -12.317 12.469 41.541 1.00 67.38 378 ARG A CA 1
ATOM 2838 C C . ARG A 1 378 ? -12.948 13.664 42.245 1.00 67.38 378 ARG A C 1
ATOM 2840 O O . ARG A 1 378 ? -12.227 14.560 42.668 1.00 67.38 378 ARG A O 1
ATOM 2847 N N . TYR A 1 379 ? -14.272 13.682 42.341 1.00 72.75 379 TYR A N 1
ATOM 2848 C CA . TYR A 1 379 ? -15.043 14.759 42.953 1.00 72.75 379 TYR A CA 1
ATOM 2849 C C . TYR A 1 379 ? -15.622 14.359 44.314 1.00 72.75 379 TYR A C 1
ATOM 2851 O O . TYR A 1 379 ? -16.432 15.103 44.863 1.00 72.75 379 TYR A O 1
ATOM 2859 N N . VAL A 1 380 ? -15.223 13.206 44.870 1.00 74.31 380 VAL A N 1
ATOM 2860 C CA . VAL A 1 380 ? -15.634 12.786 46.216 1.00 74.31 380 VAL A CA 1
ATOM 2861 C C . VAL A 1 380 ? -15.044 13.766 47.242 1.00 74.31 380 VAL A C 1
ATOM 2863 O O . VAL A 1 380 ? -13.821 13.885 47.329 1.00 74.31 380 VAL A O 1
ATOM 2866 N N . PRO A 1 381 ? -15.879 14.472 48.027 1.00 78.06 381 PRO A N 1
ATOM 2867 C CA . PRO A 1 381 ? -15.416 15.362 49.084 1.00 78.06 381 PRO A CA 1
ATOM 2868 C C . PRO A 1 381 ? -14.596 14.611 50.133 1.00 78.06 381 PRO A C 1
ATOM 2870 O O . PRO A 1 381 ? -14.961 13.508 50.541 1.00 78.06 381 PRO A O 1
ATOM 2873 N N . SER A 1 382 ? -13.541 15.243 50.647 1.00 75.06 382 SER A N 1
ATOM 2874 C CA . SER A 1 382 ? -12.636 14.656 51.646 1.00 75.06 382 SER A CA 1
ATOM 2875 C C . SER A 1 382 ? -13.362 14.166 52.905 1.00 75.06 382 SER A C 1
ATOM 2877 O O . SER A 1 382 ? -12.947 13.191 53.524 1.00 75.06 382 SER A O 1
ATOM 2879 N N . SER A 1 383 ? -14.475 14.816 53.260 1.00 76.56 383 SER A N 1
ATOM 2880 C CA . SER A 1 383 ? -15.335 14.458 54.392 1.00 76.56 383 SER A CA 1
ATOM 2881 C C . SER A 1 383 ? -16.060 13.117 54.230 1.00 76.56 383 SER A C 1
ATOM 2883 O O . SER A 1 383 ? -16.483 12.541 55.227 1.00 76.56 383 SER A O 1
ATOM 2885 N N . LEU A 1 384 ? -16.194 12.610 53.001 1.00 73.00 384 LEU A N 1
ATOM 2886 C CA . LEU A 1 384 ? -16.860 11.343 52.686 1.00 73.00 384 LEU A CA 1
ATOM 2887 C C . LEU A 1 384 ? -15.876 10.183 52.454 1.00 73.00 384 LEU A C 1
ATOM 2889 O O . LEU A 1 384 ? -16.308 9.046 52.274 1.00 73.00 384 LEU A O 1
ATOM 2893 N N . LEU A 1 385 ? -14.562 10.433 52.507 1.00 72.88 385 LEU A N 1
ATOM 2894 C CA . LEU A 1 385 ? -13.523 9.401 52.358 1.00 72.88 385 LEU A CA 1
ATOM 2895 C C . LEU A 1 385 ? -13.393 8.478 53.579 1.00 72.88 385 LEU A C 1
ATOM 2897 O O . LEU A 1 385 ? -12.694 7.472 53.517 1.00 72.88 385 LEU A O 1
ATOM 2901 N N . SER A 1 386 ? -14.072 8.790 54.683 1.00 69.31 386 SER A N 1
ATOM 2902 C CA . SER A 1 386 ? -14.222 7.879 55.823 1.00 69.31 386 SER A CA 1
ATOM 2903 C C . SER A 1 386 ? -15.116 6.675 55.502 1.00 69.31 386 SER A C 1
ATOM 2905 O O . SER A 1 386 ? -15.046 5.661 56.191 1.00 69.31 386 SER A O 1
ATOM 2907 N N . ILE A 1 387 ? -15.933 6.757 54.444 1.00 74.81 387 ILE A N 1
ATOM 2908 C CA . ILE A 1 387 ? -16.734 5.641 53.942 1.00 74.81 387 ILE A CA 1
ATOM 2909 C C . ILE A 1 387 ? -15.852 4.797 53.023 1.00 74.81 387 ILE A C 1
ATOM 2911 O O . ILE A 1 387 ? -15.434 5.237 51.951 1.00 74.81 387 ILE A O 1
ATOM 2915 N N . GLU A 1 388 ? -15.601 3.557 53.434 1.00 70.38 388 GLU A N 1
ATOM 2916 C CA . GLU A 1 388 ? -14.620 2.652 52.828 1.00 70.38 388 GLU A CA 1
ATOM 2917 C C . GLU A 1 388 ? -14.811 2.479 51.309 1.00 70.38 388 GLU A C 1
ATOM 2919 O O . GLU A 1 388 ? -13.861 2.606 50.537 1.00 70.38 388 GLU A O 1
ATOM 2924 N N . ILE A 1 389 ? -16.059 2.311 50.856 1.00 62.00 389 ILE A N 1
ATOM 2925 C CA . ILE A 1 389 ? -16.406 2.197 49.429 1.00 62.00 389 ILE A CA 1
ATOM 2926 C C . ILE A 1 389 ? -16.047 3.477 48.654 1.00 62.00 389 ILE A C 1
ATOM 2928 O O . ILE A 1 389 ? -15.493 3.398 47.559 1.00 62.00 389 ILE A O 1
ATOM 2932 N N . LEU A 1 390 ? -16.320 4.661 49.209 1.00 60.59 390 LEU A N 1
ATOM 2933 C CA . LEU A 1 390 ? -16.014 5.938 48.554 1.00 60.59 390 LEU A CA 1
ATOM 2934 C C . LEU A 1 390 ? -14.507 6.217 48.527 1.00 60.59 390 LEU A C 1
ATOM 2936 O O . LEU A 1 390 ? -14.008 6.769 47.546 1.00 60.59 390 LEU A O 1
ATOM 2940 N N . ASN A 1 391 ? -13.770 5.761 49.542 1.00 67.38 391 ASN A N 1
ATOM 2941 C CA . ASN A 1 391 ? -12.311 5.807 49.553 1.00 67.38 391 ASN A CA 1
ATOM 2942 C C . ASN A 1 391 ? -11.702 4.916 48.458 1.00 67.38 391 ASN A C 1
ATOM 2944 O O . ASN A 1 391 ? -10.825 5.359 47.717 1.00 67.38 391 ASN A O 1
ATOM 2948 N N . TYR A 1 392 ? -12.210 3.689 48.281 1.00 67.19 392 TYR A N 1
ATOM 2949 C CA . TYR A 1 392 ? -11.796 2.805 47.183 1.00 67.19 392 TYR A CA 1
ATOM 2950 C C . TYR A 1 392 ? -12.051 3.429 45.806 1.00 67.19 392 TYR A C 1
ATOM 2952 O O . TYR A 1 392 ? -11.191 3.365 44.927 1.00 67.19 392 TYR A O 1
ATOM 2960 N N . VAL A 1 393 ? -13.206 4.073 45.625 1.00 61.19 393 VAL A N 1
ATOM 2961 C CA . VAL A 1 393 ? -13.568 4.770 44.384 1.00 61.19 393 VAL A CA 1
ATOM 2962 C C . VAL A 1 393 ? -12.645 5.971 44.120 1.00 61.19 393 VAL A C 1
ATOM 2964 O O . VAL A 1 393 ? -12.139 6.130 43.005 1.00 61.19 393 VAL A O 1
ATOM 2967 N N . TYR A 1 394 ? -12.342 6.769 45.147 1.00 66.31 394 TYR A N 1
ATOM 2968 C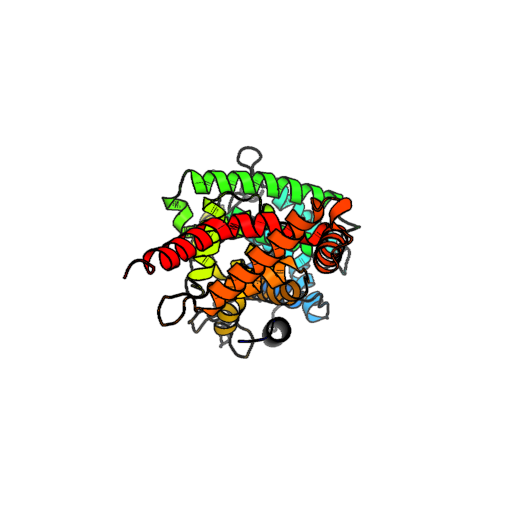 CA . TYR A 1 394 ? -11.386 7.877 45.068 1.00 66.31 394 TYR A CA 1
ATOM 2969 C C . TYR A 1 394 ? -9.962 7.391 44.727 1.00 66.31 394 TYR A C 1
ATOM 2971 O O . TYR A 1 394 ? -9.334 7.898 43.791 1.00 66.31 394 TYR A O 1
ATOM 2979 N N . LEU A 1 395 ? -9.472 6.344 45.397 1.00 67.94 395 LEU A N 1
ATOM 2980 C CA . LEU A 1 395 ? -8.166 5.719 45.140 1.00 67.94 395 LEU A CA 1
ATOM 2981 C C . LEU A 1 395 ? -8.058 5.124 43.730 1.00 67.94 395 LEU A C 1
ATOM 2983 O O . LEU A 1 395 ? -7.033 5.290 43.065 1.00 67.94 395 LEU A O 1
ATOM 2987 N N . ALA A 1 396 ? -9.107 4.456 43.248 1.00 62.97 396 ALA A N 1
ATOM 2988 C CA . ALA A 1 396 ? -9.153 3.939 41.884 1.00 62.97 396 ALA A CA 1
ATOM 2989 C C . ALA A 1 396 ? -9.086 5.081 40.856 1.00 62.97 396 ALA A C 1
ATOM 2991 O O . ALA A 1 396 ? -8.345 4.985 39.876 1.00 62.97 396 ALA A O 1
ATOM 2992 N N . SER A 1 397 ? -9.798 6.185 41.109 1.00 61.41 397 SER A N 1
ATOM 2993 C CA . SER A 1 397 ? -9.910 7.326 40.192 1.00 61.41 397 SER A CA 1
ATOM 2994 C C . SER A 1 397 ? -8.650 8.189 40.052 1.00 61.41 397 SER A C 1
ATOM 2996 O O . SER A 1 397 ? -8.396 8.774 38.990 1.00 61.41 397 SER A O 1
ATOM 2998 N N . THR A 1 398 ? -7.852 8.261 41.119 1.00 65.44 398 THR A N 1
ATOM 2999 C CA . THR A 1 398 ? -6.606 9.039 41.192 1.00 65.44 398 THR A CA 1
ATOM 3000 C C . THR A 1 398 ? -5.417 8.271 40.612 1.00 65.44 398 THR A C 1
ATOM 3002 O O . THR A 1 398 ? -4.515 8.882 40.045 1.00 65.44 398 THR A O 1
ATOM 3005 N N . LYS A 1 399 ? -5.447 6.931 40.653 1.00 63.72 399 LYS A N 1
ATOM 3006 C CA . LYS A 1 399 ? -4.397 6.054 40.100 1.00 63.72 399 LYS A CA 1
ATOM 3007 C C . LYS A 1 399 ? -4.552 5.705 38.611 1.00 63.72 399 LYS A C 1
ATOM 3009 O O . LYS A 1 399 ? -3.650 5.097 38.045 1.00 63.72 399 LYS A O 1
ATOM 3014 N N . THR A 1 400 ? -5.651 6.089 37.950 1.00 56.94 400 THR A N 1
ATOM 3015 C CA . THR A 1 400 ? -5.920 5.780 36.523 1.00 56.94 400 THR A CA 1
ATOM 3016 C C . THR A 1 400 ? -6.062 7.012 35.599 1.00 56.94 400 THR A C 1
ATOM 3018 O O . THR A 1 400 ? -7.052 7.139 34.877 1.00 56.94 400 THR A O 1
ATOM 3021 N N . PRO A 1 401 ? -5.108 7.964 35.554 1.00 53.38 401 PRO A N 1
ATOM 3022 C CA . PRO A 1 401 ? -5.269 9.172 34.738 1.00 53.38 401 PRO A CA 1
ATOM 3023 C C . PRO A 1 401 ? -5.126 8.982 33.216 1.00 53.38 401 PRO A C 1
ATOM 3025 O O . PRO A 1 401 ? -5.894 9.588 32.471 1.00 53.38 401 PRO A O 1
ATOM 3028 N N . GLU A 1 402 ? -4.214 8.138 32.730 1.00 48.72 402 GLU A N 1
ATOM 3029 C CA . GLU A 1 402 ? -3.932 8.014 31.284 1.00 48.72 402 GLU A CA 1
ATOM 3030 C C . GLU A 1 402 ? -4.875 7.101 30.481 1.00 48.72 402 GLU A C 1
ATOM 3032 O O . GLU A 1 402 ? -5.226 7.461 29.355 1.00 48.72 402 GLU A O 1
ATOM 3037 N N . PRO A 1 403 ? -5.347 5.948 30.996 1.00 49.84 403 PRO A N 1
ATOM 3038 C CA . PRO A 1 403 ? -6.241 5.087 30.221 1.00 49.84 403 PRO A CA 1
ATOM 3039 C C . PRO A 1 403 ? -7.607 5.734 29.964 1.00 49.84 403 PRO A C 1
ATOM 3041 O O . PRO A 1 403 ? -8.234 5.471 28.943 1.00 49.84 403 PRO A O 1
ATOM 3044 N N . ILE A 1 404 ? -8.063 6.602 30.871 1.00 50.22 404 ILE A N 1
ATOM 3045 C CA . ILE A 1 404 ? -9.430 7.143 30.897 1.00 50.22 404 ILE A CA 1
ATOM 3046 C C . ILE A 1 404 ? -9.590 8.352 29.976 1.00 50.22 404 ILE A C 1
ATOM 3048 O O . ILE A 1 404 ? -10.622 8.489 29.318 1.00 50.22 404 ILE A O 1
ATOM 3052 N N . SER A 1 405 ? -8.551 9.176 29.832 1.00 48.12 405 SER A N 1
ATOM 3053 C CA . SER A 1 405 ? -8.518 10.238 28.817 1.00 48.12 405 SER A CA 1
ATOM 3054 C C . SER A 1 405 ? -8.516 9.670 27.391 1.00 48.12 405 SER A C 1
ATOM 3056 O O . SER A 1 405 ? -9.089 10.276 26.489 1.00 48.12 405 SER A O 1
ATOM 3058 N N . GLN A 1 406 ? -7.962 8.467 27.193 1.00 47.94 406 GLN A N 1
ATOM 3059 C CA . GLN A 1 406 ? -8.062 7.710 25.938 1.00 47.94 406 GLN A CA 1
ATOM 3060 C C . GLN A 1 406 ? -9.416 6.989 25.781 1.00 47.94 406 GLN A C 1
ATOM 3062 O O . GLN A 1 406 ? -9.824 6.677 24.661 1.00 47.94 406 GLN A O 1
ATOM 3067 N N . PHE A 1 407 ? -10.128 6.753 26.889 1.00 53.28 407 PHE A N 1
ATOM 3068 C CA . PHE A 1 407 ? -11.415 6.053 26.944 1.00 53.28 407 PHE A CA 1
ATOM 3069 C C . PHE A 1 407 ? -12.625 6.960 26.661 1.00 53.28 407 PHE A C 1
ATOM 3071 O O . PHE A 1 407 ? -13.595 6.548 26.026 1.00 53.28 407 PHE A O 1
ATOM 3078 N N . LEU A 1 408 ? -12.566 8.221 27.092 1.00 51.34 408 LEU A N 1
ATOM 3079 C CA . LEU A 1 408 ? -13.630 9.220 26.921 1.00 51.34 408 LEU A CA 1
ATOM 3080 C C . LEU A 1 408 ? -14.006 9.499 25.449 1.00 51.34 408 LEU A C 1
ATOM 3082 O O . LEU A 1 408 ? -15.196 9.457 25.130 1.00 51.34 408 LEU A O 1
ATOM 3086 N N . PRO A 1 409 ? -13.052 9.705 24.516 1.00 49.78 409 PRO A N 1
ATOM 3087 C CA . PRO A 1 409 ? -13.360 9.850 23.090 1.00 49.78 409 PRO A CA 1
ATOM 3088 C C . PRO A 1 409 ? -14.019 8.598 22.496 1.00 49.78 409 PRO A C 1
ATOM 3090 O O . PRO A 1 409 ? -14.829 8.690 21.574 1.00 49.78 409 PRO A O 1
ATOM 3093 N N . PHE A 1 410 ? -13.690 7.422 23.037 1.00 52.44 410 PHE A N 1
ATOM 3094 C CA . PHE A 1 410 ? -14.263 6.144 22.629 1.00 52.44 410 PHE A CA 1
ATOM 3095 C C . PHE A 1 410 ? -15.715 5.982 23.118 1.00 52.44 410 PHE A C 1
ATOM 3097 O O . PHE A 1 410 ? -16.583 5.635 22.317 1.00 52.44 410 PHE A O 1
ATOM 3104 N N . LEU A 1 411 ? -16.025 6.324 24.375 1.00 52.97 411 LEU A N 1
ATOM 3105 C CA . LEU A 1 411 ? -17.408 6.348 24.878 1.00 52.97 411 LEU A CA 1
ATOM 3106 C C . LEU A 1 411 ? -18.278 7.389 24.163 1.00 52.97 411 LEU A C 1
ATOM 3108 O O . LEU A 1 411 ? -19.432 7.112 23.839 1.00 52.97 411 LEU A O 1
ATOM 3112 N N . ALA A 1 412 ? -17.715 8.557 23.845 1.00 50.81 412 ALA A N 1
ATOM 3113 C CA . ALA A 1 412 ? -18.390 9.575 23.041 1.00 50.81 412 ALA A CA 1
ATOM 3114 C C . ALA A 1 412 ? -18.705 9.080 21.615 1.00 50.81 412 ALA A C 1
ATOM 3116 O O . ALA A 1 412 ? -19.756 9.405 21.062 1.00 50.81 412 ALA A O 1
ATOM 3117 N N . ALA A 1 413 ? -17.842 8.243 21.029 1.00 47.72 413 ALA A N 1
ATOM 3118 C CA . ALA A 1 413 ? -18.098 7.595 19.741 1.00 47.72 413 ALA A CA 1
ATOM 3119 C C . ALA A 1 413 ? -19.125 6.445 19.833 1.00 47.72 413 ALA A C 1
ATOM 3121 O O . ALA A 1 413 ? -19.814 6.161 18.852 1.00 47.72 413 ALA A O 1
ATOM 3122 N N . ALA A 1 414 ? -19.254 5.805 20.999 1.00 47.66 414 ALA A N 1
ATOM 3123 C CA . ALA A 1 414 ? -20.244 4.762 21.281 1.00 47.66 414 ALA A CA 1
ATOM 3124 C C . ALA A 1 414 ? -21.653 5.315 21.589 1.00 47.66 414 ALA A C 1
ATOM 3126 O O . ALA A 1 414 ? -22.645 4.594 21.453 1.00 47.66 414 ALA A O 1
ATOM 3127 N N . LEU A 1 415 ? -21.752 6.597 21.951 1.00 48.12 415 LEU A N 1
ATOM 3128 C CA . LEU A 1 415 ? -22.968 7.276 22.417 1.00 48.12 415 LEU A CA 1
ATOM 3129 C C . LEU A 1 415 ? -24.183 7.215 21.460 1.00 48.12 415 LEU A C 1
ATOM 3131 O O . LEU A 1 415 ? -25.301 7.014 21.930 1.00 48.12 415 LEU A O 1
ATOM 3135 N N . PRO A 1 416 ? -24.031 7.326 20.124 1.00 48.22 416 PRO A N 1
ATOM 3136 C CA . PRO A 1 416 ? -25.157 7.182 19.194 1.00 48.22 416 PRO A CA 1
ATOM 3137 C C . PRO A 1 416 ? -25.755 5.767 19.196 1.00 48.22 416 PRO A C 1
ATOM 3139 O O . PRO A 1 416 ? -26.968 5.603 19.082 1.00 48.22 416 PRO A O 1
ATOM 3142 N N . VAL A 1 417 ? -24.908 4.747 19.371 1.00 47.06 417 VAL A N 1
ATOM 3143 C CA . VAL A 1 417 ? -25.318 3.336 19.428 1.00 47.06 417 VAL A CA 1
ATOM 3144 C C . VAL A 1 417 ? -25.918 3.013 20.793 1.00 47.06 417 VAL A C 1
ATOM 3146 O O . VAL A 1 417 ? -26.939 2.335 20.862 1.00 47.06 417 VAL A O 1
ATOM 3149 N N . SER A 1 418 ? -25.357 3.562 21.877 1.00 45.19 418 SER A N 1
ATOM 3150 C CA . SER A 1 418 ? -25.943 3.427 23.211 1.00 45.19 418 SER A CA 1
ATOM 3151 C C . SER A 1 418 ? -27.292 4.141 23.319 1.00 45.19 418 SER A C 1
ATOM 3153 O O . SER A 1 418 ? -28.162 3.654 24.026 1.00 45.19 418 SER A O 1
ATOM 3155 N N . ARG A 1 419 ? -27.518 5.242 22.587 1.00 45.62 419 ARG A N 1
ATOM 3156 C CA . ARG A 1 419 ? -28.814 5.942 22.549 1.00 45.62 419 ARG A CA 1
ATOM 3157 C C . ARG A 1 419 ? -29.897 5.111 21.854 1.00 45.62 419 ARG A C 1
ATOM 3159 O O . ARG A 1 419 ? -30.990 5.005 22.395 1.00 45.62 419 ARG A O 1
ATOM 3166 N N . ALA A 1 420 ? -29.573 4.470 20.727 1.00 46.72 420 ALA A N 1
ATOM 3167 C CA . ALA A 1 420 ? -30.466 3.524 20.047 1.00 46.72 420 ALA A CA 1
ATOM 3168 C C . ALA A 1 420 ? -30.727 2.257 20.888 1.00 46.72 420 ALA A C 1
ATOM 3170 O O . ALA A 1 420 ? -31.835 1.728 20.926 1.00 46.72 420 ALA A O 1
ATOM 3171 N N . ALA A 1 421 ? -29.709 1.791 21.610 1.00 44.44 421 ALA A N 1
ATOM 3172 C CA . ALA A 1 421 ? -29.813 0.700 22.569 1.00 44.44 421 ALA A CA 1
ATOM 3173 C C . ALA A 1 421 ? -30.719 1.049 23.769 1.00 44.44 421 ALA A C 1
ATOM 3175 O O . ALA A 1 421 ? -31.591 0.259 24.128 1.00 44.44 421 ALA A O 1
ATOM 3176 N N . PHE A 1 422 ? -30.550 2.235 24.359 1.00 44.38 422 PHE A N 1
ATOM 3177 C CA . PHE A 1 422 ? -31.357 2.719 25.481 1.00 44.38 422 PHE A CA 1
ATOM 3178 C C . PHE A 1 422 ? -32.802 3.007 25.073 1.00 44.38 422 PHE A C 1
ATOM 3180 O O . PHE A 1 422 ? -33.710 2.625 25.804 1.00 44.38 422 PHE A O 1
ATOM 3187 N N . SER A 1 423 ? -33.048 3.603 23.901 1.00 47.03 423 SER A N 1
ATOM 3188 C CA . SER A 1 423 ? -34.416 3.821 23.409 1.00 47.03 423 SER A CA 1
ATOM 3189 C C . SER A 1 423 ? -35.166 2.503 23.205 1.00 47.03 423 SER A C 1
ATOM 3191 O O . SER A 1 423 ? -36.363 2.430 23.461 1.00 47.03 423 SER A O 1
ATOM 3193 N N . HIS A 1 424 ? -34.462 1.441 22.807 1.00 45.72 424 HIS A N 1
ATOM 3194 C CA . HIS A 1 424 ? -35.047 0.115 22.608 1.00 45.72 424 HIS A CA 1
ATOM 3195 C C . HIS A 1 424 ? -35.303 -0.650 23.925 1.00 45.72 424 HIS A C 1
ATOM 3197 O O . HIS A 1 424 ? -36.167 -1.529 23.962 1.00 45.72 424 HIS A O 1
ATOM 3203 N N . LEU A 1 425 ? -34.563 -0.324 24.992 1.00 42.00 425 LEU A N 1
ATOM 3204 C CA . LEU A 1 425 ? -34.768 -0.836 26.354 1.00 42.00 425 LEU A CA 1
ATOM 3205 C C . LEU A 1 425 ? -35.888 -0.085 27.087 1.00 42.00 425 LEU A C 1
ATOM 3207 O O . LEU A 1 425 ? -36.716 -0.715 27.733 1.00 42.00 425 LEU A O 1
ATOM 3211 N N . ILE A 1 426 ? -35.944 1.242 26.949 1.00 46.25 426 ILE A N 1
ATOM 3212 C CA . ILE A 1 426 ? -36.960 2.092 27.588 1.00 46.25 426 ILE A CA 1
ATOM 3213 C C . ILE A 1 426 ? -38.316 1.954 26.876 1.00 46.25 426 ILE A C 1
ATOM 3215 O O . ILE A 1 426 ? -39.348 1.908 27.537 1.00 46.25 426 ILE A O 1
ATOM 3219 N N . GLY A 1 427 ? -38.335 1.778 25.550 1.00 41.62 427 GLY A N 1
ATOM 3220 C CA . GLY A 1 427 ? -39.564 1.561 24.773 1.00 41.62 427 GLY A CA 1
ATOM 3221 C C . GLY A 1 427 ? -40.272 0.218 25.011 1.00 41.62 427 GLY A C 1
ATOM 3222 O O . GLY A 1 427 ? -41.301 -0.028 24.397 1.00 41.62 427 GLY A O 1
ATOM 3223 N N . ARG A 1 428 ? -39.735 -0.657 25.873 1.00 43.47 428 ARG A N 1
ATOM 3224 C CA . ARG A 1 428 ? -40.364 -1.923 26.298 1.00 43.47 428 ARG A CA 1
ATOM 3225 C C . ARG A 1 428 ? -40.773 -1.946 27.776 1.00 43.47 428 ARG A C 1
ATOM 3227 O O . ARG A 1 428 ? -41.185 -2.988 28.259 1.00 43.47 428 ARG A O 1
ATOM 3234 N N . GLY A 1 429 ? -40.654 -0.826 28.490 1.00 34.22 429 GLY A N 1
ATOM 3235 C CA . GLY A 1 429 ? -41.119 -0.693 29.877 1.00 34.22 429 GLY A CA 1
ATOM 3236 C C . GLY A 1 429 ? -42.560 -0.187 30.012 1.00 34.22 429 GLY A C 1
ATOM 3237 O O . GLY A 1 429 ? -42.918 0.290 31.083 1.00 34.22 429 GLY A O 1
ATOM 3238 N N . GLY A 1 430 ? -43.342 -0.214 28.928 1.00 34.88 430 GLY A N 1
ATOM 3239 C CA . GLY A 1 430 ? -44.715 0.294 28.857 1.00 34.88 430 GLY A CA 1
ATOM 3240 C C . GLY A 1 430 ? -45.712 -0.709 28.275 1.00 34.88 430 GLY A C 1
ATOM 3241 O O . GLY A 1 430 ? -46.662 -0.283 27.628 1.00 34.88 430 GLY A O 1
ATOM 3242 N N . GLU A 1 431 ? -45.469 -2.006 28.475 1.00 33.97 431 GLU A N 1
ATOM 3243 C CA . GLU A 1 431 ? -46.471 -3.079 28.386 1.00 33.97 431 GLU A CA 1
ATOM 3244 C C . GLU A 1 431 ? -46.332 -4.001 29.597 1.00 33.97 431 GLU A C 1
ATOM 3246 O O . GLU A 1 431 ? -45.176 -4.387 29.905 1.00 33.97 431 GLU A O 1
#